Protein AF-A0A0L1J6M4-F1 (afdb_monomer)

InterPro domains:
  IPR004429 Isopropylmalate dehydrogenase [PTHR42979] (3-367)
  IPR004429 Isopropylmalate dehydrogenase [TIGR00169] (8-362)
  IPR019818 Isocitrate/isopropylmalate dehydrogenase, conserved site [PS00470] (250-269)
  IPR024084 Isopropylmalate dehydrogenase-like domain [PF00180] (8-362)
  IPR024084 Isopropylmalate dehydrogenase-like domain [SM01329] (8-362)

Secondary structure (DSSP, 8-state):
-PPPEEEEEEEEEESTTHHHHHHHHHHHHHTT--SSEEEEEEE---THHHHHHHSSSS-HHHHHHHHHSSEEEEEE---GGGGGG-SGGGSHHHHHHHHHHHTT--EEEEEEESSTTTHHHHHHH-SS-HHHHTT-EEEEEEE-SSGGGTS-EEE-SS-EEE-----HHHHHHHHHHHHHHHHTSSSPPPEEEEE-TTT-HHHHHHHHHHHHHHHHH-TTS-EEEEEHHHHHHHHHH-GGGG-EEEEE-HHHHHHHHHHHHHHHT-GGG-EEEEESS---SS-----EEEEESS---TTTTTSS-S--HHHHHHHHHHIIIII--HHHHHHHHHHHHHHHHTT---GGGT----HHHHHHHHHHHHTTPPPPPGGG-S-----------------S--STTSSTTGGGS-HHHHHHHHHHHHHHHHHHHHHHHHHHHTT---HHHHHHHHHHHHHHHHHHHHHHHHHHHHHHHHHHHHHHHHHHHHHHHHHHHHHHHHHHHHHHHHHHHHHHHHHHHHHHHHHHHHHHHHHHHHHHHHHHHHHTT------------

Sequence (557 aa):
MTKAKTYNILVLPGDGIGPEIMAEATKVLSAFNTSTVQFDTRSELIGGCSIDRHGKSITDEVKQAALASDAVLFAAVGGPKWDNMRRGLDGPEGGLLQLRKAMDIYANLRPCSADSPSRSVAREFSPFRQEIIEGVDFVVVRENCGGAYFGRKVEEDEYAMDEWAYSTSEIQRITRLSAELALRHDPPWPVISLDKANVLASSRLWRRVVEKTMAEEYPQVKLVHQLADSASLILATNPRVLNGVILADNTFGDMISDQAGSIVGTLGVLPSASLDGLPSETRRRTNGLYEPTHGSAPTIAGKNIANPVAMILCVALMFRYSLDMEREAQQIEEAVRTVLDSGIRTPDLGGKAGTTEVGDAIVAVLRGEKLWSIDNCLTLDGRASTMSATDPCLSPGSCAMRLQNLDSLSSASKSALLRSIADDISAVFICISKQLSCGTLSARHTRPIQDFITTIKNTERLEQQRLQQDLGRYRQRERRWRAERKWMHRKVEGLVKHSEEIHKQWKVRLERVKGNVNGATRELAAQKWTYELSRSQAEREKMLGRDLNATPAETHR

Solvent-accessible surface area (backbone atoms only — not comparable to full-atom values): 30042 Å² total; per-residue (Å²): 131,82,78,49,49,70,44,41,33,29,35,30,29,38,16,46,33,10,51,64,26,42,52,38,24,52,52,51,56,57,71,65,53,50,88,57,35,39,75,48,78,47,79,53,67,27,6,45,61,16,29,77,75,68,75,33,11,49,52,71,67,54,50,52,47,50,70,71,22,50,31,30,44,38,39,18,43,36,50,85,93,49,57,93,44,59,74,58,66,70,6,26,63,15,22,56,56,53,45,38,53,73,61,51,23,35,36,29,39,38,66,44,30,30,58,54,62,32,44,67,53,16,70,72,47,20,86,62,61,61,88,50,42,63,81,24,45,29,31,35,40,16,36,58,63,48,25,51,84,65,33,64,74,46,84,54,99,91,47,72,48,65,36,61,50,78,54,68,68,64,50,46,58,50,45,50,52,44,50,58,57,17,60,76,38,90,75,54,29,36,37,37,42,41,32,49,50,94,76,38,67,49,27,44,51,46,51,54,46,45,53,50,49,38,62,76,76,37,72,87,47,50,78,44,82,42,47,46,71,60,46,55,52,36,56,76,68,44,34,49,80,58,42,23,27,32,35,24,46,34,70,60,24,50,55,50,48,60,56,46,32,47,56,34,36,48,47,55,56,31,31,27,38,26,20,55,60,66,65,42,96,89,37,86,67,15,53,35,41,21,27,30,72,41,74,11,57,61,93,51,38,91,65,52,44,56,56,28,52,5,41,37,46,15,53,22,50,40,24,46,46,29,66,74,31,54,71,62,16,50,48,48,50,50,21,49,24,52,35,51,73,71,57,57,25,28,50,92,71,76,29,85,34,33,27,64,55,46,38,50,49,29,47,36,44,70,71,69,46,81,84,80,66,83,85,68,84,80,80,90,79,90,78,91,78,91,81,82,93,87,80,98,66,88,76,93,71,71,70,82,75,70,68,72,67,60,87,80,45,54,75,67,55,45,52,53,51,54,48,53,52,51,50,56,52,49,52,53,52,53,52,47,52,55,34,50,76,67,74,66,74,51,73,80,74,52,42,67,59,54,53,51,54,50,49,53,55,51,51,53,52,51,50,51,51,49,52,52,51,51,52,51,52,50,54,52,51,52,53,49,51,56,51,50,52,56,50,51,51,54,50,53,52,50,52,50,55,51,49,53,50,53,50,52,55,50,52,56,52,50,53,52,50,52,52,52,52,54,50,54,52,51,51,51,51,52,52,51,51,53,50,53,50,53,49,54,49,54,54,50,46,63,73,67,71,67,90,73,96,75,82,92,76,90,77,92,127

Structure (mmCIF, N/CA/C/O backbone):
data_AF-A0A0L1J6M4-F1
#
_entry.id   AF-A0A0L1J6M4-F1
#
loop_
_atom_site.group_PDB
_atom_site.id
_atom_site.type_symbol
_atom_site.label_atom_id
_atom_site.label_alt_id
_atom_site.label_comp_id
_atom_site.label_asym_id
_atom_site.label_entity_id
_atom_site.label_seq_id
_atom_site.pdbx_PDB_ins_code
_atom_site.Cartn_x
_atom_site.Cartn_y
_atom_site.Cartn_z
_atom_site.occupancy
_atom_site.B_iso_or_equiv
_atom_site.auth_seq_id
_atom_site.auth_comp_id
_atom_site.auth_asym_id
_atom_site.auth_atom_id
_atom_site.pdbx_PDB_model_num
ATOM 1 N N . MET A 1 1 ? -39.693 6.043 4.573 1.00 49.72 1 MET A N 1
ATOM 2 C CA . MET A 1 1 ? -38.450 5.421 5.074 1.00 49.72 1 MET A CA 1
ATOM 3 C C . MET A 1 1 ? -37.426 5.520 3.961 1.00 49.72 1 MET A C 1
ATOM 5 O O . MET A 1 1 ? -37.617 4.897 2.925 1.00 49.72 1 MET A O 1
ATOM 9 N N . THR A 1 2 ? -36.425 6.386 4.098 1.00 52.72 2 THR A N 1
ATOM 10 C CA . THR A 1 2 ? -35.294 6.439 3.163 1.00 52.72 2 THR A CA 1
ATOM 11 C C . THR A 1 2 ? -34.567 5.099 3.232 1.00 52.72 2 THR A C 1
ATOM 13 O O . THR A 1 2 ? -34.190 4.657 4.314 1.00 52.72 2 THR A O 1
ATOM 16 N N . LYS A 1 3 ? -34.453 4.408 2.094 1.00 71.31 3 LYS A N 1
ATOM 17 C CA . LYS A 1 3 ? -33.735 3.132 1.994 1.00 71.31 3 LYS A CA 1
ATOM 18 C C . LYS A 1 3 ? -32.276 3.373 2.402 1.00 71.31 3 LYS A C 1
ATOM 20 O O . LYS A 1 3 ? -31.671 4.317 1.896 1.00 71.31 3 LYS A O 1
ATOM 25 N N . ALA A 1 4 ? -31.747 2.565 3.323 1.00 80.44 4 ALA A N 1
ATOM 26 C CA . ALA A 1 4 ? -30.348 2.656 3.734 1.00 80.44 4 ALA A CA 1
ATOM 27 C C . ALA A 1 4 ? -29.430 2.516 2.508 1.00 80.44 4 ALA A C 1
ATOM 29 O O . ALA A 1 4 ? -29.703 1.706 1.617 1.00 80.44 4 ALA A O 1
ATOM 30 N N . LYS A 1 5 ? -28.365 3.320 2.446 1.00 90.12 5 LYS A N 1
ATOM 31 C CA . LYS A 1 5 ? -27.307 3.165 1.448 1.00 90.12 5 LYS A CA 1
ATOM 32 C C . LYS A 1 5 ? -26.515 1.914 1.821 1.00 90.12 5 LYS A C 1
ATOM 34 O O . LYS A 1 5 ? -25.912 1.868 2.890 1.00 90.12 5 LYS A O 1
ATOM 39 N N . THR A 1 6 ? -26.549 0.906 0.959 1.00 94.44 6 THR A N 1
ATOM 40 C CA . THR A 1 6 ? -25.810 -0.345 1.152 1.00 94.44 6 THR A CA 1
ATOM 41 C C . THR A 1 6 ? -24.590 -0.350 0.246 1.00 94.44 6 THR A C 1
ATOM 43 O O . THR A 1 6 ? -24.735 -0.117 -0.953 1.00 94.44 6 THR A O 1
ATOM 46 N N . TYR A 1 7 ? -23.419 -0.619 0.819 1.00 95.31 7 TYR A N 1
ATOM 47 C CA . TYR A 1 7 ? -22.183 -0.866 0.083 1.00 95.31 7 TYR A CA 1
ATOM 48 C C . TYR A 1 7 ? -21.872 -2.359 0.092 1.00 95.31 7 TYR A C 1
ATOM 50 O O . TYR A 1 7 ? -21.862 -2.978 1.156 1.00 95.31 7 TYR A O 1
ATOM 58 N N . ASN A 1 8 ? -21.605 -2.924 -1.079 1.00 97.00 8 ASN A N 1
ATOM 59 C CA . ASN A 1 8 ? -21.243 -4.327 -1.244 1.00 97.00 8 ASN A CA 1
ATOM 60 C C . ASN A 1 8 ? -19.723 -4.459 -1.207 1.00 97.00 8 ASN A C 1
ATOM 62 O O . ASN A 1 8 ? -19.033 -3.938 -2.082 1.00 97.00 8 ASN A O 1
ATOM 66 N N . ILE A 1 9 ? -19.195 -5.162 -0.214 1.00 98.06 9 ILE A N 1
ATOM 67 C CA . ILE A 1 9 ? -17.760 -5.324 0.003 1.00 98.06 9 ILE A CA 1
ATOM 68 C C . ILE A 1 9 ? -17.394 -6.788 -0.233 1.00 98.06 9 ILE A C 1
ATOM 70 O O . ILE A 1 9 ? -17.886 -7.684 0.455 1.00 98.06 9 ILE A O 1
ATOM 74 N N . LEU A 1 10 ? -16.516 -7.047 -1.204 1.00 98.56 10 LEU A N 1
ATOM 75 C CA . LEU A 1 10 ? -15.917 -8.373 -1.349 1.00 98.56 10 LEU A CA 1
ATOM 76 C C . LEU A 1 10 ? -14.779 -8.508 -0.338 1.00 98.56 10 LEU A C 1
ATOM 78 O O . LEU A 1 10 ? -13.895 -7.659 -0.275 1.00 98.56 10 LEU A O 1
ATOM 82 N N . VAL A 1 11 ? -14.787 -9.587 0.428 1.00 98.56 11 VAL A N 1
ATOM 83 C CA . VAL A 1 11 ? -13.780 -9.903 1.434 1.00 98.56 11 VAL A CA 1
ATOM 84 C C . VAL A 1 11 ? -13.004 -11.129 0.971 1.00 98.56 11 VAL A C 1
ATOM 86 O O . VAL A 1 11 ? -13.577 -12.191 0.738 1.00 98.56 11 VAL A O 1
ATOM 89 N N . LEU A 1 12 ? -11.691 -10.976 0.843 1.00 98.56 12 LEU A N 1
ATOM 90 C CA . LEU A 1 12 ? -10.756 -12.002 0.396 1.00 98.56 12 LEU A CA 1
ATOM 91 C C . LEU A 1 12 ? -9.689 -12.223 1.480 1.00 98.56 12 LEU A C 1
ATOM 93 O O . LEU A 1 12 ? -8.614 -11.617 1.426 1.00 98.56 12 LEU A O 1
ATOM 97 N N . PRO A 1 13 ? -9.966 -13.064 2.496 1.00 97.88 13 PRO A N 1
ATOM 98 C CA . PRO A 1 13 ? -9.036 -13.269 3.603 1.00 97.88 13 PRO A CA 1
ATOM 99 C C . PRO A 1 13 ? -7.747 -13.983 3.177 1.00 97.88 13 PRO A C 1
ATOM 101 O O . PRO A 1 13 ? -6.698 -13.733 3.753 1.00 97.88 13 PRO A O 1
ATOM 104 N N . GLY A 1 14 ? -7.815 -14.861 2.174 1.00 96.88 14 GLY A N 1
ATOM 105 C CA . GLY A 1 14 ? -6.659 -15.599 1.666 1.00 96.88 14 GLY A CA 1
ATOM 106 C C . GLY A 1 14 ? -6.015 -16.533 2.701 1.00 96.88 14 GLY A C 1
ATOM 107 O O . GLY A 1 14 ? -6.710 -17.289 3.380 1.00 96.88 14 GLY A O 1
ATOM 108 N N . ASP A 1 15 ? -4.685 -16.514 2.792 1.00 96.69 15 ASP A N 1
ATOM 109 C CA . ASP A 1 15 ? -3.870 -17.526 3.470 1.00 96.69 15 ASP A CA 1
ATOM 110 C C . ASP A 1 15 ? -3.160 -17.004 4.736 1.00 96.69 15 ASP A C 1
ATOM 112 O O . ASP A 1 15 ? -2.969 -15.803 4.944 1.00 96.69 15 ASP A O 1
ATOM 116 N N . GLY A 1 16 ? -2.683 -17.932 5.575 1.00 96.31 16 GLY A N 1
ATOM 117 C CA . GLY A 1 16 ? -1.844 -17.625 6.738 1.00 96.31 16 GLY A CA 1
ATOM 118 C C . GLY A 1 16 ? -2.570 -16.783 7.792 1.00 96.31 16 GLY A C 1
ATOM 119 O O . GLY A 1 16 ? -3.607 -17.205 8.295 1.00 96.31 16 GLY A O 1
ATOM 120 N N . ILE A 1 17 ? -2.026 -15.612 8.140 1.00 97.31 17 ILE A N 1
ATOM 121 C CA . ILE A 1 17 ? -2.657 -14.659 9.075 1.00 97.31 17 ILE A CA 1
ATOM 122 C C . ILE A 1 17 ? -3.847 -13.906 8.466 1.00 97.31 17 ILE A C 1
ATOM 124 O O . ILE A 1 17 ? -4.517 -13.143 9.158 1.00 97.31 17 ILE A O 1
ATOM 128 N N . GLY A 1 18 ? -4.106 -14.066 7.169 1.00 97.56 18 GLY A N 1
ATOM 129 C CA . GLY A 1 18 ? -5.129 -13.298 6.474 1.00 97.56 18 GLY A CA 1
ATOM 130 C C . GLY A 1 18 ? -6.528 -13.392 7.108 1.00 97.56 18 GLY A C 1
ATOM 131 O O . GLY A 1 18 ? -7.125 -12.350 7.386 1.00 97.56 18 GLY A O 1
ATOM 132 N N . PRO A 1 19 ? -7.032 -14.595 7.449 1.00 98.06 19 PRO A N 1
ATOM 133 C CA . PRO A 1 19 ? -8.297 -14.751 8.167 1.00 98.06 19 PRO A CA 1
ATOM 134 C C . PRO A 1 19 ? -8.367 -14.041 9.528 1.00 98.06 19 PRO A C 1
ATOM 136 O O . PRO A 1 19 ? -9.400 -13.449 9.833 1.00 98.06 19 PRO A O 1
ATOM 139 N N . GLU A 1 20 ? -7.297 -14.062 10.335 1.00 97.38 20 GLU A N 1
ATOM 140 C CA . GLU A 1 20 ? -7.314 -13.442 11.673 1.00 97.38 20 GLU A CA 1
ATOM 141 C C . GLU A 1 20 ? -7.340 -11.911 11.600 1.00 97.38 20 GLU A C 1
ATOM 143 O O . GLU A 1 20 ? -8.157 -11.284 12.268 1.00 97.38 20 GLU A O 1
ATOM 148 N N . ILE A 1 21 ? -6.530 -11.292 10.737 1.00 98.31 21 ILE A N 1
ATOM 149 C CA . ILE A 1 21 ? -6.524 -9.826 10.601 1.00 98.31 21 ILE A CA 1
ATOM 150 C C . ILE A 1 21 ? -7.772 -9.305 9.872 1.00 98.31 21 ILE A C 1
ATOM 152 O O . ILE A 1 21 ? -8.247 -8.206 10.163 1.00 98.31 21 ILE A O 1
ATOM 156 N N . MET A 1 22 ? -8.338 -10.095 8.950 1.00 98.56 22 MET A N 1
ATOM 157 C CA . MET A 1 22 ? -9.568 -9.740 8.238 1.00 98.56 22 MET A CA 1
ATOM 158 C C . MET A 1 22 ? -10.791 -9.758 9.163 1.00 98.56 22 MET A C 1
ATOM 160 O O . MET A 1 22 ? -11.687 -8.923 9.017 1.00 98.56 22 MET A O 1
ATOM 164 N N . ALA A 1 23 ? -10.831 -10.668 10.141 1.00 98.44 23 ALA A N 1
ATOM 165 C CA . ALA A 1 23 ? -11.881 -10.679 11.158 1.00 98.44 23 ALA A CA 1
ATOM 166 C C . ALA A 1 23 ? -11.911 -9.357 11.947 1.00 98.44 23 ALA A C 1
ATOM 168 O O . ALA A 1 23 ? -12.975 -8.775 12.149 1.00 98.44 23 ALA A O 1
ATOM 169 N N . GLU A 1 24 ? -10.745 -8.820 12.309 1.00 98.62 24 GLU A N 1
ATOM 170 C CA . GLU A 1 24 ? -10.650 -7.540 13.018 1.00 98.62 24 GLU A CA 1
ATOM 171 C C . GLU A 1 24 ? -11.017 -6.344 12.127 1.00 98.62 24 GLU A C 1
ATOM 173 O O . GLU A 1 24 ? -11.729 -5.436 12.558 1.00 98.62 24 GLU A O 1
ATOM 178 N N . ALA A 1 25 ? -10.623 -6.358 10.853 1.00 98.50 25 ALA A N 1
ATOM 179 C CA . ALA A 1 25 ? -11.013 -5.315 9.906 1.00 98.50 25 ALA A CA 1
ATOM 180 C C . ALA A 1 25 ? -12.524 -5.300 9.621 1.00 98.50 25 ALA A C 1
ATOM 182 O O . ALA A 1 25 ? -13.146 -4.238 9.613 1.00 98.50 25 ALA A O 1
ATOM 183 N N . THR A 1 26 ? -13.148 -6.468 9.451 1.00 98.12 26 THR A N 1
ATOM 184 C CA . THR A 1 26 ? -14.607 -6.580 9.262 1.00 98.12 26 THR A CA 1
ATOM 185 C C . THR A 1 26 ? -15.391 -6.244 10.535 1.00 98.12 26 THR A C 1
ATOM 187 O O . THR A 1 26 ? -16.492 -5.691 10.450 1.00 98.12 26 THR A O 1
ATOM 190 N N . LYS A 1 27 ? -14.810 -6.478 11.720 1.00 98.19 27 LYS A N 1
ATOM 191 C CA . LYS A 1 27 ? -15.336 -5.997 13.008 1.00 98.19 27 LYS A CA 1
ATOM 192 C C . LYS A 1 27 ? -15.353 -4.465 13.067 1.00 98.19 27 LYS A C 1
ATOM 194 O O . LYS A 1 27 ? -16.386 -3.890 13.411 1.00 98.19 27 LYS A O 1
ATOM 199 N N . VAL A 1 28 ? -14.258 -3.807 12.671 1.00 98.06 28 VAL A N 1
ATOM 200 C CA . VAL A 1 28 ? -14.187 -2.337 12.563 1.00 98.06 28 VAL A CA 1
ATOM 201 C C . VAL A 1 28 ? -15.184 -1.812 11.530 1.00 98.06 28 VAL A C 1
ATOM 203 O O . VAL A 1 28 ? -15.947 -0.905 11.845 1.00 98.06 28 VAL A O 1
ATOM 206 N N . LEU A 1 29 ? -15.255 -2.418 10.341 1.00 97.38 29 LEU A N 1
ATOM 207 C CA . LEU A 1 29 ? -16.231 -2.062 9.304 1.00 97.38 29 LEU A CA 1
ATOM 208 C C . LEU A 1 29 ? -17.673 -2.118 9.835 1.00 97.38 29 LEU A C 1
ATOM 210 O O . LEU A 1 29 ? -18.456 -1.190 9.641 1.00 97.38 29 LEU A O 1
ATOM 214 N N . SER A 1 30 ? -18.005 -3.177 10.576 1.00 96.31 30 SER A N 1
ATOM 215 C CA . SER A 1 30 ? -19.337 -3.374 11.156 1.00 96.31 30 SER A CA 1
ATOM 216 C C . SER A 1 30 ? -19.695 -2.335 12.222 1.00 96.31 30 SER A C 1
ATOM 218 O O . SER A 1 30 ? -20.880 -2.083 12.445 1.00 96.31 30 SER A O 1
ATOM 220 N N . ALA A 1 31 ? -18.708 -1.703 12.869 1.00 96.44 31 ALA A N 1
ATOM 221 C CA . ALA A 1 31 ? -18.945 -0.639 13.845 1.00 96.44 31 ALA A CA 1
ATOM 222 C C . ALA A 1 31 ? -19.542 0.633 13.213 1.00 96.44 31 ALA A C 1
ATOM 224 O O . ALA A 1 31 ? -20.144 1.434 13.925 1.00 96.44 31 ALA A O 1
ATOM 225 N N . PHE A 1 32 ? -19.432 0.790 11.889 1.00 96.12 32 PHE A N 1
ATOM 226 C CA . PHE A 1 32 ? -20.005 1.906 11.132 1.00 96.12 32 PHE A CA 1
ATOM 227 C C . PHE A 1 32 ? -21.389 1.602 10.531 1.00 96.12 32 PHE A C 1
ATOM 229 O O . PHE A 1 32 ? -21.952 2.448 9.834 1.00 96.12 32 PHE A O 1
ATOM 236 N N . ASN A 1 33 ? -21.976 0.428 10.800 1.00 94.62 33 ASN A N 1
ATOM 237 C CA . ASN A 1 33 ? -23.353 0.141 10.396 1.00 94.62 33 ASN A CA 1
ATOM 238 C C . ASN A 1 33 ? -24.341 1.029 11.173 1.00 94.62 33 ASN A C 1
ATOM 240 O O . ASN A 1 33 ? -24.371 1.043 12.403 1.00 94.62 33 ASN A O 1
ATOM 244 N N . THR A 1 34 ? -25.199 1.741 10.446 1.00 92.19 34 THR A N 1
ATOM 245 C CA . THR A 1 34 ? -26.224 2.649 10.986 1.00 92.19 34 THR A CA 1
ATOM 246 C C . THR A 1 34 ? -27.558 2.448 10.269 1.00 92.19 34 THR A C 1
ATOM 248 O O . THR A 1 34 ? -27.638 1.779 9.245 1.00 92.19 34 THR A O 1
ATOM 251 N N . SER A 1 35 ? -28.645 3.061 10.740 1.00 90.44 35 SER A N 1
ATOM 252 C CA . SER A 1 35 ? -29.943 2.969 10.048 1.00 90.44 35 SER A CA 1
ATOM 253 C C . SER A 1 35 ? -29.934 3.529 8.615 1.00 90.44 35 SER A C 1
ATOM 255 O O . SER A 1 35 ? -30.846 3.232 7.844 1.00 90.44 35 SER A O 1
ATOM 257 N N . THR A 1 36 ? -28.924 4.324 8.246 1.00 90.19 36 THR A N 1
ATOM 258 C CA . THR A 1 36 ? -28.796 4.970 6.933 1.00 90.19 36 THR A CA 1
ATOM 259 C C . THR A 1 36 ? -27.656 4.420 6.080 1.00 90.19 36 THR A C 1
ATOM 261 O O . THR A 1 36 ? -27.702 4.604 4.864 1.00 90.19 36 THR A O 1
ATOM 264 N N . VAL A 1 37 ? -26.673 3.736 6.672 1.00 93.81 37 VAL A N 1
ATOM 265 C CA . VAL A 1 37 ? -25.515 3.148 5.979 1.00 93.81 37 VAL A CA 1
ATOM 266 C C . VAL A 1 37 ? -25.315 1.708 6.436 1.00 93.81 37 VAL A C 1
ATOM 268 O O . VAL A 1 37 ? -25.267 1.440 7.633 1.00 93.81 37 VAL A O 1
ATOM 271 N N . GLN A 1 38 ? -25.193 0.788 5.486 1.00 95.88 38 GLN A N 1
ATOM 272 C CA . GLN A 1 38 ? -24.967 -0.635 5.737 1.00 95.88 38 GLN A CA 1
ATOM 273 C C . GLN A 1 38 ? -23.827 -1.156 4.858 1.00 95.88 38 GLN A C 1
ATOM 275 O O . GLN A 1 38 ? -23.724 -0.773 3.691 1.00 95.88 38 GLN A O 1
ATOM 280 N N . PHE A 1 39 ? -23.012 -2.058 5.396 1.00 96.50 39 PHE A N 1
ATOM 281 C CA . PHE A 1 39 ? -21.951 -2.751 4.666 1.00 96.50 39 PHE A CA 1
ATOM 282 C C . PHE A 1 39 ? -22.301 -4.234 4.547 1.00 96.50 39 PHE A C 1
ATOM 284 O O . PHE A 1 39 ? -22.280 -4.960 5.541 1.00 96.50 39 PHE A O 1
ATOM 291 N N . ASP A 1 40 ? -22.636 -4.674 3.336 1.00 96.50 40 ASP A N 1
ATOM 292 C CA . ASP A 1 40 ? -22.883 -6.083 3.037 1.00 96.50 40 ASP A CA 1
ATOM 293 C C . ASP A 1 40 ? -21.568 -6.737 2.616 1.00 96.50 40 ASP A C 1
ATOM 295 O O . ASP A 1 40 ? -20.921 -6.283 1.670 1.00 96.50 40 ASP A O 1
ATOM 299 N N . THR A 1 41 ? -21.135 -7.765 3.344 1.00 97.56 41 THR A N 1
ATOM 300 C CA . THR A 1 41 ? -19.848 -8.420 3.096 1.00 97.56 41 THR A CA 1
ATOM 301 C C . THR A 1 41 ? -20.055 -9.796 2.478 1.00 97.56 41 THR A C 1
ATOM 303 O O . THR A 1 41 ? -20.755 -10.651 3.019 1.00 97.56 41 THR A O 1
ATOM 306 N N . ARG A 1 42 ? -19.396 -10.037 1.343 1.00 97.56 42 ARG A N 1
ATOM 307 C CA . ARG A 1 42 ? -19.327 -11.352 0.699 1.00 97.56 42 ARG A CA 1
ATOM 308 C C . ARG A 1 42 ? -17.914 -11.892 0.844 1.00 97.56 42 ARG A C 1
ATOM 310 O O . ARG A 1 42 ? -16.987 -11.280 0.333 1.00 97.56 42 ARG A O 1
ATOM 317 N N . SER A 1 43 ? -17.748 -13.030 1.511 1.00 98.06 43 SER A N 1
ATOM 318 C CA . SER A 1 43 ? -16.439 -13.677 1.658 1.00 98.06 43 SER A CA 1
ATOM 319 C C . SER A 1 43 ? -16.210 -14.714 0.559 1.00 98.06 43 SER A C 1
ATOM 321 O O . SER A 1 43 ? -17.089 -15.537 0.307 1.00 98.06 43 SER A O 1
ATOM 323 N N . GLU A 1 44 ? -15.042 -14.682 -0.081 1.00 98.31 44 GLU A N 1
ATOM 324 C CA . GLU A 1 44 ? -14.635 -15.616 -1.138 1.00 98.31 44 GLU A CA 1
ATOM 325 C C . GLU A 1 44 ? -13.173 -16.062 -0.964 1.00 98.31 44 GLU A C 1
ATOM 327 O O . GLU A 1 44 ? -12.412 -15.495 -0.174 1.00 98.31 44 GLU A O 1
ATOM 332 N N . LEU A 1 45 ? -12.771 -17.106 -1.696 1.00 97.75 45 LEU A N 1
ATOM 333 C CA . LEU A 1 45 ? -11.421 -17.671 -1.621 1.00 97.75 45 LEU A CA 1
ATOM 334 C C . LEU A 1 45 ? -10.481 -17.088 -2.680 1.00 97.75 45 LEU A C 1
ATOM 336 O O . LEU A 1 45 ? -10.869 -16.843 -3.821 1.00 97.75 45 LEU A O 1
ATOM 340 N N . ILE A 1 46 ? -9.212 -16.941 -2.302 1.00 97.00 46 ILE A N 1
ATOM 341 C CA . ILE A 1 46 ? -8.112 -16.545 -3.185 1.00 97.00 46 ILE A CA 1
ATOM 342 C C . ILE A 1 46 ? -6.793 -17.129 -2.665 1.00 97.00 46 ILE A C 1
ATOM 344 O O . ILE A 1 46 ? -6.634 -17.347 -1.467 1.00 97.00 46 ILE A O 1
ATOM 348 N N . GLY A 1 47 ? -5.837 -17.375 -3.554 1.00 95.06 47 GLY A N 1
ATOM 349 C CA . GLY A 1 47 ? -4.514 -17.884 -3.209 1.00 95.06 47 GLY A CA 1
ATOM 350 C C . GLY A 1 47 ? -4.498 -19.389 -2.962 1.00 95.06 47 GLY A C 1
ATOM 351 O O . GLY A 1 47 ? -5.182 -20.157 -3.642 1.00 95.06 47 GLY A O 1
ATOM 352 N N . GLY A 1 48 ? -3.693 -19.816 -1.996 1.00 94.56 48 GLY A N 1
ATOM 353 C CA . GLY A 1 48 ? -3.464 -21.216 -1.663 1.00 94.56 48 GLY A CA 1
ATOM 354 C C . GLY A 1 48 ? -4.736 -21.949 -1.239 1.00 94.56 48 GLY A C 1
ATOM 355 O O . GLY A 1 48 ? -4.998 -23.054 -1.712 1.00 94.56 48 GLY A O 1
ATOM 356 N N . CYS A 1 49 ? -5.585 -21.315 -0.428 1.00 95.44 49 CYS A N 1
ATOM 357 C CA . CYS A 1 49 ? -6.877 -21.869 -0.025 1.00 95.44 49 CYS A CA 1
ATOM 358 C C . CYS A 1 49 ? -7.839 -22.073 -1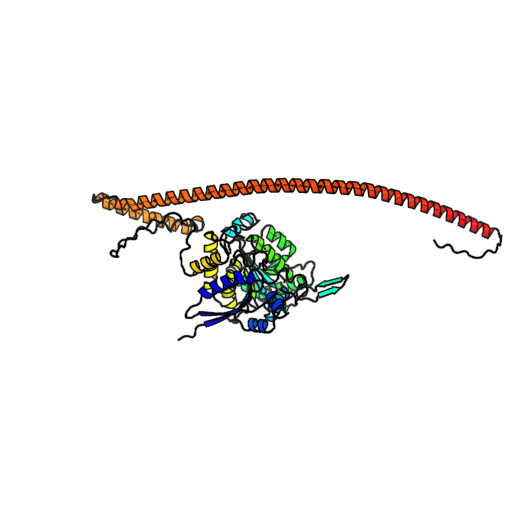.211 1.00 95.44 49 CYS A C 1
ATOM 360 O O . CYS A 1 49 ? -8.608 -23.037 -1.225 1.00 95.44 49 CYS A O 1
ATOM 362 N N . SER A 1 50 ? -7.766 -21.218 -2.237 1.00 96.38 50 SER A N 1
ATOM 363 C CA . SER A 1 50 ? -8.516 -21.406 -3.483 1.00 96.38 50 SER A CA 1
ATOM 364 C C . SER A 1 50 ? -7.929 -22.547 -4.314 1.00 96.38 50 SER A C 1
ATOM 366 O O . SER A 1 50 ? -8.686 -23.354 -4.848 1.00 96.38 50 SER A O 1
ATOM 368 N N . ILE A 1 51 ? -6.599 -22.679 -4.380 1.00 94.38 51 ILE A N 1
ATOM 369 C CA . ILE A 1 51 ? -5.939 -23.806 -5.062 1.00 94.38 51 ILE A CA 1
ATOM 370 C C . ILE A 1 51 ? -6.366 -25.128 -4.426 1.00 94.38 51 ILE A C 1
ATOM 372 O O . ILE A 1 51 ? -6.772 -26.045 -5.135 1.00 94.38 51 ILE A O 1
ATOM 376 N N . ASP A 1 52 ? -6.343 -25.209 -3.098 1.00 94.62 52 ASP A N 1
ATOM 377 C CA . ASP A 1 52 ? -6.729 -26.413 -2.364 1.00 94.62 52 ASP A CA 1
ATOM 378 C C . ASP A 1 52 ? -8.174 -26.846 -2.657 1.00 94.62 52 ASP A C 1
ATOM 380 O O . ASP A 1 52 ? -8.462 -28.042 -2.703 1.00 94.62 52 ASP A O 1
ATOM 384 N N . ARG A 1 53 ? -9.090 -25.888 -2.855 1.00 96.50 53 ARG A N 1
ATOM 385 C CA . ARG A 1 53 ? -10.519 -26.167 -3.061 1.00 96.50 53 ARG A CA 1
ATOM 386 C C . ARG A 1 53 ? -10.924 -26.304 -4.528 1.00 96.50 53 ARG A C 1
ATOM 388 O O . ARG A 1 53 ? -11.800 -27.104 -4.845 1.00 96.50 53 ARG A O 1
ATOM 395 N N . HIS A 1 54 ? -10.338 -25.499 -5.406 1.00 94.88 54 HIS A N 1
ATOM 396 C CA . HIS A 1 54 ? -10.785 -25.301 -6.788 1.00 94.88 54 HIS A CA 1
ATOM 397 C C . HIS A 1 54 ? -9.708 -25.617 -7.831 1.00 94.88 54 HIS A C 1
ATOM 399 O O . HIS A 1 54 ? -9.988 -25.557 -9.026 1.00 94.88 54 HIS A O 1
ATOM 405 N N . GLY A 1 55 ? -8.474 -25.916 -7.413 1.00 92.69 55 GLY A N 1
ATOM 406 C CA . GLY A 1 55 ? -7.340 -26.128 -8.316 1.00 92.69 55 GLY A CA 1
ATOM 407 C C . GLY A 1 55 ? -6.862 -24.861 -9.036 1.00 92.69 55 GLY A C 1
ATOM 408 O O . GLY A 1 55 ? -6.060 -24.959 -9.957 1.00 92.69 55 GLY A O 1
ATOM 409 N N . LYS A 1 56 ? -7.353 -23.677 -8.645 1.00 93.12 56 LYS A N 1
ATOM 410 C CA . LYS A 1 56 ? -6.993 -22.369 -9.215 1.00 93.12 56 LYS A CA 1
ATOM 411 C C . LYS A 1 56 ? -6.757 -21.355 -8.100 1.00 93.12 56 LYS A C 1
ATOM 413 O O . LYS A 1 56 ? -7.498 -21.350 -7.119 1.00 93.12 56 LYS A O 1
ATOM 418 N N . SER A 1 57 ? -5.789 -20.457 -8.275 1.00 93.75 57 SER A N 1
ATOM 419 C CA . SER A 1 57 ? -5.490 -19.374 -7.323 1.00 93.75 57 SER A CA 1
ATOM 420 C C . SER A 1 57 ? -6.605 -18.333 -7.206 1.00 93.75 57 SER A C 1
ATOM 422 O O . SER A 1 57 ? -6.743 -17.698 -6.165 1.00 93.75 57 SER A O 1
ATOM 424 N N . ILE A 1 58 ? -7.432 -18.182 -8.238 1.00 96.06 58 ILE A N 1
ATOM 425 C CA . ILE A 1 58 ? -8.660 -17.387 -8.217 1.00 96.06 58 ILE A CA 1
ATOM 426 C C . ILE A 1 58 ? -9.621 -17.911 -9.290 1.00 96.06 58 ILE A C 1
ATOM 428 O O . ILE A 1 58 ? -9.189 -18.278 -10.387 1.00 96.06 58 ILE A O 1
ATOM 432 N N . THR A 1 59 ? -10.920 -17.965 -8.993 1.00 96.56 59 THR A N 1
ATOM 433 C CA . THR A 1 59 ? -11.941 -18.383 -9.968 1.00 96.56 59 THR A CA 1
ATOM 434 C C . THR A 1 59 ? -12.521 -17.184 -10.720 1.00 96.56 59 THR A C 1
ATOM 436 O O . THR A 1 59 ? -12.404 -16.035 -10.284 1.00 96.56 59 THR A O 1
ATOM 439 N N . ASP A 1 60 ? -13.151 -17.428 -11.870 1.00 96.25 60 ASP A N 1
ATOM 440 C CA . ASP A 1 60 ? -13.757 -16.347 -12.651 1.00 96.25 60 ASP A CA 1
ATOM 441 C C . ASP A 1 60 ? -14.994 -15.772 -11.946 1.00 96.25 60 ASP A C 1
ATOM 443 O O . ASP A 1 60 ? -15.248 -14.573 -12.040 1.00 96.25 60 ASP A O 1
ATOM 447 N N . GLU A 1 61 ? -15.698 -16.572 -11.141 1.00 97.31 61 GLU A N 1
ATOM 448 C CA . GLU A 1 61 ? -16.802 -16.113 -10.292 1.00 97.31 61 GLU A CA 1
ATOM 449 C C . GLU A 1 61 ? -16.332 -15.082 -9.258 1.00 97.31 61 GLU A C 1
ATOM 451 O O . GLU A 1 61 ? -17.022 -14.087 -9.033 1.00 97.31 61 GLU A O 1
ATOM 456 N N . VAL A 1 62 ? -15.147 -15.276 -8.664 1.00 97.38 62 VAL A N 1
ATOM 457 C CA . VAL A 1 62 ? -14.559 -14.317 -7.714 1.00 97.38 62 VAL A CA 1
ATOM 458 C C . VAL A 1 62 ? -14.152 -13.026 -8.424 1.00 97.38 62 VAL A C 1
ATOM 460 O O . VAL A 1 62 ? -14.402 -11.939 -7.904 1.00 97.38 62 VAL A O 1
ATOM 463 N N . LYS A 1 63 ? -13.608 -13.109 -9.647 1.00 97.00 63 LYS A N 1
ATOM 464 C CA . LYS A 1 63 ? -13.311 -11.916 -10.464 1.00 97.00 63 LYS A CA 1
ATOM 465 C C . LYS A 1 63 ? -14.583 -11.127 -10.786 1.00 97.00 63 LYS A C 1
ATOM 467 O O . LYS A 1 63 ? -14.592 -9.907 -10.658 1.00 97.00 63 LYS A O 1
ATOM 472 N N . GLN A 1 64 ? -15.670 -11.807 -11.159 1.00 97.12 64 GLN A N 1
ATOM 473 C CA . GLN A 1 64 ? -16.960 -11.151 -11.405 1.00 97.12 64 GLN A CA 1
ATOM 474 C C . GLN A 1 64 ? -17.546 -10.538 -10.129 1.00 97.12 64 GLN A C 1
ATOM 476 O O . GLN A 1 64 ? -18.079 -9.431 -10.170 1.00 97.12 64 GLN A O 1
ATOM 481 N N . ALA A 1 65 ? -17.407 -11.212 -8.984 1.00 97.06 65 ALA A N 1
ATOM 482 C CA . ALA A 1 65 ? -17.806 -10.655 -7.695 1.00 97.06 65 ALA A CA 1
ATOM 483 C C . ALA A 1 65 ? -17.027 -9.371 -7.373 1.00 97.06 65 ALA A C 1
ATOM 485 O O . ALA A 1 65 ? -17.626 -8.389 -6.948 1.00 97.06 65 ALA A O 1
ATOM 486 N N . ALA A 1 66 ? -15.719 -9.350 -7.637 1.00 96.69 66 ALA A N 1
ATOM 487 C CA . ALA A 1 66 ? -14.874 -8.183 -7.402 1.00 96.69 66 ALA A CA 1
ATOM 488 C C . ALA A 1 66 ? -15.276 -6.981 -8.267 1.00 96.69 66 ALA A C 1
ATOM 490 O O . ALA A 1 66 ? -15.325 -5.862 -7.768 1.00 96.69 66 ALA A O 1
ATOM 491 N N . LEU A 1 67 ? -15.619 -7.216 -9.537 1.00 94.69 67 LEU A N 1
ATOM 492 C CA . LEU A 1 67 ? -16.124 -6.181 -10.446 1.00 94.69 67 LEU A CA 1
ATOM 493 C C . LEU A 1 67 ? -17.507 -5.650 -10.036 1.00 94.69 67 LEU A C 1
ATOM 495 O O . LEU A 1 67 ? -17.823 -4.487 -10.279 1.00 94.69 67 LEU A O 1
ATOM 499 N N . ALA A 1 68 ? -18.342 -6.494 -9.425 1.00 94.75 68 ALA A N 1
ATOM 500 C CA . ALA A 1 68 ? -19.669 -6.102 -8.960 1.00 94.75 68 ALA A CA 1
ATOM 501 C C . ALA A 1 68 ? -19.627 -5.311 -7.638 1.00 94.75 68 ALA A C 1
ATOM 503 O O . ALA A 1 68 ? -20.435 -4.397 -7.448 1.00 94.75 68 ALA A O 1
ATOM 504 N N . SER A 1 69 ? -18.677 -5.617 -6.750 1.00 95.75 69 SER A N 1
ATOM 505 C CA . SER A 1 69 ? -18.548 -5.019 -5.414 1.00 95.75 69 SER A CA 1
ATOM 506 C C . SER A 1 69 ? -18.029 -3.584 -5.423 1.00 95.75 69 SER A C 1
ATOM 508 O O . SER A 1 69 ? -17.139 -3.233 -6.193 1.00 95.75 69 SER A O 1
ATOM 510 N N . ASP A 1 70 ? -18.559 -2.749 -4.529 1.00 94.81 70 ASP A N 1
ATOM 511 C CA . ASP A 1 70 ? -18.167 -1.344 -4.368 1.00 94.81 70 ASP A CA 1
ATOM 512 C C . ASP A 1 70 ? -16.705 -1.188 -3.922 1.00 94.81 70 ASP A C 1
ATOM 514 O O . ASP A 1 70 ? -16.061 -0.202 -4.273 1.00 94.81 70 ASP A O 1
ATOM 518 N N . ALA A 1 71 ? -16.170 -2.180 -3.205 1.00 96.19 71 ALA A N 1
ATOM 519 C CA . ALA A 1 71 ? -14.750 -2.311 -2.902 1.00 96.19 71 ALA A CA 1
ATOM 520 C C . ALA A 1 71 ? -14.366 -3.769 -2.596 1.00 96.19 71 ALA A C 1
ATOM 522 O O . ALA A 1 71 ? -15.218 -4.605 -2.274 1.00 96.19 71 ALA A O 1
ATOM 523 N N . VAL A 1 72 ? -13.065 -4.058 -2.663 1.00 98.38 72 VAL A N 1
ATOM 524 C CA . VAL A 1 72 ? -12.476 -5.354 -2.315 1.00 98.38 72 VAL A CA 1
ATOM 525 C C . VAL A 1 72 ? -11.496 -5.175 -1.156 1.00 98.38 72 VAL A C 1
ATOM 527 O O . VAL A 1 72 ? -10.526 -4.430 -1.267 1.00 98.38 72 VAL A O 1
ATOM 530 N N . LEU A 1 73 ? -11.720 -5.879 -0.050 1.00 98.56 73 LEU A N 1
ATOM 531 C CA . LEU A 1 73 ? -10.748 -6.032 1.031 1.00 98.56 73 LEU A CA 1
ATOM 532 C C . LEU A 1 73 ? -9.986 -7.338 0.820 1.00 98.56 73 LEU A C 1
ATOM 534 O O . LEU A 1 73 ? -10.592 -8.407 0.764 1.00 98.56 73 LEU A O 1
ATOM 538 N N . PHE A 1 74 ? -8.664 -7.263 0.738 1.00 98.38 74 PHE A N 1
ATOM 539 C CA . PHE A 1 74 ? -7.785 -8.413 0.561 1.00 98.38 74 PHE A CA 1
ATOM 540 C C . PHE A 1 74 ? -6.727 -8.423 1.664 1.00 98.38 74 PHE A C 1
ATOM 542 O O . PHE A 1 74 ? -6.183 -7.375 1.988 1.00 98.38 74 PHE A O 1
ATOM 549 N N . ALA A 1 75 ? -6.439 -9.585 2.255 1.00 96.94 75 ALA A N 1
ATOM 550 C CA . ALA A 1 75 ? -5.435 -9.679 3.317 1.00 96.94 75 ALA A CA 1
ATOM 551 C C . ALA A 1 75 ? -4.077 -10.186 2.813 1.00 96.94 75 ALA A C 1
ATOM 553 O O . ALA A 1 75 ? -3.158 -9.393 2.650 1.00 96.94 75 ALA A O 1
ATOM 554 N N . ALA A 1 76 ? -3.909 -11.492 2.600 1.00 94.75 76 ALA A N 1
ATOM 555 C CA . ALA A 1 76 ? -2.627 -12.037 2.155 1.00 94.75 76 ALA A CA 1
ATOM 556 C C . ALA A 1 76 ? -2.794 -13.381 1.444 1.00 94.75 76 ALA A C 1
ATOM 558 O O . ALA A 1 76 ? -3.747 -14.106 1.701 1.00 94.75 76 ALA A O 1
ATOM 559 N N . VAL A 1 77 ? -1.837 -13.751 0.592 1.00 94.06 77 VAL A N 1
ATOM 560 C CA . VAL A 1 77 ? -1.789 -15.066 -0.071 1.00 94.06 77 VAL A CA 1
ATOM 561 C C . VAL A 1 77 ? -0.401 -15.686 0.025 1.00 94.06 77 VAL A C 1
ATOM 563 O O . VAL A 1 77 ? 0.598 -14.990 0.212 1.00 94.06 77 VAL A O 1
ATOM 566 N N . GLY A 1 78 ? -0.348 -17.006 -0.124 1.00 90.88 78 GLY A N 1
ATOM 567 C CA . GLY A 1 78 ? 0.880 -17.787 -0.190 1.00 90.88 78 GLY A CA 1
ATOM 568 C C . GLY A 1 78 ? 1.271 -18.447 1.131 1.00 90.88 78 GLY A C 1
ATOM 569 O O . GLY A 1 78 ? 0.757 -18.149 2.211 1.00 90.88 78 GLY A O 1
ATOM 570 N N . GLY A 1 79 ? 2.213 -19.381 1.041 1.00 90.06 79 GLY A N 1
ATOM 571 C CA . GLY A 1 79 ? 2.730 -20.139 2.176 1.00 90.06 79 GLY A CA 1
ATOM 572 C C . GLY A 1 79 ? 3.553 -21.354 1.729 1.00 90.06 79 GLY A C 1
ATOM 573 O O . GLY A 1 79 ? 3.447 -21.757 0.570 1.00 90.06 79 GLY A O 1
ATOM 574 N N . PRO A 1 80 ? 4.328 -21.982 2.639 1.00 89.44 80 PRO A N 1
ATOM 575 C CA . PRO A 1 80 ? 5.307 -23.016 2.291 1.00 89.44 80 PRO A CA 1
ATOM 576 C C . PRO A 1 80 ? 4.710 -24.227 1.571 1.00 89.44 80 PRO A C 1
ATOM 578 O O . PRO A 1 80 ? 5.375 -24.888 0.779 1.00 89.44 80 PRO A O 1
ATOM 581 N N . LYS A 1 81 ? 3.424 -24.509 1.818 1.00 90.56 81 LYS A N 1
ATOM 582 C CA . LYS A 1 81 ? 2.680 -25.599 1.177 1.00 90.56 81 LYS A CA 1
ATOM 583 C C . LYS A 1 81 ? 2.668 -25.492 -0.354 1.00 90.56 81 LYS A C 1
ATOM 585 O O . LYS A 1 81 ? 2.638 -26.521 -1.025 1.00 90.56 81 LYS A O 1
ATOM 590 N N . TRP A 1 82 ? 2.697 -24.277 -0.900 1.00 89.50 82 TRP A N 1
ATOM 591 C CA . TRP A 1 82 ? 2.545 -24.026 -2.335 1.00 89.50 82 TRP A CA 1
ATOM 592 C C . TRP A 1 82 ? 3.829 -23.504 -3.000 1.00 89.50 82 TRP A C 1
ATOM 594 O O . TRP A 1 82 ? 3.775 -23.067 -4.145 1.00 89.50 82 TRP A O 1
ATOM 604 N N . ASP A 1 83 ? 4.991 -23.580 -2.338 1.00 83.94 83 ASP A N 1
ATOM 605 C CA . ASP A 1 83 ? 6.256 -23.041 -2.871 1.00 83.94 83 ASP A CA 1
ATOM 606 C C . ASP A 1 83 ? 6.643 -23.646 -4.233 1.00 83.94 83 ASP A C 1
ATOM 608 O O . ASP A 1 83 ? 7.088 -22.933 -5.130 1.00 83.94 83 ASP A O 1
ATOM 612 N N . ASN A 1 84 ? 6.377 -24.940 -4.437 1.00 80.62 84 ASN A N 1
ATOM 613 C CA . ASN A 1 84 ? 6.636 -25.623 -5.712 1.00 80.62 84 ASN A CA 1
ATOM 614 C C . ASN A 1 84 ? 5.702 -25.170 -6.853 1.00 80.62 84 ASN A C 1
ATOM 616 O O . ASN A 1 84 ? 5.969 -25.474 -8.013 1.00 80.62 84 ASN A O 1
ATOM 620 N N . MET A 1 85 ? 4.618 -24.456 -6.533 1.00 72.69 85 MET A N 1
ATOM 621 C CA . MET A 1 85 ? 3.629 -23.933 -7.481 1.00 72.69 85 MET A CA 1
ATOM 622 C C . MET A 1 85 ? 3.818 -22.437 -7.780 1.00 72.69 85 MET A C 1
ATOM 624 O O . MET A 1 85 ? 3.044 -21.877 -8.546 1.00 72.69 85 MET A O 1
ATOM 628 N N . ARG A 1 86 ? 4.858 -21.774 -7.246 1.00 65.81 86 ARG A N 1
ATOM 629 C CA . ARG A 1 86 ? 5.130 -20.330 -7.451 1.00 65.81 86 ARG A CA 1
ATOM 630 C C . ARG A 1 86 ? 5.529 -19.930 -8.884 1.00 65.81 86 ARG A C 1
ATOM 632 O O . ARG A 1 86 ? 6.010 -18.822 -9.110 1.00 65.81 86 ARG A O 1
ATOM 639 N N . ARG A 1 87 ? 5.363 -20.807 -9.873 1.00 64.06 87 ARG A N 1
ATOM 640 C CA . ARG A 1 87 ? 5.766 -20.550 -11.260 1.00 64.06 87 ARG A CA 1
ATOM 641 C C . ARG A 1 87 ? 4.681 -19.753 -11.990 1.00 64.06 87 ARG A C 1
ATOM 643 O O . ARG A 1 87 ? 3.829 -20.318 -12.663 1.00 64.06 87 ARG A O 1
ATOM 650 N N . GLY A 1 88 ? 4.715 -18.430 -11.848 1.00 68.25 88 GLY A N 1
ATOM 651 C CA . GLY A 1 88 ? 3.891 -17.511 -12.640 1.00 68.25 88 GLY A CA 1
ATOM 652 C C . GLY A 1 88 ? 2.455 -17.321 -12.132 1.00 68.25 88 GLY A C 1
ATOM 653 O O . GLY A 1 88 ? 2.199 -17.321 -10.929 1.00 68.25 88 GLY A O 1
ATOM 654 N N . LEU A 1 89 ? 1.515 -17.096 -13.058 1.00 73.31 89 LEU A N 1
ATOM 655 C CA . LEU A 1 89 ? 0.130 -16.691 -12.757 1.00 73.31 89 LEU A CA 1
ATOM 656 C C . LEU A 1 89 ? -0.725 -17.783 -12.087 1.00 73.31 89 LEU A C 1
ATOM 658 O O . LEU A 1 89 ? -1.786 -17.465 -11.545 1.00 73.31 89 LEU A O 1
ATOM 662 N N . ASP A 1 90 ? -0.265 -19.032 -12.101 1.00 77.19 90 ASP A N 1
ATOM 663 C CA . ASP A 1 90 ? -0.996 -20.182 -11.556 1.00 77.19 90 ASP A CA 1
ATOM 664 C C . ASP A 1 90 ? -0.704 -20.434 -10.066 1.00 77.19 90 ASP A C 1
ATOM 666 O O . ASP A 1 90 ? -1.451 -21.149 -9.396 1.00 77.19 90 ASP A O 1
ATOM 670 N N . GLY A 1 91 ? 0.349 -19.814 -9.522 1.00 84.44 91 GLY A N 1
ATOM 671 C CA . GLY A 1 91 ? 0.672 -19.873 -8.096 1.00 84.44 91 GLY A CA 1
ATOM 672 C C . GLY A 1 91 ? -0.278 -19.040 -7.221 1.00 84.44 91 GLY A C 1
ATOM 673 O O . GLY A 1 91 ? -1.087 -18.263 -7.743 1.00 84.44 91 GLY A O 1
ATOM 674 N N . PRO A 1 92 ? -0.176 -19.149 -5.881 1.00 86.25 92 PRO A N 1
ATOM 675 C CA . PRO A 1 92 ? -1.007 -18.382 -4.947 1.00 86.25 92 PRO A CA 1
ATOM 676 C C . PRO A 1 92 ? -0.982 -16.870 -5.215 1.00 86.25 92 PRO A C 1
ATOM 678 O O . PRO A 1 92 ? -2.031 -16.235 -5.305 1.00 86.25 92 PRO A O 1
ATOM 681 N N . GLU A 1 93 ? 0.210 -16.306 -5.413 1.00 87.62 93 GLU A N 1
ATOM 682 C CA . GLU A 1 93 ? 0.434 -14.887 -5.703 1.00 87.62 93 GLU A CA 1
ATOM 683 C C . GLU A 1 93 ? -0.100 -14.483 -7.088 1.00 87.62 93 GLU A C 1
ATOM 685 O O . GLU A 1 93 ? -0.509 -13.340 -7.303 1.00 87.62 93 GLU A O 1
ATOM 690 N N . GLY A 1 94 ? -0.166 -15.436 -8.021 1.00 86.19 94 GLY A N 1
ATOM 691 C CA . GLY A 1 94 ? -0.714 -15.230 -9.357 1.00 86.19 94 GLY A CA 1
ATOM 692 C C . 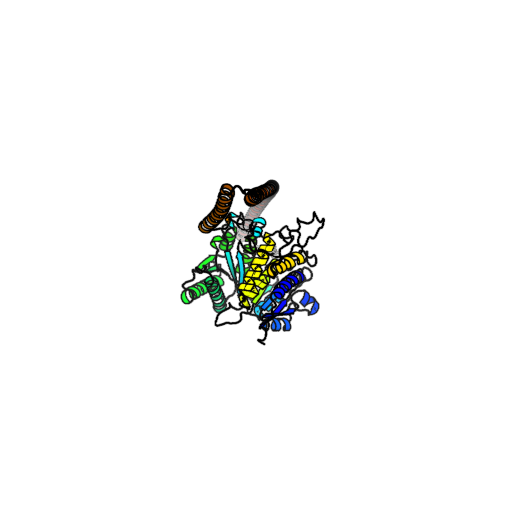GLY A 1 94 ? -2.199 -14.861 -9.351 1.00 86.19 94 GLY A C 1
ATOM 693 O O . GLY A 1 94 ? -2.636 -14.085 -10.202 1.00 86.19 94 GLY A O 1
ATOM 694 N N . GLY A 1 95 ? -2.963 -15.319 -8.350 1.00 90.94 95 GLY A N 1
ATOM 695 C CA . GLY A 1 95 ? -4.375 -14.958 -8.190 1.00 90.94 95 GLY A CA 1
ATOM 696 C C . GLY A 1 95 ? -4.585 -13.454 -7.980 1.00 90.94 95 GLY A C 1
ATOM 697 O O . GLY A 1 95 ? -5.483 -12.863 -8.583 1.00 90.94 95 GLY A O 1
ATOM 698 N N . LEU A 1 96 ? -3.706 -12.812 -7.204 1.00 91.81 96 LEU A N 1
ATOM 699 C CA . LEU A 1 96 ? -3.740 -11.366 -6.967 1.00 91.81 96 LEU A CA 1
ATOM 700 C C . LEU A 1 96 ? -3.389 -10.573 -8.235 1.00 91.81 96 LEU A C 1
ATOM 702 O O . LEU A 1 96 ? -4.060 -9.592 -8.551 1.00 91.81 96 LEU A O 1
ATOM 706 N N . LEU A 1 97 ? -2.386 -11.016 -9.003 1.00 88.94 97 LEU A N 1
ATOM 707 C CA . LEU A 1 97 ? -2.025 -10.386 -10.282 1.00 88.94 97 LEU A CA 1
ATOM 708 C C . LEU A 1 97 ? -3.164 -10.478 -11.305 1.00 88.94 97 LEU A C 1
ATOM 710 O O . LEU A 1 97 ? -3.475 -9.497 -11.984 1.00 88.94 97 LEU A O 1
ATOM 714 N N . GLN A 1 98 ? -3.818 -11.641 -11.391 1.00 91.25 98 GLN A N 1
ATOM 715 C CA . GLN A 1 98 ? -4.993 -11.831 -12.242 1.00 91.25 98 GLN A CA 1
ATOM 716 C C . GLN A 1 98 ? -6.149 -10.914 -11.829 1.00 91.25 98 GLN A C 1
ATOM 718 O O . GLN A 1 98 ? -6.800 -10.332 -12.696 1.00 91.25 98 GLN A O 1
ATOM 723 N N . LEU A 1 99 ? -6.393 -10.765 -10.523 1.00 94.06 99 LEU A N 1
ATOM 724 C CA . LEU A 1 99 ? -7.447 -9.900 -10.000 1.00 94.06 99 LEU A CA 1
ATOM 725 C C . LEU A 1 99 ? -7.174 -8.420 -10.294 1.00 94.06 99 LEU A C 1
ATOM 727 O O . LEU A 1 99 ? -8.058 -7.727 -10.795 1.00 94.06 99 LEU A O 1
ATOM 731 N N . ARG A 1 100 ? -5.935 -7.958 -10.067 1.00 93.19 100 ARG A N 1
ATOM 732 C CA . ARG A 1 100 ? -5.510 -6.583 -10.376 1.00 93.19 100 ARG A CA 1
ATOM 733 C C . ARG A 1 100 ? -5.749 -6.226 -11.837 1.00 93.19 100 ARG A C 1
ATOM 735 O O . ARG A 1 100 ? -6.334 -5.187 -12.131 1.00 93.19 100 ARG A O 1
ATOM 742 N N . LYS A 1 101 ? -5.373 -7.131 -12.742 1.00 89.62 101 LYS A N 1
ATOM 743 C CA . LYS A 1 101 ? -5.605 -6.959 -14.176 1.00 89.62 101 LYS A CA 1
ATOM 744 C C . LYS A 1 101 ? -7.091 -6.986 -14.537 1.00 89.62 101 LYS A C 1
ATOM 746 O O . LYS A 1 101 ? -7.522 -6.182 -15.354 1.00 89.62 101 LYS A O 1
ATOM 751 N N . ALA A 1 102 ? -7.873 -7.890 -13.942 1.00 92.38 102 ALA A N 1
ATOM 752 C CA . ALA A 1 102 ? -9.306 -8.000 -14.217 1.00 92.38 102 ALA A CA 1
ATOM 753 C C . ALA A 1 102 ? -10.080 -6.735 -13.816 1.00 92.38 102 ALA A C 1
ATOM 755 O O . ALA A 1 102 ? -11.011 -6.353 -14.518 1.00 92.38 102 ALA A O 1
ATOM 756 N N . MET A 1 103 ? -9.681 -6.085 -12.720 1.00 93.88 103 MET A N 1
ATOM 757 C CA . MET A 1 103 ? -10.301 -4.852 -12.226 1.00 93.88 103 MET A CA 1
ATOM 758 C C . MET A 1 103 ? -9.708 -3.565 -12.830 1.00 93.88 103 MET A C 1
ATOM 760 O O . MET A 1 103 ? -10.193 -2.486 -12.508 1.00 93.88 103 MET A O 1
ATOM 764 N N . ASP A 1 104 ? -8.659 -3.661 -13.659 1.00 92.62 104 ASP A N 1
ATOM 765 C CA . ASP A 1 104 ? -7.864 -2.525 -14.172 1.00 92.62 104 ASP A CA 1
ATOM 766 C C . ASP A 1 104 ? -7.440 -1.526 -13.072 1.00 92.62 104 ASP A C 1
ATOM 768 O O . ASP A 1 104 ? -7.415 -0.311 -13.264 1.00 92.62 104 ASP A O 1
ATOM 772 N N . ILE A 1 105 ? -7.089 -2.044 -11.889 1.00 94.75 105 ILE A N 1
ATOM 773 C CA . ILE A 1 105 ? -6.645 -1.249 -10.731 1.00 94.75 105 ILE A CA 1
ATOM 774 C C . ILE A 1 105 ? -5.156 -0.897 -10.849 1.00 94.75 105 ILE A C 1
ATOM 776 O O . ILE A 1 105 ? -4.289 -1.388 -10.116 1.00 94.75 105 ILE A O 1
ATOM 780 N N . TYR A 1 106 ? -4.866 -0.059 -11.842 1.00 95.12 106 TYR A N 1
ATOM 781 C CA . TYR A 1 106 ? -3.524 0.270 -12.316 1.00 95.12 106 TYR A CA 1
ATOM 782 C C . TYR A 1 106 ? -2.696 1.139 -11.362 1.00 95.12 106 TYR A C 1
ATOM 784 O O . TYR A 1 106 ? -1.486 1.232 -11.553 1.00 95.12 106 TYR A O 1
ATOM 792 N N . ALA A 1 107 ? -3.301 1.790 -10.367 1.00 96.75 107 ALA A N 1
ATOM 793 C CA . ALA A 1 107 ? -2.598 2.685 -9.451 1.00 96.75 107 ALA A CA 1
ATOM 794 C C . ALA A 1 107 ? -2.539 2.109 -8.038 1.00 96.75 107 ALA A C 1
ATOM 796 O O . ALA A 1 107 ? -3.551 2.084 -7.347 1.00 96.75 107 ALA A O 1
ATOM 797 N N . ASN A 1 108 ? -1.359 1.688 -7.584 1.00 97.25 108 ASN A N 1
ATOM 798 C CA . ASN A 1 108 ? -1.138 1.266 -6.203 1.00 97.25 108 ASN A CA 1
ATOM 799 C C . ASN A 1 108 ? -0.586 2.432 -5.368 1.00 97.25 108 ASN A C 1
ATOM 801 O O . ASN A 1 108 ? 0.485 2.961 -5.654 1.00 97.25 108 ASN A O 1
ATOM 805 N N . LEU A 1 109 ? -1.334 2.838 -4.348 1.00 97.25 109 LEU A N 1
ATOM 806 C CA . LEU A 1 109 ? -1.026 3.906 -3.409 1.00 97.25 109 LEU A CA 1
ATOM 807 C C . LEU A 1 109 ? -0.540 3.285 -2.101 1.00 97.25 109 LEU A C 1
ATOM 809 O O . LEU A 1 109 ? -1.261 2.518 -1.458 1.00 97.25 109 LEU A O 1
ATOM 813 N N . ARG A 1 110 ? 0.670 3.660 -1.688 1.00 96.06 110 ARG A N 1
ATOM 814 C CA . ARG A 1 110 ? 1.292 3.243 -0.427 1.00 96.06 110 ARG A CA 1
ATOM 815 C C . ARG A 1 110 ? 1.724 4.486 0.355 1.00 96.06 110 ARG A C 1
ATOM 817 O O . ARG A 1 110 ? 2.793 5.036 0.069 1.00 96.06 110 ARG A O 1
ATOM 824 N N . PRO A 1 111 ? 0.877 4.990 1.271 1.00 94.50 111 PRO A N 1
ATOM 825 C CA . PRO A 1 111 ? 1.223 6.135 2.102 1.00 94.50 111 PRO A CA 1
ATOM 826 C C . PRO A 1 111 ? 2.314 5.758 3.109 1.00 94.50 111 PRO A C 1
ATOM 828 O O . PRO A 1 111 ? 2.304 4.668 3.681 1.00 94.50 111 PRO A O 1
ATOM 831 N N . CYS A 1 112 ? 3.249 6.674 3.340 1.00 93.81 112 CYS A N 1
ATOM 832 C CA . CYS A 1 112 ? 4.318 6.527 4.312 1.00 93.81 112 CYS A CA 1
ATOM 833 C C . CYS A 1 112 ? 4.548 7.858 5.028 1.00 93.81 112 CYS A C 1
ATOM 835 O O . CYS A 1 112 ? 5.019 8.830 4.437 1.00 93.81 112 CYS A O 1
ATOM 837 N N . SER A 1 113 ? 4.269 7.874 6.328 1.00 93.06 113 SER A N 1
ATOM 838 C CA . SER A 1 113 ? 4.472 9.037 7.184 1.00 93.06 113 SER A CA 1
ATOM 839 C C . SER A 1 113 ? 5.129 8.609 8.486 1.00 93.06 113 SER A C 1
ATOM 841 O O . SER A 1 113 ? 4.789 7.572 9.049 1.00 93.06 113 SER A O 1
ATOM 843 N N . ALA A 1 114 ? 6.054 9.419 8.998 1.00 91.56 114 ALA A N 1
ATOM 844 C CA . ALA A 1 114 ? 6.641 9.183 10.316 1.00 91.56 114 ALA A CA 1
ATOM 845 C C . ALA A 1 114 ? 5.643 9.409 11.467 1.00 91.56 114 ALA A C 1
ATOM 847 O O . ALA A 1 114 ? 5.913 9.009 12.600 1.00 91.56 114 ALA A O 1
ATOM 848 N N . ASP A 1 115 ? 4.499 10.032 11.182 1.00 88.38 115 ASP A N 1
ATOM 849 C CA . ASP A 1 115 ? 3.451 10.311 12.161 1.00 88.38 115 ASP A CA 1
ATOM 850 C C . ASP A 1 115 ? 2.297 9.302 12.114 1.00 88.38 115 ASP A C 1
ATOM 852 O O . ASP A 1 115 ? 1.527 9.224 13.075 1.00 88.38 115 ASP A O 1
ATOM 856 N N . SER A 1 116 ? 2.200 8.500 11.047 1.00 87.06 116 SER A N 1
ATOM 857 C CA . SER A 1 116 ? 1.096 7.566 10.812 1.00 87.06 116 SER A CA 1
ATOM 858 C C . SER A 1 116 ? 1.560 6.100 10.789 1.00 87.06 116 SER A C 1
ATOM 860 O O . SER A 1 116 ? 2.581 5.789 10.177 1.00 87.06 116 SER A O 1
ATOM 862 N N . PRO A 1 117 ? 0.832 5.176 11.446 1.00 87.00 117 PRO A N 1
ATOM 863 C CA . PRO A 1 117 ? -0.369 5.436 12.251 1.00 87.00 117 PRO A CA 1
ATOM 864 C C . PRO A 1 117 ? -0.072 6.007 13.641 1.00 87.00 117 PRO A C 1
ATOM 866 O O . PRO A 1 117 ? -0.985 6.401 14.358 1.00 87.00 117 PRO A O 1
ATOM 869 N N . SER A 1 118 ? 1.195 6.022 14.056 1.00 90.44 118 SER A N 1
ATOM 870 C CA . SER A 1 118 ? 1.600 6.627 15.316 1.00 90.44 118 SER A CA 1
ATOM 871 C C . SER A 1 118 ? 3.068 7.040 15.280 1.00 90.44 118 SER A C 1
ATOM 873 O O . SER A 1 118 ? 3.969 6.229 15.040 1.00 90.44 118 SER A O 1
ATOM 875 N N . ARG A 1 119 ? 3.314 8.300 15.647 1.00 89.25 119 ARG A N 1
ATOM 876 C CA . ARG A 1 119 ? 4.659 8.832 15.884 1.00 89.25 119 ARG A CA 1
ATOM 877 C C . ARG A 1 119 ? 5.415 8.039 16.953 1.00 89.25 119 ARG A C 1
ATOM 879 O O . ARG A 1 119 ? 6.637 7.921 16.869 1.00 89.25 119 ARG A O 1
ATOM 886 N N . SER A 1 120 ? 4.729 7.511 17.973 1.00 88.62 120 SER A N 1
ATOM 887 C CA . SER A 1 120 ? 5.386 6.724 19.026 1.00 88.62 120 SER A CA 1
ATOM 888 C C . SER A 1 120 ? 5.910 5.394 18.481 1.00 88.62 120 SER A C 1
ATOM 890 O O . SER A 1 120 ? 7.040 5.017 18.790 1.00 88.62 120 SER A O 1
ATOM 892 N N . VAL A 1 121 ? 5.161 4.754 17.579 1.00 89.94 121 VAL A N 1
ATOM 893 C CA . VAL A 1 121 ? 5.604 3.546 16.870 1.00 89.94 121 VAL A CA 1
ATOM 894 C C . VAL A 1 121 ? 6.833 3.835 16.010 1.00 89.94 121 VAL A C 1
ATOM 896 O O . VAL A 1 121 ? 7.863 3.189 16.204 1.00 89.94 121 VAL A O 1
ATOM 899 N N . ALA A 1 122 ? 6.782 4.848 15.138 1.00 88.88 122 ALA A N 1
ATOM 900 C CA . ALA A 1 122 ? 7.927 5.195 14.294 1.00 88.88 122 ALA A CA 1
ATOM 901 C C . ALA A 1 122 ? 9.178 5.522 15.131 1.00 88.88 122 ALA A C 1
ATOM 903 O O . ALA A 1 122 ? 10.272 5.038 14.853 1.00 88.88 122 ALA A O 1
ATOM 904 N N . ARG A 1 123 ? 9.028 6.273 16.230 1.00 88.06 123 ARG A N 1
ATOM 905 C CA . ARG A 1 123 ? 10.139 6.610 17.138 1.00 88.06 123 ARG A CA 1
ATOM 906 C C . ARG A 1 123 ? 10.778 5.405 17.826 1.00 88.06 123 ARG A C 1
ATOM 908 O O . ARG A 1 123 ? 11.955 5.481 18.185 1.00 88.06 123 ARG A O 1
ATOM 915 N N . GLU A 1 124 ? 10.013 4.348 18.084 1.00 88.44 124 GLU A N 1
ATOM 916 C CA . GLU A 1 124 ? 10.481 3.169 18.812 1.00 88.44 124 GLU A CA 1
ATOM 917 C C . GLU A 1 124 ? 11.051 2.077 17.901 1.00 88.44 124 GLU A C 1
ATOM 919 O O . GLU A 1 124 ? 12.029 1.436 18.300 1.00 88.44 124 GLU A O 1
ATOM 924 N N . PHE A 1 125 ? 10.460 1.884 16.716 1.00 88.19 125 PHE A N 1
ATOM 925 C CA . PHE A 1 125 ? 10.738 0.753 15.822 1.00 88.19 125 PHE A CA 1
ATOM 926 C C . PHE A 1 125 ? 11.521 1.123 14.567 1.00 88.19 125 PHE A C 1
ATOM 928 O O . PHE A 1 125 ? 12.149 0.245 13.974 1.00 88.19 125 PHE A O 1
ATOM 935 N N . SER A 1 126 ? 11.534 2.397 14.167 1.00 90.81 126 SER A N 1
ATOM 936 C CA . SER A 1 126 ? 12.346 2.821 13.032 1.00 90.81 126 SER A CA 1
ATOM 937 C C . SER A 1 126 ? 13.835 2.545 13.297 1.00 90.81 126 SER A C 1
ATOM 939 O O . SER A 1 126 ? 14.344 2.874 14.374 1.00 90.81 126 SER A O 1
ATOM 941 N N . PRO A 1 127 ? 14.573 1.968 12.331 1.00 90.38 127 PRO A N 1
ATOM 942 C CA . PRO A 1 127 ? 16.018 1.797 12.428 1.00 90.38 127 PRO A CA 1
ATOM 943 C C . PRO A 1 127 ? 16.771 3.126 12.245 1.00 90.38 127 PRO A C 1
ATOM 945 O O . PRO A 1 127 ? 17.982 3.183 12.473 1.00 90.38 127 PRO A O 1
ATOM 948 N N . PHE A 1 128 ? 16.085 4.188 11.814 1.00 91.00 128 PHE A N 1
ATOM 949 C CA . PHE A 1 128 ? 16.677 5.497 11.580 1.00 91.00 128 PHE A CA 1
ATOM 950 C C . PHE A 1 128 ? 16.766 6.328 12.860 1.00 91.00 128 PHE A C 1
ATOM 952 O O . PHE A 1 128 ? 16.010 6.156 13.817 1.00 91.00 128 PHE A O 1
ATOM 959 N N . ARG A 1 129 ? 17.690 7.294 12.860 1.00 91.25 129 ARG A N 1
ATOM 960 C CA . ARG A 1 129 ? 17.700 8.334 13.894 1.00 91.25 129 ARG A CA 1
ATOM 961 C C . ARG A 1 129 ? 16.458 9.215 13.738 1.00 91.25 129 ARG A C 1
ATOM 963 O O . ARG A 1 129 ? 16.052 9.507 12.613 1.00 91.25 129 ARG A O 1
ATOM 970 N N . GLN A 1 130 ? 15.879 9.654 14.852 1.00 90.50 130 GLN A N 1
ATOM 971 C CA . GLN A 1 130 ? 14.600 10.373 14.849 1.00 90.50 130 GLN A CA 1
ATOM 972 C C . GLN A 1 130 ? 14.655 11.649 14.003 1.00 90.50 130 GLN A C 1
ATOM 974 O O . GLN A 1 130 ? 13.747 11.902 13.220 1.00 90.50 130 GLN A O 1
ATOM 979 N N . GLU A 1 131 ? 15.759 12.393 14.058 1.00 91.38 131 GLU A N 1
ATOM 980 C CA . GLU A 1 131 ? 15.945 13.627 13.294 1.00 91.38 131 GLU A CA 1
ATOM 981 C C . GLU A 1 131 ? 16.001 13.424 11.765 1.00 91.38 131 GLU A C 1
ATOM 983 O O . GLU A 1 131 ? 15.879 14.391 11.007 1.00 91.38 131 GLU A O 1
ATOM 988 N N . ILE A 1 132 ? 16.191 12.184 11.293 1.00 91.62 132 ILE A N 1
ATOM 989 C CA . ILE A 1 132 ? 16.160 11.830 9.865 1.00 91.62 132 ILE A CA 1
ATOM 990 C C . ILE A 1 132 ? 14.717 11.641 9.390 1.00 91.62 132 ILE A C 1
ATOM 992 O O . ILE A 1 132 ? 14.373 12.102 8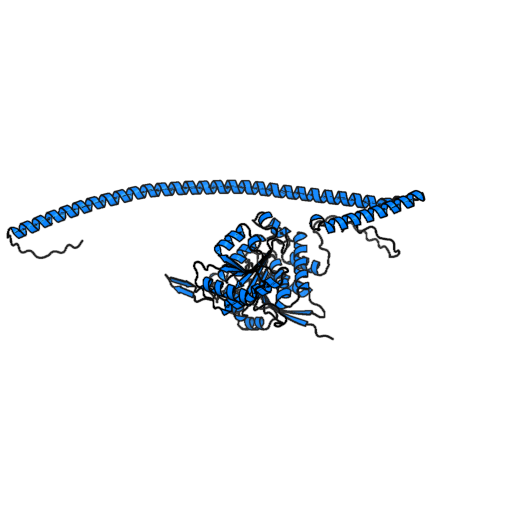.303 1.00 91.62 132 ILE A O 1
ATOM 996 N N . ILE A 1 133 ? 13.891 10.972 10.197 1.00 92.31 133 ILE A N 1
ATOM 997 C CA . ILE A 1 133 ? 12.527 10.574 9.818 1.00 92.31 133 ILE A CA 1
ATOM 998 C C . ILE A 1 133 ? 11.458 11.583 10.236 1.00 92.31 133 ILE A C 1
ATOM 1000 O O . ILE A 1 133 ? 10.372 11.581 9.673 1.00 92.31 133 ILE A O 1
ATOM 1004 N N . GLU A 1 134 ? 11.731 12.451 11.210 1.00 91.75 134 GLU A N 1
ATOM 1005 C CA . GLU A 1 134 ? 10.756 13.442 11.664 1.00 91.75 134 GLU A CA 1
ATOM 1006 C C . GLU A 1 134 ? 10.329 14.361 10.510 1.00 91.75 134 GLU A C 1
ATOM 1008 O O . GLU A 1 134 ? 11.174 14.958 9.837 1.00 91.75 134 GLU A O 1
ATOM 1013 N N . GLY A 1 135 ? 9.017 14.453 10.277 1.00 92.69 135 GLY A N 1
ATOM 1014 C CA . GLY A 1 135 ? 8.428 15.224 9.181 1.00 92.69 135 GLY A CA 1
ATOM 1015 C C . GLY A 1 135 ? 8.465 14.538 7.812 1.00 92.69 135 GLY A C 1
ATOM 1016 O O . GLY A 1 135 ? 8.193 15.200 6.814 1.00 92.69 135 GLY A O 1
ATOM 1017 N N . VAL A 1 136 ? 8.825 13.253 7.729 1.00 96.00 136 VAL A N 1
ATOM 1018 C CA . VAL A 1 136 ? 8.646 12.471 6.497 1.00 96.00 136 VAL A CA 1
ATOM 1019 C C . VAL A 1 136 ? 7.164 12.218 6.268 1.00 96.00 136 VAL A C 1
ATOM 1021 O O . VAL A 1 136 ? 6.494 11.683 7.151 1.00 96.00 136 VAL A O 1
ATOM 1024 N N . ASP A 1 137 ? 6.688 12.586 5.083 1.00 95.75 137 ASP A N 1
ATOM 1025 C CA . ASP A 1 137 ? 5.304 12.411 4.658 1.00 95.75 137 ASP A CA 1
ATOM 1026 C C . ASP A 1 137 ? 5.226 12.372 3.126 1.00 95.75 137 ASP A C 1
ATOM 1028 O O . ASP A 1 137 ? 5.456 13.375 2.441 1.00 95.75 137 ASP A O 1
ATOM 1032 N N . PHE A 1 138 ? 4.976 11.185 2.581 1.00 97.00 138 PHE A N 1
ATOM 1033 C CA . PHE A 1 138 ? 4.795 10.978 1.150 1.00 97.00 138 PHE A CA 1
ATOM 1034 C C . PHE A 1 138 ? 3.873 9.798 0.866 1.00 97.00 138 PHE A C 1
ATOM 1036 O O . PHE A 1 138 ? 3.608 8.942 1.710 1.00 97.00 138 PHE A O 1
ATOM 1043 N N . VAL A 1 139 ? 3.434 9.708 -0.382 1.00 97.31 139 VAL A N 1
ATOM 1044 C CA . VAL A 1 139 ? 2.713 8.553 -0.913 1.00 97.31 139 VAL A CA 1
ATOM 1045 C C . VAL A 1 139 ? 3.423 8.043 -2.154 1.00 97.31 139 VAL A C 1
ATOM 1047 O O . VAL A 1 139 ? 3.705 8.806 -3.078 1.00 97.31 139 VAL A O 1
ATOM 1050 N N . VAL A 1 140 ? 3.725 6.746 -2.181 1.00 98.00 140 VAL A N 1
ATOM 1051 C CA . VAL A 1 140 ? 4.204 6.094 -3.403 1.00 98.00 140 VAL A CA 1
ATOM 1052 C C . VAL A 1 140 ? 2.996 5.733 -4.250 1.00 98.00 140 VAL A C 1
ATOM 1054 O O . VAL A 1 140 ? 2.121 5.000 -3.796 1.00 98.00 140 VAL A O 1
ATOM 1057 N N . VAL A 1 141 ? 2.959 6.253 -5.473 1.00 98.31 141 VAL A N 1
ATOM 1058 C CA . VAL A 1 141 ? 2.006 5.905 -6.524 1.00 98.31 141 VAL A CA 1
ATOM 1059 C C . VAL A 1 141 ? 2.744 5.052 -7.549 1.00 98.31 141 VAL A C 1
ATOM 1061 O O . VAL A 1 141 ? 3.534 5.543 -8.356 1.00 98.31 141 VAL A O 1
ATOM 1064 N N . ARG A 1 142 ? 2.501 3.749 -7.470 1.00 97.50 142 ARG A N 1
ATOM 1065 C CA . ARG A 1 142 ? 3.109 2.703 -8.288 1.00 97.50 142 ARG A CA 1
ATOM 1066 C C . ARG A 1 142 ? 2.148 2.296 -9.403 1.00 97.50 142 ARG A C 1
ATOM 1068 O O . ARG A 1 142 ? 1.001 1.949 -9.127 1.00 97.50 142 ARG A O 1
ATOM 1075 N N . GLU A 1 143 ? 2.622 2.270 -10.646 1.00 96.75 143 GLU A N 1
ATOM 1076 C CA . GLU A 1 143 ? 1.909 1.579 -11.731 1.00 96.75 143 GLU A CA 1
ATOM 1077 C C . GLU A 1 143 ? 1.840 0.072 -11.417 1.00 96.75 143 GLU A C 1
ATOM 1079 O O . GLU A 1 143 ? 2.843 -0.526 -11.060 1.00 96.75 143 GLU A O 1
ATOM 1084 N N . ASN A 1 144 ? 0.663 -0.546 -11.471 1.00 94.19 144 ASN A N 1
ATOM 1085 C CA . ASN A 1 144 ? 0.422 -1.859 -10.863 1.00 94.19 144 ASN A CA 1
ATOM 1086 C C . ASN A 1 144 ? -0.007 -2.949 -11.862 1.00 94.19 144 ASN A C 1
ATOM 1088 O O . ASN A 1 144 ? -0.189 -4.097 -11.457 1.00 94.19 144 ASN A O 1
ATOM 1092 N N . CYS A 1 145 ? -0.202 -2.613 -13.142 1.00 91.81 145 CYS A N 1
ATOM 1093 C CA . CYS A 1 145 ? -0.772 -3.507 -14.159 1.00 91.81 145 CYS A CA 1
ATOM 1094 C C . CYS A 1 145 ? 0.088 -3.659 -15.433 1.00 91.81 145 CYS A C 1
ATOM 1096 O O . CYS A 1 145 ? -0.332 -4.356 -16.358 1.00 91.81 145 CYS A O 1
ATOM 1098 N N . GLY A 1 146 ? 1.281 -3.062 -15.484 1.00 91.06 146 GLY A N 1
ATOM 1099 C CA . GLY A 1 146 ? 2.208 -3.105 -16.616 1.00 91.06 146 GLY A CA 1
ATOM 1100 C C . GLY A 1 146 ? 3.665 -3.366 -16.212 1.00 91.06 146 GLY A C 1
ATOM 1101 O O . GLY A 1 146 ? 3.965 -3.872 -15.124 1.00 91.06 146 GLY A O 1
ATOM 1102 N N . GLY A 1 147 ? 4.596 -3.060 -17.119 1.00 93.44 147 GLY A N 1
ATOM 1103 C CA . GLY A 1 147 ? 6.033 -3.252 -16.909 1.00 93.44 147 GLY A CA 1
ATOM 1104 C C . GLY A 1 147 ? 6.484 -4.716 -16.908 1.00 93.44 147 GLY A C 1
ATOM 1105 O O . GLY A 1 147 ? 5.780 -5.613 -17.372 1.00 93.44 147 GLY A O 1
ATOM 1106 N N . ALA A 1 148 ? 7.678 -4.966 -16.359 1.00 92.38 148 ALA A N 1
ATOM 1107 C CA . ALA A 1 148 ? 8.343 -6.278 -16.384 1.00 92.38 148 ALA A CA 1
ATOM 1108 C C . ALA A 1 148 ? 7.539 -7.423 -15.732 1.00 92.38 148 ALA A C 1
ATOM 1110 O O . ALA A 1 148 ? 7.783 -8.605 -15.986 1.00 92.38 148 ALA A O 1
ATOM 1111 N N . TYR A 1 149 ? 6.562 -7.095 -14.884 1.00 87.56 149 TYR A N 1
ATOM 1112 C CA . TYR A 1 149 ? 5.764 -8.091 -14.168 1.00 87.56 149 TYR A CA 1
ATOM 1113 C C . TYR A 1 149 ? 4.719 -8.731 -15.089 1.00 87.56 149 TYR A C 1
ATOM 1115 O O . TYR A 1 149 ? 4.437 -9.921 -14.960 1.00 87.56 149 TYR A O 1
ATOM 1123 N N . PHE A 1 150 ? 4.204 -7.959 -16.051 1.00 88.50 150 PHE A N 1
ATOM 1124 C CA . PHE A 1 150 ? 3.165 -8.379 -16.996 1.00 88.50 150 PHE A CA 1
ATOM 1125 C C . PHE A 1 150 ? 3.671 -8.529 -18.436 1.00 88.50 150 PHE A C 1
ATOM 1127 O O . PHE A 1 150 ? 2.944 -9.060 -19.278 1.00 88.50 150 PHE A O 1
ATOM 1134 N N . GLY A 1 151 ? 4.888 -8.060 -18.723 1.00 89.50 151 GLY A N 1
ATOM 1135 C CA . GLY A 1 151 ? 5.533 -8.214 -20.020 1.00 89.50 151 GLY A CA 1
ATOM 1136 C C . GLY A 1 151 ? 5.812 -9.671 -20.383 1.00 89.50 151 GLY A C 1
ATOM 1137 O O . GLY A 1 151 ? 5.725 -10.579 -19.551 1.00 89.50 151 GLY A O 1
ATOM 1138 N N . ARG A 1 152 ? 6.149 -9.900 -21.655 1.00 91.19 152 ARG A N 1
ATOM 1139 C CA . ARG A 1 152 ? 6.483 -11.232 -22.160 1.00 91.19 152 ARG A CA 1
ATOM 1140 C C . ARG A 1 152 ? 7.649 -11.827 -21.366 1.00 91.19 152 ARG A C 1
ATOM 1142 O O . ARG A 1 152 ? 8.676 -11.173 -21.187 1.00 91.19 152 ARG A O 1
ATOM 1149 N N . LYS A 1 153 ? 7.481 -13.086 -20.958 1.00 90.12 153 LYS A N 1
ATOM 1150 C CA . LYS A 1 153 ? 8.487 -13.880 -20.245 1.00 90.12 153 LYS A CA 1
ATOM 1151 C C . LYS A 1 153 ? 8.998 -14.995 -21.148 1.00 90.12 153 LYS A C 1
ATOM 1153 O O . LYS A 1 153 ? 8.203 -15.656 -21.818 1.00 90.12 153 LYS A O 1
ATOM 1158 N N . VAL A 1 154 ? 10.312 -15.168 -21.186 1.00 92.62 154 VAL A N 1
ATOM 1159 C CA . VAL A 1 154 ? 10.997 -16.298 -21.823 1.00 92.62 154 VAL A CA 1
ATOM 1160 C C . VAL A 1 154 ? 11.876 -16.940 -20.760 1.00 92.62 154 VAL A C 1
ATOM 1162 O O . VAL A 1 154 ? 12.638 -16.234 -20.104 1.00 92.62 154 VAL A O 1
ATOM 1165 N N . GLU A 1 155 ? 11.746 -18.251 -20.586 1.00 91.75 155 GLU A N 1
ATOM 1166 C CA . GLU A 1 155 ? 12.515 -19.052 -19.633 1.00 91.75 155 GLU A CA 1
ATOM 1167 C C . GLU A 1 155 ? 12.936 -20.350 -20.338 1.00 91.75 155 GLU A C 1
ATOM 1169 O O . GLU A 1 155 ? 12.123 -21.244 -20.566 1.00 91.75 155 GLU A O 1
ATOM 1174 N N . GLU A 1 156 ? 14.198 -20.399 -20.753 1.00 94.38 156 GLU A N 1
ATOM 1175 C CA . GLU A 1 156 ? 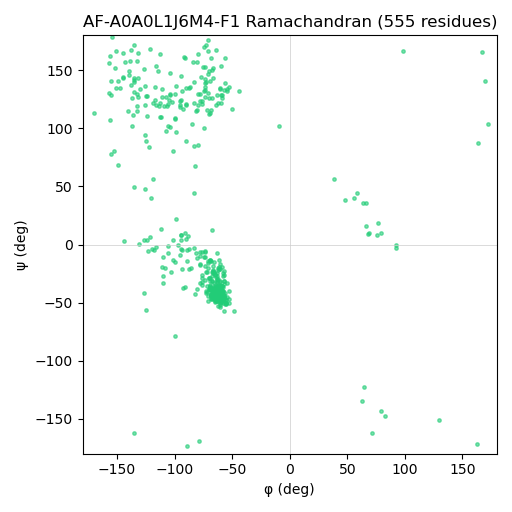14.877 -21.512 -21.424 1.00 94.38 156 GLU A CA 1
ATOM 1176 C C . GLU A 1 156 ? 16.094 -21.940 -20.580 1.00 94.38 156 GLU A C 1
ATOM 1178 O O . GLU A 1 156 ? 16.503 -21.226 -19.663 1.00 94.38 156 GLU A O 1
ATOM 1183 N N . ASP A 1 157 ? 16.711 -23.086 -20.889 1.00 94.94 157 ASP A N 1
ATOM 1184 C CA . ASP A 1 157 ? 17.769 -23.676 -20.045 1.00 94.94 157 ASP A CA 1
ATOM 1185 C C . ASP A 1 157 ? 18.996 -22.761 -19.841 1.00 94.94 157 ASP A C 1
ATOM 1187 O O . ASP A 1 157 ? 19.587 -22.740 -18.761 1.00 94.94 157 ASP A O 1
ATOM 1191 N N . GLU A 1 158 ? 19.377 -21.989 -20.864 1.00 96.38 158 GLU A N 1
ATOM 1192 C CA . GLU A 1 158 ? 20.549 -21.095 -20.843 1.00 96.38 158 GLU A CA 1
ATOM 1193 C C . GLU A 1 158 ? 20.187 -19.621 -21.103 1.00 96.38 158 GLU A C 1
ATOM 1195 O O . GLU A 1 158 ? 21.070 -18.768 -21.231 1.00 96.38 158 GLU A O 1
ATOM 1200 N N . TYR A 1 159 ? 18.892 -19.300 -21.187 1.00 95.94 159 TYR A N 1
ATOM 1201 C CA . TYR A 1 159 ? 18.419 -17.965 -21.539 1.00 95.94 159 TYR A CA 1
ATOM 1202 C C . TYR A 1 159 ? 17.106 -17.615 -20.840 1.00 95.94 159 TYR A C 1
ATOM 1204 O O . TYR A 1 159 ? 16.153 -18.386 -20.841 1.00 95.94 159 TYR A O 1
ATOM 1212 N N . ALA A 1 160 ? 17.032 -16.403 -20.294 1.00 95.19 160 ALA A N 1
ATOM 1213 C CA . ALA A 1 160 ? 15.797 -15.852 -19.760 1.00 95.19 160 ALA A CA 1
ATOM 1214 C C . ALA A 1 160 ? 15.658 -14.371 -20.120 1.00 95.19 160 ALA A C 1
ATOM 1216 O O . ALA A 1 160 ? 16.651 -13.649 -20.257 1.00 95.19 160 ALA A O 1
ATOM 1217 N N . MET A 1 161 ? 14.416 -13.914 -20.272 1.00 94.38 161 MET A N 1
ATOM 1218 C CA . MET A 1 161 ? 14.096 -12.528 -20.600 1.00 94.38 161 MET A CA 1
ATOM 1219 C C . MET A 1 161 ? 12.741 -12.125 -20.025 1.00 94.38 161 MET A C 1
ATOM 1221 O O . MET A 1 161 ? 11.741 -12.810 -20.238 1.00 94.38 161 MET A O 1
ATOM 1225 N N . ASP A 1 162 ? 12.707 -10.945 -19.410 1.00 93.62 162 ASP A N 1
ATOM 1226 C CA . ASP A 1 162 ? 11.490 -10.244 -19.011 1.00 93.62 162 ASP A CA 1
ATOM 1227 C C . ASP A 1 162 ? 11.375 -8.924 -19.781 1.00 93.62 162 ASP A C 1
ATOM 1229 O O . ASP A 1 162 ? 12.245 -8.052 -19.701 1.00 93.62 162 ASP A O 1
ATOM 1233 N N . GLU A 1 163 ? 10.296 -8.760 -20.544 1.00 94.81 163 GLU A N 1
ATOM 1234 C CA . GLU A 1 163 ? 10.053 -7.533 -21.300 1.00 94.81 163 GLU A CA 1
ATOM 1235 C C . GLU A 1 163 ? 9.574 -6.390 -20.391 1.00 94.81 163 GLU A C 1
ATOM 1237 O O . GLU A 1 163 ? 8.513 -6.460 -19.777 1.00 94.81 163 GLU A O 1
ATOM 1242 N N . TRP A 1 164 ? 10.320 -5.283 -20.356 1.00 95.31 164 TRP A N 1
ATOM 1243 C CA . TRP A 1 164 ? 9.969 -4.094 -19.573 1.00 95.31 164 TRP A CA 1
ATOM 1244 C C . TRP A 1 164 ? 9.360 -2.995 -20.456 1.00 95.31 164 TRP A C 1
ATOM 1246 O O . TRP A 1 164 ? 10.038 -2.038 -20.844 1.00 95.31 164 TRP A O 1
ATOM 1256 N N . ALA A 1 165 ? 8.069 -3.126 -20.768 1.00 95.44 165 ALA A N 1
ATOM 1257 C CA . ALA A 1 165 ? 7.354 -2.243 -21.693 1.00 95.44 165 ALA A CA 1
ATOM 1258 C C . ALA A 1 165 ? 6.244 -1.413 -21.021 1.00 95.44 165 ALA A C 1
ATOM 1260 O O . ALA A 1 165 ? 5.622 -1.853 -20.057 1.00 95.44 165 ALA A O 1
ATOM 1261 N N . TYR A 1 166 ? 6.003 -0.218 -21.574 1.00 97.44 166 TYR A N 1
ATOM 1262 C CA . TYR A 1 166 ? 4.876 0.664 -21.253 1.00 97.44 166 TYR A CA 1
ATOM 1263 C C . TYR A 1 166 ? 4.404 1.403 -22.505 1.00 97.44 166 TYR A C 1
ATOM 1265 O O . TYR A 1 166 ? 5.215 1.831 -23.331 1.00 97.44 166 TYR A O 1
ATOM 1273 N N . SER A 1 167 ? 3.097 1.613 -22.602 1.00 97.44 167 SER A N 1
ATOM 1274 C CA . SER A 1 167 ? 2.448 2.500 -23.565 1.00 97.44 167 SER A CA 1
ATOM 1275 C C . SER A 1 167 ? 2.270 3.915 -23.004 1.00 97.44 167 SER A C 1
ATOM 1277 O O . SER A 1 167 ? 2.258 4.146 -21.794 1.00 97.44 167 SER A O 1
ATOM 1279 N N . THR A 1 168 ? 2.075 4.893 -23.892 1.00 98.06 168 THR A N 1
ATOM 1280 C CA . THR A 1 168 ? 1.782 6.277 -23.490 1.00 98.06 168 THR A CA 1
ATOM 1281 C C . THR A 1 168 ? 0.518 6.377 -22.635 1.00 98.06 168 THR A C 1
ATOM 1283 O O . THR A 1 168 ? 0.527 7.095 -21.641 1.00 98.06 168 THR A O 1
ATOM 1286 N N . SER A 1 169 ? -0.542 5.636 -22.969 1.00 97.06 169 SER A N 1
ATOM 1287 C CA . SER A 1 169 ? -1.806 5.663 -22.224 1.00 97.06 169 SER A CA 1
ATOM 1288 C C . SER A 1 169 ? -1.658 5.166 -20.786 1.00 97.06 169 SER A C 1
ATOM 1290 O O . SER A 1 169 ? -2.255 5.751 -19.886 1.00 97.06 169 SER A O 1
ATOM 1292 N N . GLU A 1 170 ? -0.836 4.135 -20.555 1.00 96.88 170 GLU A N 1
ATOM 1293 C CA . GLU A 1 170 ? -0.563 3.619 -19.206 1.00 96.88 170 GLU A CA 1
ATOM 1294 C C . GLU A 1 170 ? 0.149 4.658 -18.337 1.00 96.88 170 GLU A C 1
ATOM 1296 O O . GLU A 1 170 ? -0.209 4.844 -17.177 1.00 96.88 170 GLU A O 1
ATOM 1301 N N . ILE A 1 171 ? 1.108 5.388 -18.913 1.00 98.50 171 ILE A N 1
ATOM 1302 C CA . ILE A 1 171 ? 1.861 6.424 -18.197 1.00 98.50 171 ILE A CA 1
ATOM 1303 C C . ILE A 1 171 ? 0.979 7.656 -17.933 1.00 98.50 171 ILE A C 1
ATOM 1305 O O . ILE A 1 171 ? 1.009 8.226 -16.841 1.00 98.50 171 ILE A O 1
ATOM 1309 N N . GLN A 1 172 ? 0.149 8.059 -18.901 1.00 98.06 172 GLN A N 1
ATOM 1310 C CA . GLN A 1 172 ? -0.758 9.205 -18.757 1.00 98.06 172 GLN A CA 1
ATOM 1311 C C . GLN A 1 172 ? -1.770 9.004 -17.627 1.00 98.06 172 GLN A C 1
ATOM 1313 O O . GLN A 1 172 ? -1.947 9.898 -16.800 1.00 98.06 172 GLN A O 1
ATOM 1318 N N . ARG A 1 173 ? -2.423 7.833 -17.558 1.00 96.06 173 ARG A N 1
ATOM 1319 C CA . ARG A 1 173 ? -3.459 7.570 -16.541 1.00 96.06 173 ARG A CA 1
ATOM 1320 C C . ARG A 1 173 ? -2.910 7.583 -15.113 1.00 96.06 173 ARG A C 1
ATOM 1322 O O . ARG A 1 173 ? -3.584 8.084 -14.215 1.00 96.06 173 ARG A O 1
ATOM 1329 N N . ILE A 1 174 ? -1.691 7.078 -14.903 1.00 97.81 174 ILE A N 1
ATOM 1330 C CA . ILE A 1 174 ? -1.049 7.094 -13.582 1.00 97.81 174 ILE A CA 1
ATOM 1331 C C . ILE A 1 174 ? -0.509 8.486 -13.238 1.00 97.81 174 ILE A C 1
ATOM 1333 O O . ILE A 1 174 ? -0.640 8.915 -12.098 1.00 97.81 174 ILE A O 1
ATOM 1337 N N . THR A 1 175 ? -0.019 9.243 -14.227 1.00 98.50 175 THR A N 1
ATOM 1338 C CA . THR A 1 175 ? 0.434 10.631 -14.027 1.00 98.50 175 THR A CA 1
ATOM 1339 C C . THR A 1 175 ? -0.715 11.543 -13.608 1.00 98.50 175 THR A C 1
ATOM 1341 O O . THR A 1 175 ? -0.579 12.275 -12.631 1.00 98.50 175 THR A O 1
ATOM 1344 N N . ARG A 1 176 ? -1.864 11.459 -14.295 1.00 97.31 176 ARG A N 1
ATOM 1345 C CA . ARG A 1 176 ? -3.088 12.184 -13.919 1.00 97.31 176 ARG A CA 1
ATOM 1346 C C . ARG A 1 176 ? -3.483 11.870 -12.484 1.00 97.31 176 ARG A C 1
ATOM 1348 O O . ARG A 1 176 ? -3.642 12.778 -11.683 1.00 97.31 176 ARG A O 1
ATOM 1355 N N . LEU A 1 177 ? -3.547 10.585 -12.132 1.00 96.12 177 LEU A N 1
ATOM 1356 C CA . LEU A 1 177 ? -3.881 10.172 -10.772 1.00 96.12 177 LEU A CA 1
ATOM 1357 C C . LEU A 1 177 ? -2.906 10.746 -9.731 1.00 96.12 177 LEU A C 1
ATOM 1359 O O . LEU A 1 177 ? -3.346 11.232 -8.692 1.00 96.12 177 LEU A O 1
ATOM 1363 N N . SER A 1 178 ? -1.598 10.728 -10.001 1.00 98.06 178 SER A N 1
ATOM 1364 C CA . SER A 1 178 ? -0.596 11.331 -9.114 1.00 98.06 178 SER A CA 1
ATOM 1365 C C . SER A 1 178 ? -0.772 12.840 -8.955 1.00 98.06 178 SER A C 1
ATOM 1367 O O . SER A 1 178 ? -0.618 13.349 -7.847 1.00 98.06 178 SER A O 1
ATOM 1369 N N . ALA A 1 179 ? -1.100 13.554 -10.033 1.00 97.69 179 ALA A N 1
ATOM 1370 C CA . ALA A 1 179 ? -1.334 14.993 -9.993 1.00 97.69 179 ALA A CA 1
ATOM 1371 C C . ALA A 1 179 ? -2.615 15.346 -9.223 1.00 97.69 179 ALA A C 1
ATOM 1373 O O . ALA A 1 179 ? -2.590 16.216 -8.357 1.00 97.69 179 ALA A O 1
ATOM 1374 N N . GLU A 1 180 ? -3.710 14.624 -9.464 1.00 95.19 180 GLU A N 1
ATOM 1375 C CA . GLU A 1 180 ? -4.962 14.769 -8.712 1.00 95.19 180 GLU A CA 1
ATOM 1376 C C . GLU A 1 180 ? -4.759 14.491 -7.217 1.00 95.19 180 GLU A C 1
ATOM 1378 O O . GLU A 1 180 ? -5.290 15.206 -6.370 1.00 95.19 180 GLU A O 1
ATOM 1383 N N . LEU A 1 181 ? -3.953 13.481 -6.868 1.00 95.12 181 LEU A N 1
ATOM 1384 C CA . LEU A 1 181 ? -3.603 13.202 -5.476 1.00 95.12 181 LEU A CA 1
ATOM 1385 C C . LEU A 1 181 ? -2.795 14.350 -4.864 1.00 95.12 181 LEU A C 1
ATOM 1387 O O . LEU A 1 181 ? -3.090 14.783 -3.754 1.00 95.12 181 LEU A O 1
ATOM 1391 N N . ALA A 1 182 ? -1.821 14.884 -5.601 1.00 97.31 182 ALA A N 1
ATOM 1392 C CA . ALA A 1 182 ? -1.018 16.018 -5.164 1.00 97.31 182 ALA A CA 1
ATOM 1393 C C . ALA A 1 182 ? -1.859 17.284 -4.909 1.00 97.31 182 ALA A C 1
ATOM 1395 O O . ALA A 1 182 ? -1.580 18.023 -3.964 1.00 97.31 182 ALA A O 1
ATOM 1396 N N . LEU A 1 183 ? -2.904 17.509 -5.711 1.00 95.81 183 LEU A N 1
ATOM 1397 C CA . LEU A 1 183 ? -3.833 18.639 -5.586 1.00 95.81 183 LEU A CA 1
ATOM 1398 C C . LEU A 1 183 ? -4.763 18.560 -4.369 1.00 95.81 183 LEU A C 1
ATOM 1400 O O . LEU A 1 183 ? -5.361 19.569 -4.006 1.00 95.81 183 LEU A O 1
ATOM 1404 N N . ARG A 1 184 ? -4.876 17.400 -3.711 1.00 91.56 184 ARG A N 1
ATOM 1405 C CA . ARG A 1 184 ? -5.648 17.264 -2.461 1.00 91.56 184 ARG A CA 1
ATOM 1406 C C . ARG A 1 184 ? -4.951 17.893 -1.251 1.00 91.56 184 ARG A C 1
ATOM 1408 O O . ARG A 1 184 ? -5.540 17.942 -0.174 1.00 91.56 184 ARG A O 1
ATOM 1415 N N . HIS A 1 185 ? -3.719 18.366 -1.421 1.00 93.31 185 HIS A N 1
ATOM 1416 C CA . HIS A 1 185 ? -2.946 19.055 -0.395 1.00 93.31 185 HIS A CA 1
ATOM 1417 C C . HIS A 1 185 ? -2.926 20.567 -0.652 1.00 93.31 185 HIS A C 1
ATOM 1419 O O . HIS A 1 185 ? -2.929 21.005 -1.801 1.00 93.31 185 HIS A O 1
ATOM 1425 N N . ASP A 1 186 ? -2.876 21.360 0.422 1.00 92.69 186 ASP A N 1
ATOM 1426 C CA . ASP A 1 186 ? -2.757 22.821 0.358 1.00 92.69 186 ASP A CA 1
ATOM 1427 C C . ASP A 1 186 ? -1.519 23.299 1.152 1.00 92.69 186 ASP A C 1
ATOM 1429 O O . ASP A 1 186 ? -1.502 23.176 2.382 1.00 92.69 186 ASP A O 1
ATOM 1433 N N . PRO A 1 187 ? -0.457 23.802 0.486 1.00 95.06 187 PRO A N 1
ATOM 1434 C CA . PRO A 1 187 ? -0.303 23.894 -0.970 1.00 95.06 187 PRO A CA 1
ATOM 1435 C C . PRO A 1 187 ? -0.165 22.507 -1.635 1.00 95.06 187 PRO A C 1
ATOM 1437 O O . PRO A 1 187 ? 0.230 21.551 -0.956 1.00 95.06 187 PRO A O 1
ATOM 1440 N N . PRO A 1 188 ? -0.414 22.392 -2.958 1.00 97.31 188 PRO A N 1
ATOM 1441 C CA . PRO A 1 188 ? -0.267 21.133 -3.678 1.00 97.31 188 PRO A CA 1
ATOM 1442 C C . PRO A 1 188 ? 1.105 20.504 -3.467 1.00 97.31 188 PRO A C 1
ATOM 1444 O O . PRO A 1 188 ? 2.143 21.172 -3.546 1.00 97.31 188 PRO A O 1
ATOM 1447 N N . TRP A 1 189 ? 1.112 19.199 -3.218 1.00 98.12 189 TRP A N 1
ATOM 1448 C CA . TRP A 1 189 ? 2.353 18.449 -3.084 1.00 98.12 189 TRP A CA 1
ATOM 1449 C C . TRP A 1 189 ? 3.123 18.395 -4.413 1.00 98.12 189 TRP A C 1
ATOM 1451 O O . TRP A 1 189 ? 2.527 18.458 -5.487 1.00 98.12 189 TRP A O 1
ATOM 1461 N N . PRO A 1 190 ? 4.462 18.275 -4.391 1.00 98.56 190 PRO A N 1
ATOM 1462 C CA . PRO A 1 190 ? 5.205 17.991 -5.609 1.00 98.56 190 PRO A CA 1
ATOM 1463 C C . PRO A 1 190 ? 4.957 16.546 -6.070 1.00 98.56 190 PRO A C 1
ATOM 1465 O O . PRO A 1 190 ? 4.833 15.634 -5.250 1.00 98.56 190 PRO A O 1
ATOM 1468 N N . VAL A 1 191 ? 4.960 16.328 -7.386 1.00 98.81 191 VAL A N 1
ATOM 1469 C CA . VAL A 1 191 ? 5.036 14.993 -7.993 1.00 98.81 191 VAL A CA 1
ATOM 1470 C C . VAL A 1 191 ? 6.496 14.696 -8.317 1.00 98.81 191 VAL A C 1
ATOM 1472 O O . VAL A 1 191 ? 7.140 15.415 -9.081 1.00 98.81 191 VAL A O 1
ATOM 1475 N N . ILE A 1 192 ? 7.022 13.627 -7.731 1.00 98.81 192 ILE A N 1
ATOM 1476 C CA . ILE A 1 192 ? 8.404 13.175 -7.867 1.00 98.81 192 ILE A CA 1
ATOM 1477 C C . ILE A 1 192 ? 8.396 11.922 -8.739 1.00 98.81 192 ILE A C 1
ATOM 1479 O O . ILE A 1 192 ? 8.127 10.822 -8.267 1.00 98.81 192 ILE A O 1
ATOM 1483 N N . SER A 1 193 ? 8.667 12.094 -10.031 1.00 98.75 193 SER A N 1
ATOM 1484 C CA . SER A 1 193 ? 8.683 11.010 -11.009 1.00 98.75 193 SER A CA 1
ATOM 1485 C C . SER A 1 193 ? 10.012 10.263 -10.966 1.00 98.75 193 SER A C 1
ATOM 1487 O O . SER A 1 193 ? 11.056 10.810 -11.340 1.00 98.75 193 SER A O 1
ATOM 1489 N N . LEU A 1 194 ? 9.956 8.991 -10.578 1.00 98.56 194 LEU A N 1
ATOM 1490 C CA . LEU A 1 194 ? 11.088 8.076 -10.573 1.00 98.56 194 LEU A CA 1
ATOM 1491 C C . LEU A 1 194 ? 11.248 7.385 -11.922 1.00 98.56 194 LEU A C 1
ATOM 1493 O O . LEU A 1 194 ? 10.283 6.883 -12.494 1.00 98.56 194 LEU A O 1
ATOM 1497 N N . ASP A 1 195 ? 12.479 7.325 -12.422 1.00 98.00 195 ASP A N 1
ATOM 1498 C CA . ASP A 1 195 ? 12.798 6.600 -13.650 1.00 98.00 195 ASP A CA 1
ATOM 1499 C C . ASP A 1 195 ? 14.270 6.148 -13.694 1.00 98.00 195 ASP A C 1
ATOM 1501 O O . ASP A 1 195 ? 15.063 6.424 -12.791 1.00 98.00 195 ASP A O 1
ATOM 1505 N N . LYS A 1 196 ? 14.662 5.453 -14.765 1.00 97.50 196 LYS A N 1
ATOM 1506 C CA . LYS A 1 196 ? 16.068 5.207 -15.108 1.00 97.50 196 LYS A CA 1
ATOM 1507 C C . LYS A 1 196 ? 16.375 5.663 -16.534 1.00 97.50 196 LYS A C 1
ATOM 1509 O O . LYS A 1 196 ? 16.957 4.928 -17.334 1.00 97.50 196 LYS A O 1
ATOM 1514 N N . ALA A 1 197 ? 15.952 6.881 -16.883 1.00 97.12 197 ALA A N 1
ATOM 1515 C CA . ALA A 1 197 ? 15.979 7.403 -18.255 1.00 97.12 197 ALA A CA 1
ATOM 1516 C C . ALA A 1 197 ? 17.393 7.501 -18.857 1.00 97.12 197 ALA A C 1
ATOM 1518 O O . ALA A 1 197 ? 17.550 7.478 -20.080 1.00 97.12 197 ALA A O 1
ATOM 1519 N N . ASN A 1 198 ? 18.429 7.544 -18.013 1.00 96.56 198 ASN A N 1
ATOM 1520 C CA . ASN A 1 198 ? 19.825 7.504 -18.444 1.00 96.56 198 ASN A CA 1
ATOM 1521 C C . ASN A 1 198 ? 20.255 6.145 -19.031 1.00 96.56 198 ASN A C 1
ATOM 1523 O O . ASN A 1 198 ? 21.297 6.078 -19.674 1.00 96.56 198 ASN A O 1
ATOM 1527 N N . VAL A 1 199 ? 19.463 5.082 -18.841 1.00 97.00 199 VAL A N 1
ATOM 1528 C CA . VAL A 1 199 ? 19.730 3.739 -19.379 1.00 97.00 199 VAL A CA 1
ATOM 1529 C C . VAL A 1 199 ? 18.539 3.236 -20.200 1.00 97.00 199 VAL A C 1
ATOM 1531 O O . VAL A 1 199 ? 18.675 2.949 -21.392 1.00 97.00 199 VAL A O 1
ATOM 1534 N N . LEU A 1 200 ? 17.343 3.187 -19.609 1.00 97.56 200 LEU A N 1
ATOM 1535 C CA . LEU A 1 200 ? 16.203 2.442 -20.152 1.00 97.56 200 LEU A CA 1
ATOM 1536 C C . LEU A 1 200 ? 15.377 3.249 -21.164 1.00 97.56 200 LEU A C 1
ATOM 1538 O O . LEU A 1 200 ? 15.030 4.410 -20.936 1.00 97.56 200 LEU A O 1
ATOM 1542 N N . ALA A 1 201 ? 15.006 2.611 -22.279 1.00 97.62 201 ALA A N 1
ATOM 1543 C CA . ALA A 1 201 ? 14.137 3.210 -23.295 1.00 97.62 201 ALA A CA 1
ATOM 1544 C C . ALA A 1 201 ? 12.714 3.461 -22.771 1.00 97.62 201 ALA A C 1
ATOM 1546 O O . ALA A 1 201 ? 12.171 4.545 -22.997 1.00 97.62 201 ALA A O 1
ATOM 1547 N N . SER A 1 202 ? 12.156 2.505 -22.019 1.00 97.31 202 SER A N 1
ATOM 1548 C CA . SER A 1 202 ? 10.867 2.636 -21.328 1.00 97.31 202 SER A CA 1
ATOM 1549 C C . SER A 1 202 ? 10.861 3.837 -20.380 1.00 97.31 202 SER A C 1
ATOM 1551 O O . SER A 1 202 ? 9.953 4.657 -20.439 1.00 97.31 202 SER A O 1
ATOM 1553 N N . SER A 1 203 ? 11.929 4.041 -19.602 1.00 98.00 203 SER A N 1
ATOM 1554 C CA . SER A 1 203 ? 12.081 5.222 -18.741 1.00 98.00 203 SER A CA 1
ATOM 1555 C C . SER A 1 203 ? 12.224 6.544 -19.504 1.00 98.00 203 SER A C 1
ATOM 1557 O O . SER A 1 203 ? 11.752 7.576 -19.034 1.00 98.00 203 SER A O 1
ATOM 1559 N N . ARG A 1 204 ? 12.843 6.555 -20.694 1.00 98.44 204 ARG A N 1
ATOM 1560 C CA . ARG A 1 204 ? 12.856 7.763 -21.542 1.00 98.44 204 ARG A CA 1
ATOM 1561 C C . ARG A 1 204 ? 11.462 8.099 -22.070 1.00 98.44 204 ARG A C 1
ATOM 1563 O O . ARG A 1 204 ? 11.139 9.277 -22.185 1.00 98.44 204 ARG A O 1
ATOM 1570 N N . LEU A 1 205 ? 10.656 7.091 -22.416 1.00 98.62 205 LEU A N 1
ATOM 1571 C CA . LEU A 1 205 ? 9.249 7.298 -22.765 1.00 98.62 205 LEU A CA 1
ATOM 1572 C C . LEU A 1 205 ? 8.459 7.807 -21.555 1.00 98.62 205 LEU A C 1
ATOM 1574 O O . LEU A 1 205 ? 7.771 8.813 -21.691 1.00 98.62 205 LEU A O 1
ATOM 1578 N N . TRP A 1 206 ? 8.624 7.166 -20.394 1.00 98.69 206 TRP A N 1
ATOM 1579 C CA . TRP A 1 206 ? 8.022 7.568 -19.121 1.00 98.69 206 TRP A CA 1
ATOM 1580 C C . TRP A 1 206 ? 8.225 9.055 -18.854 1.00 98.69 206 TRP A C 1
ATOM 1582 O O . TRP A 1 206 ? 7.254 9.801 -18.787 1.00 98.69 206 TRP A O 1
ATOM 1592 N N . ARG A 1 207 ? 9.486 9.505 -18.827 1.00 98.62 207 ARG A N 1
ATOM 1593 C CA . ARG A 1 207 ? 9.830 10.906 -18.577 1.00 98.62 207 ARG A CA 1
ATOM 1594 C C . ARG A 1 207 ? 9.134 11.863 -19.545 1.00 98.62 207 ARG A C 1
ATOM 1596 O O . ARG A 1 207 ? 8.452 12.770 -19.091 1.00 98.62 207 ARG A O 1
ATOM 1603 N N . ARG A 1 208 ? 9.224 11.618 -20.860 1.00 98.69 208 ARG A N 1
ATOM 1604 C CA . ARG A 1 208 ? 8.582 12.483 -21.869 1.00 98.69 208 ARG A CA 1
ATOM 1605 C C . ARG A 1 208 ? 7.067 12.573 -21.691 1.00 98.69 208 ARG A C 1
ATOM 1607 O O . ARG A 1 208 ? 6.492 13.638 -21.888 1.00 98.69 208 ARG A O 1
ATOM 1614 N N . VAL A 1 209 ? 6.412 11.454 -21.382 1.00 98.81 209 VAL A N 1
ATOM 1615 C CA . VAL A 1 209 ? 4.953 11.417 -21.222 1.00 98.81 209 VAL A CA 1
ATOM 1616 C C . VAL A 1 209 ? 4.529 12.106 -19.927 1.00 98.81 209 VAL A C 1
ATOM 1618 O O . VAL A 1 209 ? 3.573 12.878 -19.960 1.00 98.81 209 VAL A O 1
ATOM 1621 N N . VAL A 1 210 ? 5.247 11.883 -18.822 1.00 98.81 210 VAL A N 1
ATOM 1622 C CA . VAL A 1 210 ? 5.007 12.575 -17.547 1.00 98.81 210 VAL A CA 1
ATOM 1623 C C . VAL A 1 210 ? 5.182 14.084 -17.721 1.00 98.81 210 VAL A C 1
ATOM 1625 O O . VAL A 1 210 ? 4.266 14.831 -17.398 1.00 98.81 210 VAL A O 1
ATOM 1628 N N . GLU A 1 211 ? 6.308 14.532 -18.288 1.00 98.75 211 GLU A N 1
ATOM 1629 C CA . GLU A 1 211 ? 6.589 15.954 -18.540 1.00 98.75 211 GLU A CA 1
ATOM 1630 C C . GLU A 1 211 ? 5.478 16.602 -19.366 1.00 98.75 211 GLU A C 1
ATOM 1632 O O . GLU A 1 211 ? 4.935 17.632 -18.970 1.00 98.75 211 GLU A O 1
ATOM 1637 N N . LYS A 1 212 ? 5.102 15.968 -20.484 1.00 98.69 212 LYS A N 1
ATOM 1638 C CA . LYS A 1 212 ? 4.045 16.467 -21.363 1.00 98.69 212 LYS A CA 1
ATOM 1639 C C . LYS A 1 212 ? 2.703 16.569 -20.634 1.00 98.69 212 LYS A C 1
ATOM 1641 O O . LYS A 1 212 ? 2.074 17.618 -20.672 1.00 98.69 212 LYS A O 1
ATOM 1646 N N . THR A 1 213 ? 2.289 15.502 -19.951 1.00 98.69 213 THR A N 1
ATOM 1647 C CA . THR A 1 213 ? 0.991 15.443 -19.256 1.00 98.69 213 THR A CA 1
ATOM 1648 C C . THR A 1 213 ? 0.921 16.478 -18.133 1.00 98.69 213 THR A C 1
ATOM 1650 O O . THR A 1 213 ? -0.058 17.205 -18.029 1.00 98.69 213 THR A O 1
ATOM 1653 N N . MET A 1 214 ? 1.977 16.600 -17.324 1.00 98.56 214 MET A N 1
ATOM 1654 C CA . MET A 1 214 ? 2.037 17.582 -16.238 1.00 98.56 214 MET A CA 1
ATOM 1655 C C . MET A 1 214 ? 2.036 19.020 -16.765 1.00 98.56 214 MET A C 1
ATOM 1657 O O . MET A 1 214 ? 1.340 19.864 -16.214 1.00 98.56 214 MET A O 1
ATOM 1661 N N . ALA A 1 215 ? 2.779 19.308 -17.837 1.00 98.31 215 ALA A N 1
ATOM 1662 C CA . ALA A 1 215 ? 2.841 20.652 -18.409 1.00 98.31 215 ALA A CA 1
ATOM 1663 C C . ALA A 1 215 ? 1.525 21.083 -19.077 1.00 98.31 215 ALA A C 1
ATOM 1665 O O . ALA A 1 215 ? 1.148 22.249 -18.978 1.00 98.31 215 ALA A O 1
ATOM 1666 N N . GLU A 1 216 ? 0.844 20.162 -19.766 1.00 98.25 216 GLU A N 1
ATOM 1667 C CA . GLU A 1 216 ? -0.398 20.448 -20.494 1.00 98.25 216 GLU A CA 1
ATOM 1668 C C . GLU A 1 216 ? -1.629 20.477 -19.575 1.00 98.25 216 GLU A C 1
ATOM 1670 O O . GLU A 1 216 ? -2.510 21.311 -19.773 1.00 98.25 216 GLU A O 1
ATOM 1675 N N . GLU A 1 217 ? -1.697 19.591 -18.576 1.00 97.94 217 GLU A N 1
ATOM 1676 C CA . GLU A 1 217 ? -2.913 19.372 -17.776 1.00 97.94 217 GLU A CA 1
ATOM 1677 C C . GLU A 1 217 ? -2.793 19.871 -16.325 1.00 97.94 217 GLU A C 1
ATOM 1679 O O . GLU A 1 217 ? -3.800 20.244 -15.725 1.00 97.94 217 GLU A O 1
ATOM 1684 N N . TYR A 1 218 ? -1.579 19.925 -15.758 1.00 97.75 218 TYR A N 1
ATOM 1685 C CA . TYR A 1 218 ? -1.348 20.227 -14.336 1.00 97.75 218 TYR A CA 1
ATOM 1686 C C . TYR A 1 218 ? -0.201 21.228 -14.084 1.00 97.75 218 TYR A C 1
ATOM 1688 O O . TYR A 1 218 ? 0.659 20.969 -13.233 1.00 97.75 218 TYR A O 1
ATOM 1696 N N . PRO A 1 219 ? -0.160 22.392 -14.766 1.00 97.19 219 PRO A N 1
ATOM 1697 C CA . PRO A 1 219 ? 0.948 23.348 -14.652 1.00 97.19 219 PRO A CA 1
ATOM 1698 C C . PRO A 1 219 ? 1.143 23.918 -13.235 1.00 97.19 219 PRO A C 1
ATOM 1700 O O . PRO A 1 219 ? 2.211 24.438 -12.915 1.00 97.19 219 PRO A O 1
ATOM 1703 N N . GLN A 1 220 ? 0.123 23.827 -12.379 1.00 96.31 220 GLN A N 1
ATOM 1704 C CA . GLN A 1 220 ? 0.159 24.245 -10.979 1.00 96.31 220 GLN A CA 1
ATOM 1705 C C . GLN A 1 220 ? 0.876 23.251 -10.049 1.00 96.31 220 GLN A C 1
ATOM 1707 O O . GLN A 1 220 ? 1.234 23.621 -8.931 1.00 96.31 220 GLN A O 1
ATOM 1712 N N . VAL A 1 221 ? 1.086 21.999 -10.472 1.00 98.25 221 VAL A N 1
ATOM 1713 C CA . VAL A 1 221 ? 1.734 20.962 -9.657 1.00 98.25 221 VAL A CA 1
ATOM 1714 C C . VAL A 1 221 ? 3.223 20.912 -9.982 1.00 98.25 221 VAL A C 1
ATOM 1716 O O . VAL A 1 221 ? 3.630 20.720 -11.127 1.00 98.25 221 VAL A O 1
ATOM 1719 N N . LYS A 1 222 ? 4.072 21.051 -8.960 1.00 98.50 222 LYS A N 1
ATOM 1720 C CA . LYS A 1 222 ? 5.526 20.994 -9.141 1.00 98.50 222 LYS A CA 1
ATOM 1721 C C . LYS A 1 222 ? 5.964 19.577 -9.526 1.00 98.50 222 LYS A C 1
ATOM 1723 O O . LYS A 1 222 ? 5.883 18.669 -8.703 1.00 98.50 222 LYS A O 1
ATOM 1728 N N . LEU A 1 223 ? 6.508 19.411 -10.730 1.00 98.75 223 LEU A N 1
ATOM 1729 C CA . LEU A 1 223 ? 7.138 18.168 -11.181 1.00 98.75 223 LEU A CA 1
ATOM 1730 C C . LEU A 1 223 ? 8.640 18.153 -10.854 1.00 98.75 223 LEU A C 1
ATOM 1732 O O . LEU A 1 223 ? 9.358 19.122 -11.104 1.00 98.75 223 LEU A O 1
ATOM 1736 N N . VAL A 1 224 ? 9.124 17.030 -10.325 1.00 98.44 224 VAL A N 1
ATOM 1737 C CA . VAL A 1 224 ? 10.544 16.746 -10.087 1.00 98.44 224 VAL A CA 1
ATOM 1738 C C . VAL A 1 224 ? 10.876 15.374 -10.669 1.00 98.44 224 VAL A C 1
ATOM 1740 O O . VAL A 1 224 ? 10.156 14.413 -10.425 1.00 98.44 224 VAL A O 1
ATOM 1743 N N . HIS A 1 225 ? 11.982 15.257 -11.405 1.00 98.56 225 HIS A N 1
ATOM 1744 C CA . HIS A 1 225 ? 12.503 13.959 -11.843 1.00 98.56 225 HIS A CA 1
ATOM 1745 C C . HIS A 1 225 ? 13.631 13.490 -10.934 1.00 98.56 225 HIS A C 1
ATOM 1747 O O . HIS A 1 225 ? 14.539 14.258 -10.617 1.00 98.56 225 HIS A O 1
ATOM 1753 N N . GLN A 1 226 ? 13.609 12.209 -10.577 1.00 98.44 226 GLN A N 1
ATOM 1754 C CA . GLN A 1 226 ? 14.635 11.577 -9.755 1.00 98.44 226 GLN A CA 1
ATOM 1755 C C . GLN A 1 226 ? 14.974 10.194 -10.324 1.00 98.44 226 GLN A C 1
ATOM 1757 O O . GLN A 1 226 ? 14.088 9.439 -10.712 1.00 98.44 226 GLN A O 1
ATOM 1762 N N . LEU A 1 227 ? 16.260 9.828 -10.383 1.00 98.38 227 LEU A N 1
ATOM 1763 C CA . LEU A 1 227 ? 16.626 8.469 -10.800 1.00 98.38 227 LEU A CA 1
ATOM 1764 C C . LEU A 1 227 ? 16.298 7.467 -9.682 1.00 98.38 227 LEU A C 1
ATOM 1766 O O . LEU A 1 227 ? 16.626 7.727 -8.525 1.00 98.38 227 LEU A O 1
ATOM 1770 N N . ALA A 1 228 ? 15.705 6.320 -10.010 1.00 96.69 228 ALA A N 1
ATOM 1771 C CA . ALA A 1 228 ? 15.203 5.355 -9.025 1.00 96.69 228 ALA A CA 1
ATOM 1772 C C . ALA A 1 228 ? 16.282 4.840 -8.047 1.00 96.69 228 ALA A C 1
ATOM 1774 O O . ALA A 1 228 ? 16.047 4.748 -6.844 1.00 96.69 228 ALA A O 1
ATOM 1775 N N . ASP A 1 229 ? 17.501 4.584 -8.528 1.00 95.62 229 ASP A N 1
ATOM 1776 C CA . ASP A 1 229 ? 18.638 4.179 -7.688 1.00 95.62 229 ASP A CA 1
ATOM 1777 C C . ASP A 1 229 ? 19.063 5.283 -6.712 1.00 95.62 229 ASP A C 1
ATOM 1779 O O . ASP A 1 229 ? 19.272 5.040 -5.524 1.00 95.62 229 ASP A O 1
ATOM 1783 N N . SER A 1 230 ? 19.138 6.525 -7.189 1.00 96.62 230 SER A N 1
ATOM 1784 C CA . SER A 1 230 ? 19.433 7.669 -6.323 1.00 96.62 230 SER A CA 1
ATOM 1785 C C . SER A 1 230 ? 18.291 7.982 -5.349 1.00 96.62 230 SER A C 1
ATOM 1787 O O . SER A 1 230 ? 18.564 8.392 -4.226 1.00 96.62 230 SER A O 1
ATOM 1789 N N . ALA A 1 231 ? 17.031 7.732 -5.726 1.00 97.25 231 ALA A N 1
ATOM 1790 C CA . ALA A 1 231 ? 15.885 7.846 -4.827 1.00 97.25 231 ALA A CA 1
ATOM 1791 C C . ALA A 1 231 ? 15.989 6.846 -3.669 1.00 97.25 231 ALA A C 1
ATOM 1793 O O . ALA A 1 231 ? 15.759 7.226 -2.525 1.00 97.25 231 ALA A O 1
ATOM 1794 N N . SER A 1 232 ? 16.429 5.611 -3.939 1.00 95.62 232 SER A N 1
ATOM 1795 C CA . SER A 1 232 ? 16.693 4.614 -2.893 1.00 95.62 232 SER A CA 1
ATOM 1796 C C . SER A 1 232 ? 17.751 5.097 -1.891 1.00 95.62 232 SER A C 1
ATOM 1798 O O . SER A 1 232 ? 17.570 4.963 -0.677 1.00 95.62 232 SER A O 1
ATOM 1800 N N . LEU A 1 233 ? 18.827 5.739 -2.369 1.00 94.62 233 LEU A N 1
ATOM 1801 C CA . LEU A 1 233 ? 19.837 6.340 -1.491 1.00 94.62 233 LEU A CA 1
ATOM 1802 C C . LEU A 1 233 ? 19.278 7.523 -0.684 1.00 94.62 233 LEU A C 1
ATOM 1804 O O . LEU A 1 233 ? 19.554 7.634 0.512 1.00 94.62 233 LEU A O 1
ATOM 1808 N N . ILE A 1 234 ? 18.493 8.403 -1.315 1.00 96.12 234 ILE A N 1
ATOM 1809 C CA . ILE A 1 234 ? 17.851 9.544 -0.645 1.00 96.12 234 ILE A CA 1
ATOM 1810 C C . ILE A 1 234 ? 16.916 9.047 0.456 1.00 96.12 234 ILE A C 1
ATOM 1812 O O . ILE A 1 234 ? 16.990 9.536 1.579 1.00 96.12 234 ILE A O 1
ATOM 1816 N N . LEU A 1 235 ? 16.100 8.032 0.178 1.00 94.81 235 LEU A N 1
ATOM 1817 C CA . LEU A 1 235 ? 15.176 7.448 1.145 1.00 94.81 235 LEU A CA 1
ATOM 1818 C C . LEU A 1 235 ? 15.906 6.910 2.388 1.00 94.81 235 LEU A C 1
ATOM 1820 O O . LEU A 1 235 ? 15.419 7.052 3.504 1.00 94.81 235 LEU A O 1
ATOM 1824 N N . ALA A 1 236 ? 17.112 6.363 2.210 1.00 91.94 236 ALA A N 1
ATOM 1825 C CA . ALA A 1 236 ? 17.945 5.861 3.303 1.00 91.94 236 ALA A CA 1
ATOM 1826 C C . ALA A 1 236 ? 18.730 6.946 4.071 1.00 91.94 236 ALA A C 1
ATOM 1828 O O . ALA A 1 236 ? 19.330 6.645 5.103 1.00 91.94 236 ALA A O 1
ATOM 1829 N N . THR A 1 237 ? 18.795 8.185 3.578 1.00 92.75 237 THR A N 1
ATOM 1830 C CA . THR A 1 237 ? 19.703 9.213 4.127 1.00 92.75 237 THR A CA 1
ATOM 1831 C C . THR A 1 237 ? 19.005 10.516 4.500 1.00 92.75 237 THR A C 1
ATOM 1833 O O . THR A 1 237 ? 19.297 11.082 5.552 1.00 92.75 237 THR A O 1
ATOM 1836 N N . ASN A 1 238 ? 18.083 10.993 3.667 1.00 94.75 238 ASN A N 1
ATOM 1837 C CA . ASN A 1 238 ? 17.280 12.190 3.885 1.00 94.75 238 ASN A CA 1
ATOM 1838 C C . ASN A 1 238 ? 15.893 12.048 3.216 1.00 94.75 238 ASN A C 1
ATOM 1840 O O . ASN A 1 238 ? 15.603 12.747 2.238 1.00 94.75 238 ASN A O 1
ATOM 1844 N N . PRO A 1 239 ? 15.032 11.150 3.729 1.00 95.31 239 PRO A N 1
ATOM 1845 C CA . PRO A 1 239 ? 13.743 10.810 3.121 1.00 95.31 239 PRO A CA 1
ATOM 1846 C C . PRO A 1 239 ? 12.804 12.008 2.922 1.00 95.31 239 PRO A C 1
ATOM 1848 O O . PRO A 1 239 ? 12.020 11.998 1.981 1.00 95.31 239 PRO A O 1
ATOM 1851 N N . ARG A 1 240 ? 12.928 13.080 3.721 1.00 96.12 240 ARG A N 1
ATOM 1852 C CA . ARG A 1 240 ? 12.124 14.313 3.581 1.00 96.12 240 ARG A CA 1
ATOM 1853 C C . ARG A 1 240 ? 12.233 14.990 2.215 1.00 96.12 240 ARG A C 1
ATOM 1855 O O . ARG A 1 240 ? 11.337 15.730 1.825 1.00 96.12 240 ARG A O 1
ATOM 1862 N N . VAL A 1 241 ? 13.328 14.766 1.486 1.00 96.38 241 VAL A N 1
ATOM 1863 C CA . VAL A 1 241 ? 13.488 15.276 0.111 1.00 96.38 241 VAL A CA 1
ATOM 1864 C C . VAL A 1 241 ? 12.438 14.678 -0.827 1.00 96.38 241 VAL A C 1
ATOM 1866 O O . VAL A 1 241 ? 12.099 15.295 -1.832 1.00 96.38 241 VAL A O 1
ATOM 1869 N N . LEU A 1 242 ? 11.915 13.498 -0.486 1.00 97.25 242 LEU A N 1
ATOM 1870 C CA . LEU A 1 242 ? 10.898 12.786 -1.246 1.00 97.25 242 LEU A CA 1
ATOM 1871 C C . LEU A 1 242 ? 9.467 13.065 -0.759 1.00 97.25 242 LEU A C 1
ATOM 1873 O O . LEU A 1 242 ? 8.545 12.406 -1.230 1.00 97.25 242 LEU A O 1
ATOM 1877 N N . ASN A 1 243 ? 9.268 14.025 0.156 1.00 97.69 243 ASN A N 1
ATOM 1878 C CA . ASN A 1 243 ? 7.930 14.409 0.604 1.00 97.69 243 ASN A CA 1
ATOM 1879 C C . ASN A 1 243 ? 7.071 14.879 -0.578 1.00 97.69 243 ASN A C 1
ATOM 1881 O O . ASN A 1 243 ? 7.485 15.754 -1.343 1.00 97.69 243 ASN A O 1
ATOM 1885 N N . GLY A 1 244 ? 5.872 14.309 -0.698 1.00 97.88 244 GLY A N 1
ATOM 1886 C CA . GLY A 1 244 ? 4.964 14.525 -1.821 1.00 97.88 244 GLY A CA 1
ATOM 1887 C C . GLY A 1 244 ? 4.444 13.224 -2.433 1.00 97.88 244 GLY A C 1
ATOM 1888 O O . GLY A 1 244 ? 4.304 12.203 -1.759 1.00 97.88 244 GLY A O 1
ATOM 1889 N N . VAL A 1 245 ? 4.144 13.259 -3.730 1.00 98.62 245 VAL A N 1
ATOM 1890 C CA . VAL A 1 245 ? 3.673 12.090 -4.483 1.00 98.62 245 VAL A CA 1
ATOM 1891 C C . VAL A 1 245 ? 4.836 11.492 -5.264 1.00 98.62 245 VAL A C 1
ATOM 1893 O O . VAL A 1 245 ? 5.281 12.064 -6.256 1.00 98.62 245 VAL A O 1
ATOM 1896 N N . ILE A 1 246 ? 5.328 10.330 -4.844 1.00 98.75 246 ILE A N 1
ATOM 1897 C CA . ILE A 1 246 ? 6.379 9.600 -5.559 1.00 98.75 246 ILE A CA 1
ATOM 1898 C C . ILE A 1 246 ? 5.717 8.758 -6.650 1.00 98.75 246 ILE A C 1
ATOM 1900 O O . ILE A 1 246 ? 5.126 7.723 -6.361 1.00 98.75 246 ILE A O 1
ATOM 1904 N N . LEU A 1 247 ? 5.816 9.195 -7.902 1.00 98.75 247 LEU A N 1
ATOM 1905 C CA . LEU A 1 247 ? 5.287 8.485 -9.064 1.00 98.75 247 LEU A CA 1
ATOM 1906 C C . LEU A 1 247 ? 6.355 7.540 -9.618 1.00 98.75 247 LEU A C 1
ATOM 1908 O O . LEU A 1 247 ? 7.417 7.990 -10.044 1.00 98.75 247 LEU A O 1
ATOM 1912 N N . ALA A 1 248 ? 6.072 6.243 -9.654 1.00 98.31 248 ALA A N 1
ATOM 1913 C CA . ALA A 1 248 ? 7.002 5.241 -10.152 1.00 98.31 248 ALA A CA 1
ATOM 1914 C C . ALA A 1 248 ? 6.299 4.180 -11.001 1.00 98.31 248 ALA A C 1
ATOM 1916 O O . ALA A 1 248 ? 5.096 3.936 -10.889 1.00 98.31 248 ALA A O 1
ATOM 1917 N N . ASP A 1 249 ? 7.087 3.524 -11.844 1.00 97.12 249 ASP A N 1
ATOM 1918 C CA . ASP A 1 249 ? 6.641 2.342 -12.561 1.00 97.12 249 ASP A CA 1
ATOM 1919 C C . ASP A 1 249 ? 6.479 1.138 -11.610 1.00 97.12 249 ASP A C 1
ATOM 1921 O O . ASP A 1 249 ? 6.778 1.226 -10.417 1.00 97.12 249 ASP A O 1
ATOM 1925 N N . ASN A 1 250 ? 6.002 0.010 -12.131 1.00 95.62 250 ASN A N 1
ATOM 1926 C CA . ASN A 1 250 ? 5.716 -1.171 -11.324 1.00 95.62 250 ASN A CA 1
ATOM 1927 C C . ASN A 1 250 ? 6.912 -1.674 -10.512 1.00 95.62 250 ASN A C 1
ATOM 1929 O O . ASN A 1 250 ? 6.803 -1.818 -9.296 1.00 95.62 250 ASN A O 1
ATOM 1933 N N . THR A 1 251 ? 8.064 -1.872 -11.150 1.00 94.88 251 THR A N 1
ATOM 1934 C CA . THR A 1 251 ? 9.253 -2.430 -10.496 1.00 94.88 251 THR A CA 1
ATOM 1935 C C . THR A 1 251 ? 9.878 -1.444 -9.506 1.00 94.88 251 THR A C 1
ATOM 1937 O O . THR A 1 251 ? 10.166 -1.808 -8.367 1.00 94.88 251 THR A O 1
ATOM 1940 N N . PHE A 1 252 ? 10.088 -0.183 -9.903 1.00 96.75 252 PHE A N 1
ATOM 1941 C CA . PHE A 1 252 ? 10.695 0.814 -9.017 1.00 96.75 252 PHE A CA 1
ATOM 1942 C C . PHE A 1 252 ? 9.759 1.199 -7.872 1.00 96.75 252 PHE A C 1
ATOM 1944 O O . PHE A 1 252 ? 10.220 1.384 -6.747 1.00 96.75 252 PHE A O 1
ATOM 1951 N N . GLY A 1 253 ? 8.454 1.285 -8.137 1.00 95.75 253 GLY A N 1
ATOM 1952 C CA . GLY A 1 253 ? 7.443 1.544 -7.119 1.00 95.75 253 GLY A CA 1
ATOM 1953 C C . GLY A 1 253 ? 7.377 0.434 -6.074 1.00 95.75 253 GLY A C 1
ATOM 1954 O O . GLY A 1 253 ? 7.292 0.738 -4.886 1.00 95.75 253 GLY A O 1
ATOM 1955 N N . ASP A 1 254 ? 7.487 -0.833 -6.486 1.00 92.50 254 ASP A N 1
ATOM 1956 C CA . ASP A 1 254 ? 7.566 -1.980 -5.569 1.00 92.50 254 ASP A CA 1
ATOM 1957 C C . ASP A 1 254 ? 8.739 -1.819 -4.596 1.00 92.50 254 ASP A C 1
ATOM 1959 O O . ASP A 1 254 ? 8.550 -1.703 -3.387 1.00 92.50 254 ASP A O 1
ATOM 1963 N N . MET A 1 255 ? 9.947 -1.662 -5.144 1.00 93.69 255 MET A N 1
ATOM 1964 C CA . MET A 1 255 ? 11.176 -1.550 -4.359 1.00 93.69 255 MET A CA 1
ATOM 1965 C C . MET A 1 255 ? 11.163 -0.350 -3.403 1.00 93.69 255 MET A C 1
ATOM 1967 O O . MET A 1 255 ? 11.522 -0.479 -2.233 1.00 93.69 255 MET A O 1
ATOM 1971 N N . ILE A 1 256 ? 10.768 0.828 -3.895 1.00 94.44 256 ILE A N 1
ATOM 1972 C CA . ILE A 1 256 ? 10.782 2.066 -3.105 1.00 94.44 256 ILE A CA 1
ATOM 1973 C C . ILE A 1 256 ? 9.712 2.039 -2.020 1.00 94.44 256 ILE A C 1
ATOM 1975 O O . ILE A 1 256 ? 9.966 2.506 -0.911 1.00 94.44 256 ILE A O 1
ATOM 1979 N N . SER A 1 257 ? 8.534 1.487 -2.303 1.00 91.75 257 SER A N 1
ATOM 1980 C CA . SER A 1 257 ? 7.466 1.414 -1.308 1.00 91.75 257 SER A CA 1
ATOM 1981 C C . SER A 1 257 ? 7.746 0.391 -0.203 1.00 91.75 257 SER A C 1
ATOM 1983 O O . SER A 1 257 ? 7.475 0.678 0.962 1.00 91.75 257 SER A O 1
ATOM 1985 N N . ASP A 1 258 ? 8.380 -0.740 -0.518 1.00 88.81 258 ASP A N 1
ATOM 1986 C CA . ASP A 1 258 ? 8.853 -1.682 0.502 1.00 88.81 258 ASP A CA 1
ATOM 1987 C C . ASP A 1 258 ? 9.970 -1.057 1.353 1.00 88.81 258 ASP A C 1
ATOM 1989 O O . ASP A 1 258 ? 9.964 -1.158 2.584 1.00 88.81 258 ASP A O 1
ATOM 1993 N N . GLN A 1 259 ? 10.900 -0.332 0.718 1.00 91.38 259 GLN A N 1
ATOM 1994 C CA . GLN A 1 259 ? 11.934 0.415 1.433 1.00 91.38 259 GLN A CA 1
ATOM 1995 C C . GLN A 1 259 ? 11.320 1.514 2.316 1.00 91.38 259 GLN A C 1
ATOM 1997 O O . GLN A 1 259 ? 11.806 1.738 3.426 1.00 91.38 259 GLN A O 1
ATOM 2002 N N . ALA A 1 260 ? 10.240 2.169 1.883 1.00 90.44 260 ALA A N 1
ATOM 2003 C CA . ALA A 1 260 ? 9.551 3.196 2.661 1.00 90.44 260 ALA A CA 1
ATOM 2004 C C . ALA A 1 260 ? 9.012 2.650 3.988 1.00 90.44 260 ALA A C 1
ATOM 2006 O O . ALA A 1 260 ? 9.065 3.345 5.000 1.00 90.44 260 ALA A O 1
ATOM 2007 N N . GLY A 1 261 ? 8.617 1.374 4.041 1.00 86.88 261 GLY A N 1
ATOM 2008 C CA . GLY A 1 261 ? 8.179 0.753 5.288 1.00 86.88 261 GLY A CA 1
ATOM 2009 C C . GLY A 1 261 ? 9.237 0.719 6.394 1.00 86.88 261 GLY A C 1
ATOM 2010 O O . GLY A 1 261 ? 8.900 0.688 7.581 1.00 86.88 261 GLY A O 1
ATOM 2011 N N . SER A 1 262 ? 10.521 0.830 6.039 1.00 87.75 262 SER A N 1
ATOM 2012 C CA . SER A 1 262 ? 11.592 0.988 7.027 1.00 87.75 262 SER A CA 1
ATOM 2013 C C . SER A 1 262 ? 11.524 2.319 7.784 1.00 87.75 262 SER A C 1
ATOM 2015 O O . SER A 1 262 ? 12.030 2.385 8.897 1.00 87.75 262 SER A O 1
ATOM 2017 N N . ILE A 1 263 ? 10.867 3.360 7.255 1.00 89.44 263 ILE A N 1
ATOM 2018 C CA . ILE A 1 263 ? 10.706 4.651 7.945 1.00 89.44 263 ILE A CA 1
ATOM 2019 C C . ILE A 1 263 ? 9.864 4.485 9.208 1.00 89.44 263 ILE A C 1
ATOM 2021 O O . ILE A 1 263 ? 10.268 4.963 10.268 1.00 89.44 263 ILE A O 1
ATOM 2025 N N . VAL A 1 264 ? 8.743 3.764 9.113 1.00 85.62 264 VAL A N 1
ATOM 2026 C CA . VAL A 1 264 ? 7.886 3.434 10.266 1.00 85.62 264 VAL A CA 1
ATOM 2027 C C . VAL A 1 264 ? 8.514 2.319 11.115 1.00 85.62 264 VAL A C 1
ATOM 2029 O O . VAL A 1 264 ? 8.304 2.255 12.323 1.00 85.62 264 VAL A O 1
ATOM 2032 N N . GLY A 1 265 ? 9.343 1.469 10.500 1.00 82.69 265 GLY A N 1
ATOM 2033 C CA . GLY A 1 265 ? 10.103 0.408 11.169 1.00 82.69 265 GLY A CA 1
ATOM 2034 C C . GLY A 1 265 ? 9.396 -0.946 11.214 1.00 82.69 265 GLY A C 1
ATOM 2035 O O . GLY A 1 265 ? 9.979 -1.928 11.666 1.00 82.69 265 GLY A O 1
ATOM 2036 N N . THR A 1 266 ? 8.161 -1.026 10.717 1.00 82.75 266 THR A N 1
ATOM 2037 C CA . THR A 1 266 ? 7.403 -2.274 10.600 1.00 82.75 266 THR A CA 1
ATOM 2038 C C . THR A 1 266 ? 6.450 -2.223 9.407 1.00 82.75 266 THR A C 1
ATOM 2040 O O . THR A 1 266 ? 5.813 -1.206 9.146 1.00 82.75 266 THR A O 1
ATOM 2043 N N . LEU A 1 267 ? 6.323 -3.348 8.698 1.00 82.75 267 LEU A N 1
ATOM 2044 C CA . LEU A 1 267 ? 5.312 -3.523 7.650 1.00 82.75 267 LEU A CA 1
ATOM 2045 C C . LEU A 1 267 ? 3.916 -3.810 8.229 1.00 82.75 267 LEU A C 1
ATOM 2047 O O . LEU A 1 267 ? 2.924 -3.636 7.529 1.00 82.75 267 LEU A O 1
ATOM 2051 N N . GLY A 1 268 ? 3.827 -4.219 9.503 1.00 86.00 268 GLY A N 1
ATOM 2052 C CA . GLY A 1 268 ? 2.585 -4.634 10.176 1.00 86.00 268 GLY A CA 1
ATOM 2053 C C . GLY A 1 268 ? 1.524 -3.536 10.313 1.00 86.00 268 GLY A C 1
ATOM 2054 O O . GLY A 1 268 ? 0.397 -3.808 10.717 1.00 86.00 268 GL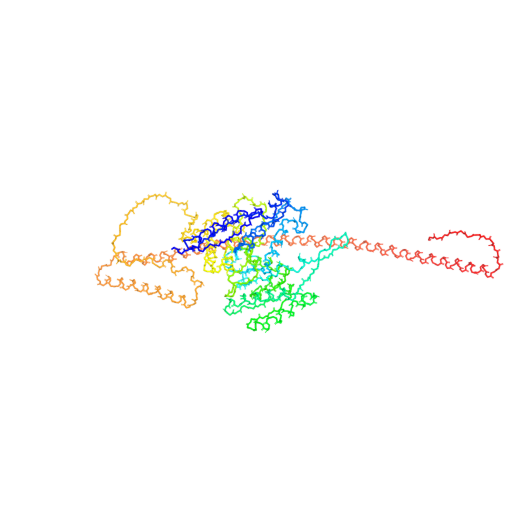Y A O 1
ATOM 2055 N N . VAL A 1 269 ? 1.874 -2.297 9.963 1.00 90.25 269 VAL A N 1
ATOM 2056 C CA . VAL A 1 269 ? 1.020 -1.113 10.102 1.00 90.25 269 VAL A CA 1
ATOM 2057 C C . VAL A 1 269 ? 0.797 -0.351 8.794 1.00 90.25 269 VAL A C 1
ATOM 2059 O O . VAL A 1 269 ? 0.185 0.710 8.814 1.00 90.25 269 VAL A O 1
ATOM 2062 N N . LEU A 1 270 ? 1.302 -0.856 7.665 1.00 92.38 270 LEU A N 1
ATOM 2063 C CA . LEU A 1 270 ? 1.261 -0.143 6.388 1.00 92.38 270 LEU A CA 1
ATOM 2064 C C . LEU A 1 270 ? 0.116 -0.661 5.509 1.00 92.38 270 LEU A C 1
ATOM 2066 O O . LEU A 1 270 ? 0.215 -1.783 4.997 1.00 92.38 270 LEU A O 1
ATOM 2070 N N . PRO A 1 271 ? -0.952 0.130 5.309 1.00 95.88 271 PRO A N 1
ATOM 2071 C CA . PRO A 1 271 ? -2.004 -0.200 4.360 1.00 95.88 271 PRO A CA 1
ATOM 2072 C C . PRO A 1 271 ? -1.580 0.149 2.927 1.00 95.88 271 PRO A C 1
ATOM 2074 O O . PRO A 1 271 ? -0.677 0.959 2.702 1.00 95.88 271 PRO A O 1
ATOM 2077 N N . SER A 1 272 ? -2.287 -0.399 1.946 1.00 96.25 272 SER A N 1
ATOM 2078 C CA . SER A 1 272 ? -2.180 0.019 0.550 1.00 96.25 272 SER A CA 1
ATOM 2079 C C . SER A 1 272 ? -3.535 -0.016 -0.155 1.00 96.25 272 SER A C 1
ATOM 2081 O O . SER A 1 272 ? -4.460 -0.711 0.271 1.00 96.25 272 SER A O 1
ATOM 2083 N N . ALA A 1 273 ? -3.660 0.764 -1.227 1.00 97.25 273 ALA A N 1
ATOM 2084 C CA . ALA A 1 273 ? -4.858 0.831 -2.056 1.00 97.25 273 ALA A CA 1
ATOM 2085 C C . ALA A 1 273 ? -4.483 0.707 -3.530 1.00 97.25 273 ALA A C 1
ATOM 2087 O O . ALA A 1 273 ? -3.665 1.471 -4.021 1.00 97.25 273 ALA A O 1
ATOM 2088 N N . SER A 1 274 ? -5.097 -0.220 -4.250 1.00 97.06 274 SER A N 1
ATOM 2089 C CA . SER A 1 274 ? -4.975 -0.363 -5.698 1.00 97.06 274 SER A CA 1
ATOM 2090 C C . SER A 1 274 ? -6.264 0.118 -6.357 1.00 97.06 274 SER A C 1
ATOM 2092 O O . SER A 1 274 ? -7.322 -0.438 -6.074 1.00 97.06 274 SER A O 1
ATOM 2094 N N . LEU A 1 275 ? -6.189 1.140 -7.209 1.00 95.69 275 LEU A N 1
ATOM 2095 C CA . LEU A 1 275 ? -7.341 1.888 -7.718 1.00 95.69 275 LEU A CA 1
ATOM 2096 C C . LEU A 1 275 ? -7.364 1.960 -9.252 1.00 95.69 275 LEU A C 1
ATOM 2098 O O . LEU A 1 275 ? -6.313 1.987 -9.897 1.00 95.69 275 LEU A O 1
ATOM 2102 N N . ASP A 1 276 ? -8.569 2.055 -9.821 1.00 92.19 276 ASP A N 1
ATOM 2103 C CA . ASP A 1 276 ? -8.839 2.279 -11.256 1.00 92.19 276 ASP A CA 1
ATOM 2104 C C . ASP A 1 276 ? -9.060 3.772 -11.614 1.00 92.19 276 ASP A C 1
ATOM 2106 O O . ASP A 1 276 ? -9.484 4.129 -12.723 1.00 92.19 276 ASP A O 1
ATOM 2110 N N . GLY A 1 277 ? -8.809 4.654 -10.644 1.00 87.94 277 GLY A N 1
ATOM 2111 C CA . GLY A 1 277 ? -9.036 6.094 -10.698 1.00 87.94 277 GLY A CA 1
ATOM 2112 C C . GLY A 1 277 ? -9.039 6.716 -9.298 1.00 87.94 277 GLY A C 1
ATOM 2113 O O . GLY A 1 277 ? -8.721 6.058 -8.313 1.00 87.94 277 GLY A O 1
ATOM 2114 N N . LEU A 1 278 ? -9.409 7.992 -9.197 1.00 82.00 278 LEU A N 1
ATOM 2115 C CA . LEU A 1 278 ? -9.736 8.642 -7.925 1.00 82.00 278 LEU A CA 1
ATOM 2116 C C . LEU A 1 278 ? -11.208 9.068 -7.933 1.00 82.00 278 LEU A C 1
ATOM 2118 O O . LEU A 1 278 ? -11.737 9.354 -9.012 1.00 82.00 278 LEU A O 1
ATOM 2122 N N . PRO A 1 279 ? -11.856 9.173 -6.755 1.00 71.88 279 PRO A N 1
ATOM 2123 C CA . PRO A 1 279 ? -13.163 9.809 -6.654 1.00 71.88 279 PRO A CA 1
ATOM 2124 C C . PRO A 1 279 ? -13.126 11.217 -7.239 1.00 71.88 279 PRO A C 1
ATOM 2126 O O . PRO A 1 279 ? -12.225 11.996 -6.911 1.00 71.88 279 PRO A O 1
ATOM 2129 N N . SER A 1 280 ? -14.107 11.539 -8.077 1.00 69.69 280 SER A N 1
ATOM 2130 C CA . SER A 1 280 ? -14.315 12.879 -8.624 1.00 69.69 280 SER A CA 1
ATOM 2131 C C . SER A 1 280 ? -15.809 13.166 -8.774 1.00 69.69 280 SER A C 1
ATOM 2133 O O . SER A 1 280 ? -16.635 12.251 -8.776 1.00 69.69 280 SER A O 1
ATOM 2135 N N . GLU A 1 281 ? -16.176 14.436 -8.965 1.00 60.47 281 GLU A N 1
ATOM 2136 C CA . GLU A 1 281 ? -17.572 14.824 -9.229 1.00 60.47 281 GLU A CA 1
ATOM 2137 C C . GLU A 1 281 ? -18.158 14.110 -10.461 1.00 60.47 281 GLU A C 1
ATOM 2139 O O . GLU A 1 281 ? -19.350 13.800 -10.508 1.00 60.47 281 GLU A O 1
ATOM 2144 N N . THR A 1 282 ? -17.308 13.807 -11.447 1.00 59.69 282 THR A N 1
ATOM 2145 C CA . THR A 1 282 ? -17.675 13.135 -12.701 1.00 59.69 282 THR A CA 1
ATOM 2146 C C . THR A 1 282 ? -17.636 11.610 -12.602 1.00 59.69 282 THR A C 1
ATOM 2148 O O . THR A 1 282 ? -18.303 10.931 -13.385 1.00 59.69 282 THR A O 1
ATOM 2151 N N . ARG A 1 283 ? -16.905 11.053 -11.630 1.00 66.75 283 ARG A N 1
ATOM 2152 C CA . ARG A 1 283 ? -16.771 9.613 -11.391 1.00 66.75 283 ARG A CA 1
ATOM 2153 C C . ARG A 1 283 ? -17.149 9.286 -9.950 1.00 66.75 283 ARG A C 1
ATOM 2155 O O . ARG A 1 283 ? -16.310 9.212 -9.059 1.00 66.75 283 ARG A O 1
ATOM 2162 N N . ARG A 1 284 ? -18.443 9.013 -9.751 1.00 59.09 284 ARG A N 1
ATOM 2163 C CA . ARG A 1 284 ? -19.025 8.688 -8.436 1.00 59.09 284 ARG A CA 1
ATOM 2164 C C . ARG A 1 284 ? -18.477 7.421 -7.769 1.00 59.09 284 ARG A C 1
ATOM 2166 O O . ARG A 1 284 ? -18.691 7.269 -6.572 1.00 59.09 284 ARG A O 1
ATOM 2173 N N . ARG A 1 285 ? -17.857 6.495 -8.511 1.00 72.38 285 ARG A N 1
ATOM 2174 C CA . ARG A 1 285 ? -17.350 5.221 -7.976 1.00 72.38 285 ARG A CA 1
ATOM 2175 C C . ARG A 1 285 ? -15.968 4.902 -8.538 1.00 72.38 285 ARG A C 1
ATOM 2177 O O . ARG A 1 285 ? -15.786 4.841 -9.756 1.00 72.38 285 ARG A O 1
ATOM 2184 N N . THR A 1 286 ? -15.037 4.668 -7.624 1.00 84.69 286 THR A N 1
ATOM 2185 C CA . THR A 1 286 ? -13.698 4.135 -7.884 1.00 84.69 286 THR A CA 1
ATOM 2186 C C . THR A 1 286 ? -13.699 2.686 -7.442 1.00 84.69 286 THR A C 1
ATOM 2188 O O . THR A 1 286 ? -14.031 2.406 -6.287 1.00 84.69 286 THR A O 1
ATOM 2191 N N . ASN A 1 287 ? -13.341 1.766 -8.332 1.00 85.56 287 ASN A N 1
ATOM 2192 C CA . ASN A 1 287 ? -13.119 0.394 -7.907 1.00 85.56 287 ASN A CA 1
ATOM 2193 C C . ASN A 1 287 ? -11.749 0.323 -7.240 1.00 85.56 287 ASN A C 1
ATOM 2195 O O . ASN A 1 287 ? -10.748 0.801 -7.779 1.00 85.56 287 ASN A O 1
ATOM 2199 N N . GLY A 1 288 ? -11.724 -0.260 -6.047 1.00 95.38 288 GLY A N 1
ATOM 2200 C CA . GLY A 1 288 ? -10.529 -0.340 -5.226 1.00 95.38 288 GLY A CA 1
ATOM 2201 C C . GLY A 1 288 ? -10.346 -1.729 -4.638 1.00 95.38 288 GLY A C 1
ATOM 2202 O O . GLY A 1 288 ? -11.310 -2.359 -4.198 1.00 95.38 288 GLY A O 1
ATOM 2203 N N . LEU A 1 289 ? -9.096 -2.182 -4.615 1.00 97.81 289 LEU A N 1
ATOM 2204 C CA . LEU A 1 289 ? -8.641 -3.299 -3.797 1.00 97.81 289 LEU A CA 1
ATOM 2205 C C . LEU A 1 289 ? -7.719 -2.757 -2.709 1.00 97.81 289 LEU A C 1
ATOM 2207 O O . LEU A 1 289 ? -6.753 -2.058 -3.010 1.00 97.81 289 LEU A O 1
ATOM 2211 N N . TYR A 1 290 ? -8.008 -3.087 -1.458 1.00 98.25 290 TYR A N 1
ATOM 2212 C CA . TYR A 1 290 ? -7.283 -2.584 -0.296 1.00 98.25 290 TYR A CA 1
ATOM 2213 C C . TYR A 1 290 ? -6.619 -3.736 0.434 1.00 98.25 290 TYR A C 1
ATOM 2215 O O . TYR A 1 290 ? -7.294 -4.695 0.813 1.00 98.25 290 TYR A O 1
ATOM 2223 N N . GLU A 1 291 ? -5.305 -3.631 0.606 1.00 96.25 291 GLU A N 1
ATOM 2224 C CA . GLU A 1 291 ? -4.479 -4.715 1.126 1.00 96.25 291 GLU A CA 1
ATOM 2225 C C . GLU A 1 291 ? -3.327 -4.220 1.999 1.00 96.25 291 GLU A C 1
ATOM 2227 O O . GLU A 1 291 ? -2.735 -3.174 1.702 1.00 96.25 291 GLU A O 1
ATOM 2232 N N . PRO A 1 292 ? -2.974 -4.953 3.067 1.00 94.31 292 PRO A N 1
ATOM 2233 C CA . PRO A 1 292 ? -1.776 -4.660 3.829 1.00 94.31 292 PRO A CA 1
ATOM 2234 C C . PRO A 1 292 ? -0.529 -4.938 2.981 1.00 94.31 292 PRO A C 1
ATOM 2236 O O . PRO A 1 292 ? -0.506 -5.832 2.140 1.00 94.31 292 PRO A O 1
ATOM 2239 N N . THR A 1 293 ? 0.550 -4.198 3.232 1.00 88.00 293 THR A N 1
ATOM 2240 C CA . THR A 1 293 ? 1.815 -4.388 2.498 1.00 88.00 293 THR A CA 1
ATOM 2241 C C . THR A 1 293 ? 2.563 -5.667 2.918 1.00 88.00 293 THR A C 1
ATOM 2243 O O . THR A 1 293 ? 3.440 -6.143 2.200 1.00 88.00 293 THR A O 1
ATOM 2246 N N . HIS A 1 294 ? 2.253 -6.245 4.084 1.00 88.25 294 HIS A N 1
ATOM 2247 C CA . HIS A 1 294 ? 2.921 -7.450 4.583 1.00 88.25 294 HIS A CA 1
ATOM 2248 C C . HIS A 1 294 ? 2.372 -8.748 3.953 1.00 88.25 294 HIS A C 1
ATOM 2250 O O . HIS A 1 294 ? 1.226 -8.823 3.527 1.00 88.25 294 HIS A O 1
ATOM 2256 N N . GLY A 1 295 ? 3.175 -9.818 3.963 1.00 89.75 295 GLY A N 1
ATOM 2257 C CA . GLY A 1 295 ? 2.759 -11.145 3.483 1.00 89.75 295 GLY A CA 1
ATOM 2258 C C . GLY A 1 295 ? 1.901 -11.949 4.476 1.00 89.75 295 GLY A C 1
ATOM 2259 O O . GLY A 1 295 ? 1.481 -11.448 5.518 1.00 89.75 295 GLY A O 1
ATOM 2260 N N . SER A 1 296 ? 1.696 -13.238 4.179 1.00 91.31 296 SER A N 1
ATOM 2261 C CA . SER A 1 296 ? 0.793 -14.143 4.919 1.00 91.31 296 SER A CA 1
ATOM 2262 C C . SER A 1 296 ? 1.316 -14.664 6.265 1.00 91.31 296 SER A C 1
ATOM 2264 O O . SER A 1 296 ? 0.580 -15.338 6.980 1.00 91.31 296 SER A O 1
ATOM 2266 N N . ALA A 1 297 ? 2.572 -14.379 6.625 1.00 92.88 297 ALA A N 1
ATOM 2267 C CA . ALA A 1 297 ? 3.196 -14.729 7.910 1.00 92.88 297 ALA A CA 1
ATOM 2268 C C . ALA A 1 297 ? 2.810 -16.132 8.469 1.00 92.88 297 ALA A C 1
ATOM 2270 O O . ALA A 1 297 ? 2.347 -16.264 9.605 1.00 92.88 297 ALA A O 1
ATOM 2271 N N . PRO A 1 298 ? 3.030 -17.219 7.702 1.00 91.31 298 PRO A N 1
ATOM 2272 C CA . PRO A 1 298 ? 2.508 -18.559 8.002 1.00 91.31 298 PRO A CA 1
ATOM 2273 C C . PRO A 1 298 ? 3.026 -19.147 9.325 1.00 91.31 298 PRO A C 1
ATOM 2275 O O . PRO A 1 298 ? 2.397 -20.023 9.909 1.00 91.31 298 PRO A O 1
ATOM 2278 N N . THR A 1 299 ? 4.164 -18.665 9.828 1.00 93.62 299 THR A N 1
ATOM 2279 C CA . THR A 1 299 ? 4.770 -19.118 11.088 1.00 93.62 299 THR A CA 1
ATOM 2280 C C . THR A 1 299 ? 4.003 -18.670 12.333 1.00 93.62 299 THR A C 1
ATOM 2282 O O . THR A 1 299 ? 4.188 -19.265 13.402 1.00 93.62 299 THR A O 1
ATOM 2285 N N . ILE A 1 300 ? 3.162 -17.638 12.224 1.00 94.75 300 ILE A N 1
ATOM 2286 C CA . ILE A 1 300 ? 2.373 -17.083 13.334 1.00 94.75 300 ILE A CA 1
ATOM 2287 C C . ILE A 1 300 ? 0.857 -17.216 13.138 1.00 94.75 300 ILE A C 1
ATOM 2289 O O . ILE A 1 300 ? 0.111 -16.875 14.051 1.00 94.75 300 ILE A O 1
ATOM 2293 N N . ALA A 1 301 ? 0.416 -17.755 12.001 1.00 95.44 301 ALA A N 1
ATOM 2294 C CA . ALA A 1 301 ? -0.994 -17.981 11.701 1.00 95.44 301 ALA A CA 1
ATOM 2295 C C . ALA A 1 301 ? -1.698 -18.805 12.793 1.00 95.44 301 ALA A C 1
ATOM 2297 O O . ALA A 1 301 ? -1.176 -19.824 13.256 1.00 95.44 301 ALA A O 1
ATOM 2298 N N . GLY A 1 302 ? -2.884 -18.354 13.206 1.00 94.75 302 GLY A N 1
ATOM 2299 C CA . GLY A 1 302 ? -3.727 -19.019 14.199 1.00 94.75 302 GLY A CA 1
ATOM 2300 C C . GLY A 1 302 ? -3.249 -18.863 15.643 1.00 94.75 302 GLY A C 1
ATOM 2301 O O . GLY A 1 302 ? -3.793 -19.513 16.534 1.00 94.75 302 GLY A O 1
ATOM 2302 N N . LYS A 1 303 ? -2.235 -18.027 15.902 1.00 97.06 303 LYS A N 1
ATOM 2303 C CA . LYS A 1 303 ? -1.690 -17.809 17.253 1.00 97.06 303 LYS A CA 1
ATOM 2304 C C . LYS A 1 303 ? -2.251 -16.567 17.945 1.00 97.06 303 LYS A C 1
ATOM 2306 O O . LYS A 1 303 ? -1.868 -16.320 19.084 1.00 97.06 303 LYS A O 1
ATOM 2311 N N . ASN A 1 304 ? -3.138 -15.809 17.287 1.00 97.38 304 ASN A N 1
ATOM 2312 C CA . ASN A 1 304 ? -3.709 -14.556 17.801 1.00 97.38 304 ASN A CA 1
ATOM 2313 C C . ASN A 1 304 ? -2.618 -13.535 18.181 1.00 97.38 304 ASN A C 1
ATOM 2315 O O . ASN A 1 304 ? -2.707 -12.872 19.212 1.00 97.38 304 ASN A O 1
ATOM 2319 N N . ILE A 1 305 ? -1.560 -13.445 17.370 1.00 97.06 305 ILE A N 1
ATOM 2320 C CA . ILE A 1 305 ? -0.446 -12.503 17.573 1.00 97.06 305 ILE A CA 1
ATOM 2321 C C . ILE A 1 305 ? -0.091 -11.701 16.316 1.00 97.06 305 ILE A C 1
ATOM 2323 O O . ILE A 1 305 ? 0.850 -10.909 16.376 1.00 97.06 305 ILE A O 1
ATOM 2327 N N . ALA A 1 306 ? -0.779 -11.889 15.181 1.00 97.19 306 ALA A N 1
ATOM 2328 C CA . ALA A 1 306 ? -0.572 -11.004 14.042 1.00 97.19 306 ALA A CA 1
ATOM 2329 C C . ALA A 1 306 ? -1.129 -9.611 14.330 1.00 97.19 306 ALA A C 1
ATOM 2331 O O . ALA A 1 306 ? -2.115 -9.447 15.048 1.00 97.19 306 ALA A O 1
ATOM 2332 N N . ASN A 1 307 ? -0.497 -8.604 13.743 1.00 96.94 307 ASN A N 1
ATOM 2333 C CA . ASN A 1 307 ? -0.912 -7.219 13.873 1.00 96.94 307 ASN A CA 1
ATOM 2334 C C . ASN A 1 307 ? -2.087 -6.920 12.922 1.00 96.94 307 ASN A C 1
ATOM 2336 O O . ASN A 1 307 ? -1.889 -6.979 11.708 1.00 96.94 307 ASN A O 1
ATOM 2340 N N . PRO A 1 308 ? -3.296 -6.587 13.417 1.00 97.88 308 PRO A N 1
ATOM 2341 C CA . PRO A 1 308 ? -4.432 -6.295 12.546 1.00 97.88 308 PRO A CA 1
ATOM 2342 C C . PRO A 1 308 ? -4.413 -4.863 11.988 1.00 97.88 308 PRO A C 1
ATOM 2344 O O . PRO A 1 308 ? -5.244 -4.527 11.146 1.00 97.88 308 PRO A O 1
ATOM 2347 N N . VAL A 1 309 ? -3.497 -3.999 12.447 1.00 97.62 309 VAL A N 1
ATOM 2348 C CA . VAL A 1 309 ? -3.529 -2.553 12.176 1.00 97.62 309 VAL A CA 1
ATOM 2349 C C . VAL A 1 309 ? -3.470 -2.236 10.686 1.00 97.62 309 VAL A C 1
ATOM 2351 O O . VAL A 1 309 ? -4.287 -1.445 10.222 1.00 97.62 309 VAL A O 1
ATOM 2354 N N . ALA A 1 310 ? -2.566 -2.852 9.916 1.00 96.75 310 ALA A N 1
ATOM 2355 C CA . ALA A 1 310 ? -2.491 -2.596 8.476 1.00 96.75 310 ALA A CA 1
ATOM 2356 C C . ALA A 1 310 ? -3.815 -2.922 7.761 1.00 96.75 310 ALA A C 1
ATOM 2358 O O . ALA A 1 310 ? -4.286 -2.128 6.948 1.00 96.75 310 ALA A O 1
ATOM 2359 N N . MET A 1 311 ? -4.454 -4.046 8.106 1.00 98.25 311 MET A N 1
ATOM 2360 C CA . MET A 1 311 ? -5.739 -4.447 7.522 1.00 98.25 311 MET A CA 1
ATOM 2361 C C . MET A 1 311 ? -6.887 -3.525 7.965 1.00 98.25 311 MET A C 1
ATOM 2363 O O . MET A 1 311 ? -7.754 -3.186 7.165 1.00 98.25 311 MET A O 1
ATOM 2367 N N . ILE A 1 312 ? -6.883 -3.054 9.214 1.00 98.62 312 ILE A N 1
ATOM 2368 C CA . ILE A 1 312 ? -7.857 -2.066 9.702 1.00 98.62 312 ILE A CA 1
ATOM 2369 C C . ILE A 1 312 ? -7.686 -0.725 8.975 1.00 98.62 312 ILE A C 1
ATOM 2371 O O . ILE A 1 312 ? -8.666 -0.126 8.541 1.00 98.62 312 ILE A O 1
ATOM 2375 N N . LEU A 1 313 ? -6.452 -0.265 8.767 1.00 98.19 313 LEU A N 1
ATOM 2376 C CA . LEU A 1 313 ? -6.185 0.962 8.013 1.00 98.19 313 LEU A CA 1
ATOM 2377 C C . LEU A 1 313 ? -6.544 0.823 6.524 1.00 98.19 313 LEU A C 1
ATOM 2379 O O . LEU A 1 313 ? -6.877 1.817 5.883 1.00 98.19 313 LEU A O 1
ATOM 2383 N N . CYS A 1 314 ? -6.574 -0.393 5.971 1.00 98.44 314 CYS A N 1
ATOM 2384 C CA . CYS A 1 314 ? -7.138 -0.635 4.640 1.00 98.44 314 CYS A CA 1
ATOM 2385 C C . CYS A 1 314 ? -8.641 -0.310 4.577 1.00 98.44 314 CYS A C 1
ATOM 2387 O O . CYS A 1 314 ? -9.106 0.180 3.551 1.00 98.44 314 CYS A O 1
ATOM 2389 N N . VAL A 1 315 ? -9.390 -0.484 5.675 1.00 98.44 315 VAL A N 1
ATOM 2390 C CA . VAL A 1 315 ? -10.792 -0.031 5.770 1.00 98.44 315 VAL A CA 1
ATOM 2391 C C . VAL A 1 315 ? -10.872 1.497 5.710 1.00 98.44 315 VAL A C 1
ATOM 2393 O O . VAL A 1 315 ? -11.732 2.034 5.015 1.00 98.44 315 VAL A O 1
ATOM 2396 N N . ALA A 1 316 ? -9.943 2.210 6.357 1.00 98.06 316 ALA A N 1
ATOM 2397 C CA . ALA A 1 316 ? -9.864 3.669 6.254 1.00 98.06 316 ALA A CA 1
ATOM 2398 C C . ALA A 1 316 ? -9.569 4.123 4.812 1.00 98.06 316 ALA A C 1
ATOM 2400 O O . ALA A 1 316 ? -10.252 5.002 4.285 1.00 98.06 316 ALA A O 1
ATOM 2401 N N . LEU A 1 317 ? -8.615 3.477 4.128 1.00 97.06 317 LEU A N 1
ATOM 2402 C CA . LEU A 1 317 ? -8.339 3.766 2.716 1.00 97.06 317 LEU A CA 1
ATOM 2403 C C . LEU A 1 317 ? -9.545 3.460 1.813 1.00 97.06 317 LEU A C 1
ATOM 2405 O O . LEU A 1 317 ? -9.808 4.215 0.877 1.00 97.06 317 LEU A O 1
ATOM 2409 N N . MET A 1 318 ? -10.298 2.396 2.103 1.00 97.31 318 MET A N 1
ATOM 2410 C CA . MET A 1 318 ? -11.534 2.052 1.397 1.00 97.31 318 MET A CA 1
ATOM 2411 C C . MET A 1 318 ? -12.597 3.134 1.532 1.00 97.31 318 MET A C 1
ATOM 2413 O O . MET A 1 318 ? -13.176 3.572 0.534 1.00 97.31 318 MET A O 1
ATOM 2417 N N . PHE A 1 319 ? -12.818 3.603 2.757 1.00 95.69 319 PHE A N 1
ATOM 2418 C CA . PHE A 1 319 ? -13.744 4.692 3.039 1.00 95.69 319 PHE A CA 1
ATOM 2419 C C . PHE A 1 319 ? -13.350 5.957 2.275 1.00 95.69 319 PHE A C 1
ATOM 2421 O O . PHE A 1 319 ? -14.184 6.537 1.583 1.00 95.69 319 PHE A O 1
ATOM 2428 N N . ARG A 1 320 ? -12.065 6.319 2.307 1.00 93.81 320 ARG A N 1
ATOM 2429 C CA . ARG A 1 320 ? -11.518 7.493 1.618 1.00 93.81 320 ARG A CA 1
ATOM 2430 C C . ARG A 1 320 ? -11.623 7.419 0.093 1.00 93.81 320 ARG A C 1
ATOM 2432 O O . ARG A 1 320 ? -12.005 8.399 -0.542 1.00 93.81 320 ARG A O 1
ATOM 2439 N N . TYR A 1 321 ? -11.245 6.293 -0.512 1.00 93.62 321 TYR A N 1
ATOM 2440 C CA . TYR A 1 321 ? -11.019 6.230 -1.961 1.00 93.62 321 TYR A CA 1
ATOM 2441 C C . TYR A 1 321 ? -12.128 5.560 -2.772 1.00 93.62 321 TYR A C 1
ATOM 2443 O O . TYR A 1 321 ? -12.223 5.860 -3.957 1.00 93.62 321 TYR A O 1
ATOM 2451 N N . SER A 1 322 ? -12.957 4.689 -2.193 1.00 93.25 322 SER A N 1
ATOM 2452 C CA . SER A 1 322 ? -14.063 4.045 -2.925 1.00 93.25 322 SER A CA 1
ATOM 2453 C C . SER A 1 322 ? -15.434 4.529 -2.472 1.00 93.25 322 SER A C 1
ATOM 2455 O O . SER A 1 322 ? -16.347 4.591 -3.294 1.00 93.25 322 SER A O 1
ATOM 2457 N N . LEU A 1 323 ? -15.597 4.868 -1.187 1.00 91.75 323 LEU A N 1
ATOM 2458 C CA . LEU A 1 323 ? -16.923 5.123 -0.606 1.00 91.75 323 LEU A CA 1
ATOM 2459 C C . LEU A 1 323 ? -17.231 6.603 -0.341 1.00 91.75 323 LEU A C 1
ATOM 2461 O O . LEU A 1 323 ? -18.376 6.915 -0.013 1.00 91.75 323 LEU A O 1
ATOM 2465 N N . ASP A 1 324 ? -16.246 7.492 -0.516 1.00 89.94 324 ASP A N 1
ATOM 2466 C CA . ASP A 1 324 ? -16.353 8.937 -0.258 1.00 89.94 324 ASP A CA 1
ATOM 2467 C C . ASP A 1 324 ? -16.747 9.254 1.203 1.00 89.94 324 ASP A C 1
ATOM 2469 O O . ASP A 1 324 ? -17.629 10.058 1.497 1.00 89.94 324 ASP A O 1
ATOM 2473 N N . MET A 1 325 ? -16.108 8.547 2.140 1.00 92.38 325 MET A N 1
ATOM 2474 C CA . MET A 1 325 ? -16.355 8.585 3.587 1.00 92.38 325 MET A CA 1
ATOM 2475 C C . MET A 1 325 ? -15.097 9.045 4.347 1.00 92.38 325 MET A C 1
ATOM 2477 O O . MET A 1 325 ? -14.570 8.346 5.211 1.00 92.38 325 MET A O 1
ATOM 2481 N N . GLU A 1 326 ? -14.569 10.224 3.994 1.00 92.50 326 GLU A N 1
ATOM 2482 C CA . GLU A 1 326 ? -13.316 10.758 4.565 1.00 92.50 326 GLU A CA 1
ATOM 2483 C C . GLU A 1 326 ? -13.387 10.943 6.086 1.00 92.50 326 GLU A C 1
ATOM 2485 O O . GLU A 1 326 ? -12.425 10.666 6.801 1.00 92.50 326 GLU A O 1
ATOM 2490 N N . ARG A 1 327 ? -14.538 11.379 6.607 1.00 95.44 327 ARG A N 1
ATOM 2491 C CA . ARG A 1 327 ? -14.714 11.590 8.047 1.00 95.44 327 ARG A CA 1
ATOM 2492 C C . ARG A 1 327 ? -14.569 10.279 8.818 1.00 95.44 327 ARG A C 1
ATOM 2494 O O . ARG A 1 327 ? -13.901 10.240 9.847 1.00 95.44 327 ARG A O 1
ATOM 2501 N N . GLU A 1 328 ? -15.200 9.217 8.338 1.00 96.44 328 GLU A N 1
ATOM 2502 C CA . GLU A 1 328 ? -15.150 7.894 8.950 1.00 96.44 328 GLU A CA 1
ATOM 2503 C C . GLU A 1 328 ? -13.756 7.268 8.802 1.00 96.44 328 GLU A C 1
ATOM 2505 O O . GLU A 1 328 ? -13.270 6.630 9.736 1.00 96.44 328 GLU A O 1
ATOM 2510 N N . ALA A 1 329 ? -13.067 7.512 7.680 1.00 96.81 329 ALA A N 1
ATOM 2511 C CA . ALA A 1 329 ? -11.668 7.118 7.507 1.00 96.81 329 ALA A CA 1
ATOM 2512 C C . ALA A 1 329 ? -10.767 7.740 8.591 1.00 96.81 329 ALA A C 1
ATOM 2514 O O . ALA A 1 329 ? -10.021 7.021 9.258 1.00 96.81 329 ALA A O 1
ATOM 2515 N N . GLN A 1 330 ? -10.905 9.047 8.841 1.00 96.69 330 GLN A N 1
ATOM 2516 C CA . GLN A 1 330 ? -10.159 9.751 9.892 1.00 96.69 330 GLN A CA 1
ATOM 2517 C C . GLN A 1 330 ? -10.481 9.225 11.296 1.00 96.69 330 GLN A C 1
ATOM 2519 O O . GLN A 1 330 ? -9.595 9.149 12.144 1.00 96.69 330 GLN A O 1
ATOM 2524 N N . GLN A 1 331 ? -11.730 8.825 11.556 1.00 97.69 331 GLN A N 1
ATOM 2525 C CA . GLN A 1 331 ? -12.104 8.213 12.836 1.00 97.69 331 GLN A CA 1
ATOM 2526 C C . GLN A 1 331 ? -11.377 6.883 13.072 1.00 97.69 331 GLN A C 1
ATOM 2528 O O . GLN A 1 331 ? -10.930 6.634 14.191 1.00 97.69 331 GLN A O 1
ATOM 2533 N N . ILE A 1 332 ? -11.226 6.048 12.038 1.00 98.38 332 ILE A N 1
ATOM 2534 C CA . ILE A 1 332 ? -10.456 4.797 12.124 1.00 98.38 332 ILE A CA 1
ATOM 2535 C C . ILE A 1 332 ? -8.978 5.097 12.391 1.00 98.38 332 ILE A C 1
ATOM 2537 O O . ILE A 1 332 ? -8.396 4.519 13.309 1.00 98.38 332 ILE A O 1
ATOM 2541 N N . GLU A 1 333 ? -8.378 6.010 11.624 1.00 97.69 333 GLU A N 1
ATOM 2542 C CA . GLU A 1 333 ? -6.969 6.404 11.776 1.00 97.69 333 GLU A CA 1
ATOM 2543 C C . GLU A 1 333 ? -6.684 6.938 13.189 1.00 97.69 333 GLU A C 1
ATOM 2545 O O . GLU A 1 333 ? -5.716 6.533 13.836 1.00 97.69 333 GLU A O 1
ATOM 2550 N N . GLU A 1 334 ? -7.576 7.779 13.711 1.00 96.75 334 GLU A N 1
ATOM 2551 C CA . GLU A 1 334 ? -7.482 8.335 15.058 1.00 96.75 334 GLU A CA 1
ATOM 2552 C C . GLU A 1 334 ? -7.653 7.274 16.153 1.00 96.75 334 GLU A C 1
ATOM 2554 O O . GLU A 1 334 ? -6.934 7.291 17.159 1.00 96.75 334 GLU A O 1
ATOM 2559 N N . ALA A 1 335 ? -8.578 6.330 15.968 1.00 97.69 335 ALA A N 1
ATOM 2560 C CA . ALA A 1 335 ? -8.783 5.236 16.909 1.00 97.69 335 ALA A CA 1
ATOM 2561 C C . ALA A 1 335 ? -7.556 4.320 16.976 1.00 97.69 335 ALA A C 1
ATOM 2563 O O . ALA A 1 335 ? -7.084 4.001 18.069 1.00 97.69 335 ALA A O 1
ATOM 2564 N N . VAL A 1 336 ? -6.985 3.964 15.820 1.00 97.81 336 VAL A N 1
ATOM 2565 C CA . VAL A 1 336 ? -5.726 3.209 15.735 1.00 97.81 336 VAL A CA 1
ATOM 2566 C C . VAL A 1 336 ? -4.608 3.958 16.457 1.00 97.81 336 VAL A C 1
ATOM 2568 O O . VAL A 1 336 ? -3.936 3.377 17.312 1.00 97.81 336 VAL A O 1
ATOM 2571 N N . ARG A 1 337 ? -4.431 5.253 16.166 1.00 96.25 337 ARG A N 1
ATOM 2572 C CA . ARG A 1 337 ? -3.413 6.091 16.812 1.00 96.25 337 ARG A CA 1
ATOM 2573 C C . ARG A 1 337 ? -3.565 6.092 18.331 1.00 96.25 337 ARG A C 1
ATOM 2575 O O . ARG A 1 337 ? -2.597 5.841 19.044 1.00 96.25 337 ARG A O 1
ATOM 2582 N N . THR A 1 338 ? -4.786 6.301 18.819 1.00 95.62 338 THR A N 1
ATOM 2583 C CA . THR A 1 338 ? -5.115 6.322 20.251 1.00 95.62 338 THR A CA 1
ATOM 2584 C C . THR A 1 338 ? -4.766 5.001 20.938 1.00 95.62 338 THR A C 1
ATOM 2586 O O . THR A 1 338 ? -4.131 5.002 21.994 1.00 95.62 338 THR A O 1
ATOM 2589 N N . VAL A 1 339 ? -5.135 3.865 20.338 1.00 96.31 339 VAL A N 1
ATOM 2590 C CA . VAL A 1 339 ? -4.840 2.531 20.884 1.00 96.31 339 VAL A CA 1
ATOM 2591 C C . VAL A 1 339 ? -3.332 2.285 20.942 1.00 96.31 339 VAL A C 1
ATOM 2593 O O . VAL A 1 339 ? -2.813 1.919 21.999 1.00 96.31 339 VAL A O 1
ATOM 2596 N N . LEU A 1 340 ? -2.604 2.570 19.860 1.00 95.19 340 LEU A N 1
ATOM 2597 C CA . LEU A 1 340 ? -1.154 2.371 19.808 1.00 95.19 340 LEU A CA 1
ATOM 2598 C C . LEU A 1 340 ? -0.394 3.286 20.781 1.00 95.19 340 LEU A C 1
ATOM 2600 O O . LEU A 1 340 ? 0.559 2.833 21.424 1.00 95.19 340 LEU A O 1
ATOM 2604 N N . ASP A 1 341 ? -0.820 4.544 20.921 1.00 93.56 341 ASP A N 1
ATOM 2605 C CA . ASP A 1 341 ? -0.228 5.517 21.847 1.00 93.56 341 ASP A CA 1
ATOM 2606 C C . ASP A 1 341 ? -0.569 5.217 23.316 1.00 93.56 341 ASP A C 1
ATOM 2608 O O . ASP A 1 341 ? 0.203 5.572 24.208 1.00 93.56 341 ASP A O 1
ATOM 2612 N N . SER A 1 342 ? -1.669 4.501 23.582 1.00 92.44 342 SER A N 1
ATOM 2613 C CA . SER A 1 342 ? -2.005 3.992 24.922 1.00 92.44 342 SER A CA 1
ATOM 2614 C C . SER A 1 342 ? -1.145 2.796 25.363 1.00 92.44 342 SER A C 1
ATOM 2616 O O . SER A 1 342 ? -1.174 2.410 26.530 1.00 92.44 342 SER A O 1
ATOM 2618 N N . GLY A 1 343 ? -0.362 2.213 24.446 1.00 92.00 343 GLY A N 1
ATOM 2619 C CA . GLY A 1 343 ? 0.506 1.061 24.704 1.00 92.00 343 GLY A CA 1
ATOM 2620 C C . GLY A 1 343 ? -0.132 -0.303 24.424 1.00 92.00 343 GLY A C 1
ATOM 2621 O O . GLY A 1 343 ? 0.551 -1.321 24.558 1.00 92.00 343 GLY A O 1
ATOM 2622 N N . ILE A 1 344 ? -1.396 -0.349 23.987 1.00 95.19 344 ILE A N 1
ATOM 2623 C CA . ILE A 1 344 ? -2.046 -1.579 23.512 1.00 95.19 344 ILE A CA 1
ATOM 2624 C C . ILE A 1 344 ? -1.484 -1.902 22.125 1.00 95.19 344 ILE A C 1
ATOM 2626 O O . ILE A 1 344 ? -1.836 -1.289 21.120 1.00 95.19 344 ILE A O 1
ATOM 2630 N N . ARG A 1 345 ? -0.534 -2.837 22.091 1.00 94.81 345 ARG A N 1
ATOM 2631 C CA . ARG A 1 345 ? 0.264 -3.171 20.908 1.00 94.81 345 ARG A CA 1
ATOM 2632 C C . ARG A 1 345 ? 0.450 -4.682 20.797 1.00 94.81 345 ARG A C 1
ATOM 2634 O O . ARG A 1 345 ? 0.597 -5.366 21.815 1.00 94.81 345 ARG A O 1
ATOM 2641 N N . THR A 1 346 ? 0.492 -5.181 19.568 1.00 96.00 346 THR A N 1
ATOM 2642 C CA . THR A 1 346 ? 0.839 -6.572 19.252 1.00 96.00 346 THR A CA 1
ATOM 2643 C C . THR A 1 346 ? 2.332 -6.864 19.472 1.00 96.00 346 THR A C 1
ATOM 2645 O O . THR A 1 346 ? 3.128 -5.930 19.645 1.00 96.00 346 THR A O 1
ATOM 2648 N N . PRO A 1 347 ? 2.757 -8.145 19.495 1.00 94.31 347 PRO A N 1
ATOM 2649 C CA . PRO A 1 347 ? 4.143 -8.513 19.800 1.00 94.31 347 PRO A CA 1
ATOM 2650 C C . PRO A 1 347 ? 5.195 -7.986 18.815 1.00 94.31 347 PRO A C 1
ATOM 2652 O O . PRO A 1 347 ? 6.322 -7.712 19.229 1.00 94.31 347 PRO A O 1
ATOM 2655 N N . ASP A 1 348 ? 4.854 -7.799 17.536 1.00 92.19 348 ASP A N 1
ATOM 2656 C CA . ASP A 1 348 ? 5.734 -7.166 16.537 1.00 92.19 348 ASP A CA 1
ATOM 2657 C C . ASP A 1 348 ? 6.053 -5.701 16.881 1.00 92.19 348 ASP A C 1
ATOM 2659 O O . ASP A 1 348 ? 7.129 -5.206 16.558 1.00 92.19 348 ASP A O 1
ATOM 2663 N N . LEU A 1 349 ? 5.151 -5.046 17.615 1.00 91.94 349 LEU A N 1
ATOM 2664 C CA . LEU A 1 349 ? 5.292 -3.700 18.165 1.00 91.94 349 LEU A CA 1
ATOM 2665 C C . LEU A 1 349 ? 5.707 -3.710 19.648 1.00 91.94 349 LEU A C 1
ATOM 2667 O O . LEU A 1 349 ? 5.481 -2.741 20.379 1.00 91.94 349 LEU A O 1
ATOM 2671 N N . GLY A 1 350 ? 6.316 -4.807 20.115 1.00 90.00 350 GLY A N 1
ATOM 2672 C CA . GLY A 1 350 ? 6.868 -4.940 21.466 1.00 90.00 350 GLY A CA 1
ATOM 2673 C C . GLY A 1 350 ? 5.830 -4.963 22.593 1.00 90.00 350 GLY A C 1
ATOM 2674 O O . GLY A 1 350 ? 6.210 -4.896 23.764 1.00 90.00 350 GLY A O 1
ATOM 2675 N N . GLY A 1 351 ? 4.541 -5.044 22.260 1.00 91.88 351 GLY A N 1
ATOM 2676 C CA . GLY A 1 351 ? 3.467 -5.183 23.232 1.00 91.88 351 GLY A CA 1
ATOM 2677 C C . GLY A 1 351 ? 3.157 -6.641 23.566 1.00 91.88 351 GLY A C 1
ATOM 2678 O O . GLY A 1 351 ? 3.873 -7.568 23.183 1.00 91.88 351 GLY A O 1
ATOM 2679 N N . LYS A 1 352 ? 2.089 -6.838 24.339 1.00 94.81 352 LYS A N 1
ATOM 2680 C CA . LYS A 1 352 ? 1.617 -8.162 24.777 1.00 94.81 352 LYS A CA 1
ATOM 2681 C C . LYS A 1 352 ? 0.217 -8.491 24.270 1.00 94.81 352 LYS A C 1
ATOM 2683 O O . LYS A 1 352 ? -0.248 -9.593 24.537 1.00 94.81 352 LYS A O 1
ATOM 2688 N N . ALA A 1 353 ? -0.436 -7.541 23.602 1.00 96.94 353 ALA A N 1
ATOM 2689 C CA . ALA A 1 353 ? -1.816 -7.702 23.196 1.00 96.94 353 ALA A CA 1
ATOM 2690 C C . ALA A 1 353 ? -1.916 -8.692 22.031 1.00 96.94 353 ALA A C 1
ATOM 2692 O O . ALA A 1 353 ? -1.076 -8.681 21.128 1.00 96.94 353 ALA A O 1
ATOM 2693 N N . GLY A 1 354 ? -2.934 -9.541 22.046 1.00 97.75 354 GLY A N 1
ATOM 2694 C CA . GLY A 1 354 ? -3.260 -10.396 20.910 1.00 97.75 354 GLY A CA 1
ATOM 2695 C C . GLY A 1 354 ? -3.923 -9.627 19.764 1.00 97.75 354 GLY A C 1
ATOM 2696 O O . GLY A 1 354 ? -4.355 -8.485 19.927 1.00 97.75 354 GLY A O 1
ATOM 2697 N N . THR A 1 355 ? -4.061 -10.276 18.607 1.00 98.06 355 THR A N 1
ATOM 2698 C CA . THR A 1 355 ? -4.748 -9.728 17.419 1.00 98.06 355 THR A CA 1
ATOM 2699 C C . THR A 1 355 ? -6.153 -9.233 17.764 1.00 98.06 355 THR A C 1
ATOM 2701 O O . THR A 1 355 ? -6.494 -8.082 17.499 1.00 98.06 355 THR A O 1
ATOM 2704 N N . THR A 1 356 ? -6.930 -10.084 18.438 1.00 98.06 356 THR A N 1
ATOM 2705 C CA . THR A 1 356 ? -8.311 -9.786 18.848 1.00 98.06 356 THR A CA 1
ATOM 2706 C C . THR A 1 356 ? -8.373 -8.618 19.836 1.00 98.06 356 THR A C 1
ATOM 2708 O O . THR A 1 356 ? -9.221 -7.743 19.707 1.00 98.06 356 THR A O 1
ATOM 2711 N N . GLU A 1 357 ? -7.446 -8.565 20.798 1.00 98.06 357 GLU A N 1
ATOM 2712 C CA . GLU A 1 357 ? -7.428 -7.527 21.839 1.00 98.06 357 GLU A CA 1
ATOM 2713 C C . GLU A 1 357 ? -7.157 -6.137 21.252 1.00 98.06 357 GLU A C 1
ATOM 2715 O O . GLU A 1 357 ? -7.767 -5.156 21.675 1.00 98.06 357 GLU A O 1
ATOM 2720 N N . VAL A 1 358 ? -6.272 -6.046 20.252 1.00 98.25 358 VAL A N 1
ATOM 2721 C CA . VAL A 1 358 ? -6.018 -4.786 19.540 1.00 98.25 358 VAL A CA 1
ATOM 2722 C C . VAL A 1 358 ? -7.252 -4.343 18.752 1.00 98.25 358 VAL A C 1
ATOM 2724 O O . VAL A 1 358 ? -7.626 -3.173 18.828 1.00 98.25 358 VAL A O 1
ATOM 2727 N N . GLY A 1 359 ? -7.911 -5.248 18.023 1.00 98.12 359 GLY A N 1
ATOM 2728 C CA . GLY A 1 359 ? -9.117 -4.893 17.271 1.00 98.12 359 GLY A CA 1
ATOM 2729 C C . GLY A 1 359 ? -10.302 -4.518 18.169 1.00 98.12 359 GLY A C 1
ATOM 2730 O O . GLY A 1 359 ? -10.986 -3.531 17.892 1.00 98.12 359 GLY A O 1
ATOM 2731 N N . ASP A 1 360 ? -10.492 -5.210 19.295 1.00 98.19 360 ASP A N 1
ATOM 2732 C CA . ASP A 1 360 ? -11.496 -4.853 20.307 1.00 98.19 360 ASP A CA 1
ATOM 2733 C C . ASP A 1 360 ? -11.228 -3.467 20.906 1.00 98.19 360 ASP A C 1
ATOM 2735 O O . ASP A 1 360 ? -12.149 -2.656 21.028 1.00 98.19 360 ASP A O 1
ATOM 2739 N N . ALA A 1 361 ? -9.966 -3.154 21.223 1.00 98.12 361 ALA A N 1
ATOM 2740 C CA . ALA A 1 361 ? -9.581 -1.840 21.732 1.00 98.12 361 ALA A CA 1
ATOM 2741 C C . ALA A 1 361 ? -9.879 -0.719 20.722 1.00 98.12 361 ALA A C 1
ATOM 2743 O O . ALA A 1 361 ? -10.370 0.343 21.109 1.00 98.12 361 ALA A O 1
ATOM 2744 N N . ILE A 1 362 ? -9.635 -0.951 19.429 1.00 98.19 362 ILE A N 1
ATOM 2745 C CA . ILE A 1 362 ? -9.937 0.025 18.370 1.00 98.19 362 ILE A CA 1
ATOM 2746 C C . ILE A 1 362 ? -11.448 0.258 18.271 1.00 98.19 362 ILE A C 1
ATOM 2748 O O . ILE A 1 362 ? -11.894 1.405 18.232 1.00 98.19 362 ILE A O 1
ATOM 2752 N N . VAL A 1 363 ? -12.253 -0.807 18.288 1.00 97.75 363 VAL A N 1
ATOM 2753 C CA . VAL A 1 363 ? -13.721 -0.697 18.255 1.00 97.75 363 VAL A CA 1
ATOM 2754 C C . VAL A 1 363 ? -14.264 0.017 19.495 1.00 97.75 363 VAL A C 1
ATOM 2756 O O . VAL A 1 363 ? -15.179 0.832 19.370 1.00 97.75 363 VAL A O 1
ATOM 2759 N N . ALA A 1 364 ? -13.692 -0.232 20.675 1.00 96.62 364 ALA A N 1
ATOM 2760 C CA . ALA A 1 364 ? -14.060 0.466 21.904 1.00 96.62 364 ALA A CA 1
ATOM 2761 C C . ALA A 1 364 ? -13.827 1.984 21.780 1.00 96.62 364 ALA A C 1
ATOM 2763 O O . ALA A 1 364 ? -14.725 2.774 22.079 1.00 96.62 364 ALA A O 1
ATOM 2764 N N . VAL A 1 365 ? -12.669 2.402 21.248 1.00 96.38 365 VAL A N 1
ATOM 2765 C CA . VAL A 1 365 ? -12.380 3.826 20.995 1.00 96.38 365 VAL A CA 1
ATOM 2766 C C . VAL A 1 365 ? -13.370 4.428 19.997 1.00 96.38 365 VAL A C 1
ATOM 2768 O O . VAL A 1 365 ? -13.897 5.512 20.248 1.00 96.38 365 VAL A O 1
ATOM 2771 N N . LEU A 1 366 ? -13.693 3.718 18.910 1.00 94.38 366 LEU A N 1
ATOM 2772 C CA . LEU A 1 366 ? -14.682 4.173 17.922 1.00 94.38 366 LEU A CA 1
ATOM 2773 C C . LEU A 1 366 ? -16.083 4.377 18.524 1.00 94.38 366 LEU A C 1
ATOM 2775 O O . LEU A 1 366 ? -16.816 5.266 18.093 1.00 94.38 366 LEU A O 1
ATOM 2779 N N . ARG A 1 367 ? -16.451 3.594 19.544 1.00 92.25 367 ARG A N 1
ATOM 2780 C CA . ARG A 1 367 ? -17.726 3.714 20.276 1.00 92.25 367 ARG A CA 1
ATOM 2781 C C . ARG A 1 367 ? -17.713 4.778 21.377 1.00 92.25 367 ARG A C 1
ATOM 2783 O O . ARG A 1 367 ? -18.743 5.008 22.008 1.00 92.25 367 ARG A O 1
ATOM 2790 N N . GLY A 1 368 ? -16.578 5.440 21.608 1.00 86.94 368 GLY A N 1
ATOM 2791 C CA . GLY A 1 368 ? -16.410 6.420 22.683 1.00 86.94 368 GLY A CA 1
ATOM 2792 C C . GLY A 1 368 ? -16.247 5.795 24.073 1.00 86.94 368 GLY A C 1
ATOM 2793 O O . GLY A 1 368 ? -16.444 6.474 25.083 1.00 86.94 368 GLY A O 1
ATOM 2794 N N . GLU A 1 369 ? -15.901 4.510 24.147 1.00 81.50 369 GLU A N 1
ATOM 2795 C CA . GLU A 1 369 ? -15.615 3.823 25.403 1.00 81.50 369 GLU A CA 1
ATOM 2796 C C . GLU A 1 369 ? -14.209 4.205 25.907 1.00 81.50 369 GLU A C 1
ATOM 2798 O O . GLU A 1 369 ? -13.272 4.403 25.130 1.00 81.50 369 GLU A O 1
ATOM 2803 N N . LYS A 1 370 ? -14.034 4.331 27.231 1.00 66.50 370 LYS A N 1
ATOM 2804 C CA . LYS A 1 370 ? -12.705 4.581 27.812 1.00 66.50 370 LYS A CA 1
ATOM 2805 C C . LYS A 1 370 ? -11.869 3.303 27.746 1.00 66.50 370 LYS A C 1
ATOM 2807 O O . LYS A 1 370 ? -12.282 2.281 28.288 1.00 66.50 370 LYS A O 1
ATOM 2812 N N . LEU A 1 371 ? -10.664 3.394 27.180 1.00 60.66 371 LEU A N 1
ATOM 2813 C CA . LEU A 1 371 ? -9.667 2.325 27.261 1.00 60.66 371 LEU A CA 1
ATOM 2814 C C . LEU A 1 371 ? -9.325 2.056 28.734 1.00 60.66 371 LEU A C 1
ATOM 2816 O O . LEU A 1 371 ? -8.898 2.953 29.465 1.00 60.66 371 LEU A O 1
ATOM 2820 N N . TRP A 1 372 ? -9.536 0.823 29.183 1.00 43.75 372 TRP A N 1
ATOM 2821 C CA . TRP A 1 372 ? -9.142 0.382 30.514 1.00 43.75 372 TRP A CA 1
ATOM 2822 C C . TRP A 1 372 ? -7.637 0.075 30.495 1.00 43.75 372 TRP A C 1
ATOM 2824 O O . TRP A 1 372 ? -7.168 -0.755 29.723 1.00 43.75 372 TRP A O 1
ATOM 2834 N N . SER A 1 373 ? -6.852 0.776 31.317 1.00 39.31 373 SER A N 1
ATOM 2835 C CA . SER A 1 373 ? -5.436 0.440 31.498 1.00 39.31 373 SER A CA 1
ATOM 2836 C C . SER A 1 373 ? -5.310 -0.831 32.342 1.00 39.31 373 SER A C 1
ATOM 2838 O O . SER A 1 373 ? -5.929 -0.940 33.405 1.00 39.31 373 SER A O 1
ATOM 2840 N N . ILE A 1 374 ? -4.473 -1.767 31.886 1.00 37.66 374 ILE A N 1
ATOM 2841 C CA . ILE A 1 374 ? -4.146 -3.034 32.563 1.00 37.66 374 ILE A CA 1
ATOM 2842 C C . ILE A 1 374 ? -3.470 -2.805 33.938 1.00 37.66 374 ILE A C 1
ATOM 2844 O O . ILE A 1 374 ? -3.449 -3.710 34.771 1.00 37.66 374 ILE A O 1
ATOM 2848 N N . ASP A 1 375 ? -3.008 -1.590 34.251 1.00 35.12 375 ASP A N 1
ATOM 2849 C CA . ASP A 1 375 ? -2.315 -1.297 35.516 1.00 35.12 375 ASP A CA 1
ATOM 2850 C C . ASP A 1 375 ? -3.236 -1.139 36.746 1.00 35.12 375 ASP A C 1
ATOM 2852 O O . ASP A 1 375 ? -2.745 -1.066 37.872 1.00 35.12 375 ASP A O 1
ATOM 2856 N N . ASN A 1 376 ? -4.566 -1.143 36.585 1.00 30.50 376 ASN A N 1
ATOM 2857 C CA . ASN A 1 376 ? -5.506 -0.980 37.708 1.00 30.50 376 ASN A CA 1
ATOM 2858 C C . ASN A 1 376 ? -5.968 -2.291 38.371 1.00 30.50 376 ASN A C 1
ATOM 2860 O O . ASN A 1 376 ? -6.852 -2.273 39.229 1.00 30.50 376 ASN A O 1
ATOM 2864 N N . CYS A 1 377 ? -5.369 -3.436 38.041 1.00 26.86 377 CYS A N 1
ATOM 2865 C CA . CYS A 1 377 ? -5.761 -4.722 38.620 1.00 26.86 377 CYS A CA 1
ATOM 2866 C C . CYS A 1 377 ? -5.122 -5.006 39.997 1.00 26.86 377 CYS A C 1
ATOM 2868 O O . CYS A 1 377 ? -4.664 -6.114 40.241 1.00 26.86 377 CYS A O 1
ATOM 2870 N N . LEU A 1 378 ? -5.089 -4.029 40.910 1.00 29.33 378 LEU A N 1
ATOM 2871 C CA . LEU A 1 378 ? -4.796 -4.236 42.337 1.00 29.33 378 LEU A CA 1
ATOM 2872 C C . LEU A 1 378 ? -5.478 -3.141 43.170 1.00 29.33 378 LEU A C 1
ATOM 2874 O O . LEU A 1 378 ? -4.847 -2.151 43.519 1.00 29.33 378 LEU A O 1
ATOM 2878 N N . THR A 1 379 ? -6.777 -3.297 43.445 1.00 27.95 379 THR A N 1
ATOM 2879 C CA . THR A 1 379 ? -7.484 -2.934 44.702 1.00 27.95 379 THR A CA 1
ATOM 2880 C C . THR A 1 379 ? -8.992 -2.897 44.434 1.00 27.95 379 THR A C 1
ATOM 2882 O O . THR A 1 379 ? -9.568 -1.867 44.100 1.00 27.95 379 THR A O 1
ATOM 2885 N N . LEU A 1 380 ? -9.652 -4.048 44.571 1.00 27.02 380 LEU A N 1
ATOM 2886 C CA . LEU A 1 380 ? -11.101 -4.112 44.747 1.00 27.02 380 LEU A CA 1
ATOM 2887 C C . LEU A 1 380 ? -11.365 -4.408 46.220 1.00 27.02 380 LEU A C 1
ATOM 2889 O O . LEU A 1 380 ? -11.264 -5.554 46.637 1.00 27.02 380 LEU A O 1
ATOM 2893 N N . ASP A 1 381 ? -11.717 -3.375 46.979 1.00 26.23 381 ASP A N 1
ATOM 2894 C CA . ASP A 1 381 ? -12.594 -3.529 48.133 1.00 26.23 381 ASP A CA 1
ATOM 2895 C C . ASP A 1 381 ? -13.752 -2.551 47.958 1.00 26.23 381 ASP A C 1
ATOM 2897 O O . ASP A 1 381 ? -13.579 -1.345 47.769 1.00 26.23 381 ASP A O 1
ATOM 2901 N N . GLY A 1 382 ? -14.948 -3.128 47.903 1.00 28.16 382 GLY A N 1
ATOM 2902 C CA . GLY A 1 382 ? -16.166 -2.444 47.524 1.00 28.16 382 GLY A CA 1
ATOM 2903 C C . GLY A 1 382 ? -16.690 -1.495 48.593 1.00 28.16 382 GLY A C 1
ATOM 2904 O O . GLY A 1 382 ? -16.538 -1.717 49.791 1.00 28.16 382 GLY A O 1
ATOM 2905 N N . ARG A 1 383 ? -17.412 -0.476 48.123 1.00 25.80 383 ARG A N 1
ATOM 2906 C CA . ARG A 1 383 ? -18.671 0.008 48.708 1.00 25.80 383 ARG A CA 1
ATOM 2907 C C . ARG A 1 383 ? -19.299 1.014 47.753 1.00 25.80 383 ARG A C 1
ATOM 2909 O O . ARG A 1 383 ? -18.765 2.092 47.520 1.00 25.80 383 ARG A O 1
ATOM 2916 N N . ALA A 1 384 ? -20.444 0.626 47.205 1.00 26.86 384 ALA A N 1
ATOM 2917 C CA . ALA A 1 384 ? -21.357 1.528 46.534 1.00 26.86 384 ALA A CA 1
ATOM 2918 C C . ALA A 1 384 ? -22.023 2.433 47.579 1.00 26.86 384 ALA A C 1
ATOM 2920 O O . ALA A 1 384 ? -22.566 1.944 48.571 1.00 26.86 384 ALA A O 1
ATOM 2921 N N . SER A 1 385 ? -22.019 3.740 47.336 1.00 24.42 385 SER A N 1
ATOM 2922 C CA . SER A 1 385 ? -22.944 4.671 47.971 1.00 24.42 385 SER A CA 1
ATOM 2923 C C . SER A 1 385 ? -23.542 5.592 46.912 1.00 24.42 385 SER A C 1
ATOM 2925 O O . SER A 1 385 ? -22.862 6.316 46.190 1.00 24.42 385 SER A O 1
ATOM 2927 N N . THR A 1 386 ? -24.860 5.498 46.812 1.00 30.36 386 THR A N 1
ATOM 2928 C CA . THR A 1 386 ? -25.771 6.353 46.056 1.00 30.36 386 THR A CA 1
ATOM 2929 C C . THR A 1 386 ? -25.706 7.801 46.546 1.00 30.36 386 THR A C 1
ATOM 2931 O O . THR A 1 386 ? -25.818 8.027 47.751 1.00 30.36 386 THR A O 1
ATOM 2934 N N . MET A 1 387 ? -25.634 8.782 45.640 1.00 25.97 387 MET A N 1
ATOM 2935 C CA . MET A 1 387 ? -25.996 10.172 45.945 1.00 25.97 387 MET A CA 1
ATOM 2936 C C . MET A 1 387 ? -26.851 10.784 44.834 1.00 25.97 387 MET A C 1
ATOM 2938 O O . MET A 1 387 ? -26.555 10.662 43.647 1.00 25.97 387 MET A O 1
ATOM 2942 N N . SER A 1 388 ? -27.941 11.405 45.281 1.00 24.61 388 SER A N 1
ATOM 2943 C CA . SER A 1 388 ? -28.998 12.065 44.525 1.00 24.61 388 SER A CA 1
ATOM 2944 C C . SER A 1 388 ? -28.572 13.421 43.961 1.00 24.61 388 SER A C 1
ATOM 2946 O O . SER A 1 388 ? -27.754 14.129 44.545 1.00 24.61 388 SER A O 1
ATOM 2948 N N . ALA A 1 389 ? -29.207 13.800 42.855 1.00 33.66 389 ALA A N 1
ATOM 2949 C CA . ALA A 1 389 ? -29.122 15.112 42.232 1.00 33.66 389 ALA A CA 1
ATOM 2950 C C . ALA A 1 389 ? -29.908 16.175 43.018 1.00 33.66 389 ALA A C 1
ATOM 2952 O O . ALA A 1 389 ? -31.068 15.922 43.322 1.00 33.66 389 ALA A O 1
ATOM 2953 N N . THR A 1 390 ? -29.281 17.335 43.276 1.00 30.55 390 THR A N 1
ATOM 2954 C CA . THR A 1 390 ? -29.853 18.709 43.268 1.00 30.55 390 THR A CA 1
ATOM 2955 C C . THR A 1 390 ? -28.823 19.719 43.810 1.00 30.55 390 THR A C 1
ATOM 2957 O O . THR A 1 390 ? -28.596 19.735 45.015 1.00 30.55 390 THR A O 1
ATOM 2960 N N . ASP A 1 391 ? -28.177 20.510 42.937 1.00 25.75 391 ASP A N 1
ATOM 2961 C CA . ASP A 1 391 ? -27.995 21.983 43.035 1.00 25.75 391 ASP A CA 1
ATOM 2962 C C . ASP A 1 391 ? -26.976 22.511 41.989 1.00 25.75 391 ASP A C 1
ATOM 2964 O O . ASP A 1 391 ? -25.953 21.862 41.748 1.00 25.75 391 ASP A O 1
ATOM 2968 N N . PRO A 1 392 ? -27.201 23.686 41.359 1.00 33.88 392 PRO A N 1
ATOM 2969 C CA . PRO A 1 392 ? -26.321 24.239 40.335 1.00 33.88 392 PRO A CA 1
ATOM 2970 C C . PRO A 1 392 ? -25.246 25.131 40.971 1.00 33.88 392 PRO A C 1
ATOM 2972 O O . PRO A 1 392 ? -25.408 26.342 41.090 1.00 33.88 392 PRO A O 1
ATOM 2975 N N . CYS A 1 393 ? -24.114 24.544 41.351 1.00 26.95 393 CYS A N 1
ATOM 2976 C CA . CYS A 1 393 ? -22.924 25.302 41.734 1.00 26.95 393 CYS A CA 1
ATOM 2977 C C . CYS A 1 393 ? -21.691 24.719 41.039 1.00 26.95 393 CYS A C 1
ATOM 2979 O O . CYS A 1 393 ? -21.320 23.574 41.279 1.00 26.95 393 CYS A O 1
ATOM 2981 N N . LEU A 1 394 ? -21.106 25.535 40.151 1.00 34.28 394 LEU A N 1
ATOM 2982 C CA . LEU A 1 394 ? -19.795 25.412 39.497 1.00 34.28 394 LEU A CA 1
ATOM 2983 C C . LEU A 1 394 ? -18.913 24.293 40.075 1.00 34.28 394 LEU A C 1
ATOM 2985 O O . LEU A 1 394 ? -18.286 24.473 41.116 1.00 34.28 394 LEU A O 1
ATOM 2989 N N . SER A 1 395 ? -18.839 23.152 39.383 1.00 30.30 395 SER A N 1
ATOM 2990 C CA . SER A 1 395 ? -17.946 22.051 39.748 1.00 30.30 395 SER A CA 1
ATOM 2991 C C . SER A 1 395 ? -16.483 22.447 39.478 1.00 30.30 395 SER A C 1
ATOM 2993 O O . SER A 1 395 ? -16.099 22.561 38.305 1.00 30.30 395 SER A O 1
ATOM 2995 N N . PRO A 1 396 ? -15.621 22.622 40.495 1.00 37.38 396 PRO A N 1
ATOM 2996 C CA . PRO A 1 396 ? -14.199 22.851 40.290 1.00 37.38 396 PRO A CA 1
ATOM 2997 C C . PRO A 1 396 ? -13.552 21.491 40.012 1.00 37.38 396 PRO A C 1
ATOM 2999 O O . PRO A 1 396 ? -13.111 20.788 40.914 1.00 37.38 396 PRO A O 1
ATOM 3002 N N . GLY A 1 397 ? -13.575 21.085 38.744 1.00 36.22 397 GLY A N 1
ATOM 3003 C CA . GLY A 1 397 ? -12.994 19.821 38.278 1.00 36.22 397 GLY A CA 1
ATOM 3004 C C . GLY A 1 397 ? -12.352 19.896 36.891 1.00 36.22 397 GLY A C 1
ATOM 3005 O O . GLY A 1 397 ? -11.884 18.881 36.388 1.00 36.22 397 GLY A O 1
ATOM 3006 N N . SER A 1 398 ? -12.303 21.074 36.252 1.00 42.38 398 SER A N 1
ATOM 3007 C CA . SER A 1 398 ? -11.895 21.182 34.838 1.00 42.38 398 SER A CA 1
ATOM 3008 C C . SER A 1 398 ? -10.406 21.474 34.585 1.00 42.38 398 SER A C 1
ATOM 3010 O O . SER A 1 398 ? -9.972 21.428 33.437 1.00 42.38 398 SER A O 1
ATOM 3012 N N . CYS A 1 399 ? -9.587 21.707 35.619 1.00 41.84 399 CYS A N 1
ATOM 3013 C CA . CYS A 1 399 ? -8.161 22.005 35.413 1.00 41.84 399 CYS A CA 1
ATOM 3014 C C . CYS A 1 399 ? -7.309 20.769 35.076 1.00 41.84 399 CYS A C 1
ATOM 3016 O O . CYS A 1 399 ? -6.324 20.895 34.353 1.00 41.84 399 CYS A O 1
ATOM 3018 N N . ALA A 1 400 ? -7.686 19.572 35.541 1.00 38.69 400 ALA A N 1
ATOM 3019 C CA . ALA A 1 400 ? -6.869 18.363 35.379 1.00 38.69 400 ALA A CA 1
ATOM 3020 C C . ALA A 1 400 ? -6.733 17.889 33.915 1.00 38.69 400 ALA A C 1
ATOM 3022 O O . ALA A 1 400 ? -5.756 17.230 33.576 1.00 38.69 400 ALA A O 1
ATOM 3023 N N . MET A 1 401 ? -7.671 18.257 33.032 1.00 43.66 401 MET A N 1
ATOM 3024 C CA . MET A 1 401 ? -7.642 17.882 31.608 1.00 43.66 401 MET A CA 1
ATOM 3025 C C . MET A 1 401 ? -6.987 18.930 30.695 1.00 43.66 401 MET A C 1
ATOM 3027 O O . MET A 1 401 ? -6.858 18.695 29.499 1.00 43.66 401 MET A O 1
ATOM 3031 N N . ARG A 1 402 ? -6.579 20.092 31.222 1.00 48.75 402 ARG A N 1
ATOM 3032 C CA . ARG A 1 402 ? -6.115 21.223 30.397 1.00 48.75 402 ARG A CA 1
ATOM 3033 C C . ARG A 1 402 ? -4.598 21.304 30.209 1.00 48.75 402 ARG A C 1
ATOM 3035 O O . ARG A 1 402 ? -4.152 22.105 29.403 1.00 48.75 402 ARG A O 1
ATOM 3042 N N . LEU A 1 403 ? -3.809 20.497 30.921 1.00 51.56 403 LEU A N 1
ATOM 3043 C CA . LEU A 1 403 ? -2.336 20.555 30.886 1.00 51.56 403 LEU A CA 1
ATOM 3044 C C . LEU A 1 403 ? -1.674 19.411 30.101 1.00 51.56 403 LEU A C 1
ATOM 3046 O O . LEU A 1 403 ? -0.452 19.380 29.978 1.00 51.56 403 LEU A O 1
ATOM 3050 N N . GLN A 1 404 ? -2.450 18.477 29.551 1.00 48.84 404 GLN A N 1
ATOM 3051 C CA . GLN A 1 404 ? -1.901 17.422 28.700 1.00 48.84 404 GLN A CA 1
ATOM 3052 C C . GLN A 1 404 ? -1.504 18.005 27.336 1.00 48.84 404 GLN A C 1
ATOM 3054 O O . GLN A 1 404 ? -2.229 18.822 26.773 1.00 48.84 404 GLN A O 1
ATOM 3059 N N . ASN A 1 405 ? -0.358 17.574 26.801 1.00 52.00 405 ASN A N 1
ATOM 3060 C CA . ASN A 1 405 ? 0.147 17.961 25.477 1.00 52.00 405 ASN A CA 1
ATOM 3061 C C . ASN A 1 405 ? 0.475 19.455 25.301 1.00 52.00 405 ASN A C 1
ATOM 3063 O O . ASN A 1 405 ? 0.328 20.010 24.213 1.00 52.00 405 ASN A O 1
ATOM 3067 N N . LEU A 1 406 ? 0.987 20.113 26.347 1.00 51.62 406 LEU A N 1
ATOM 3068 C CA . LEU A 1 406 ? 1.491 21.485 26.234 1.00 51.62 406 LEU A CA 1
ATOM 3069 C C . LEU A 1 406 ? 2.506 21.617 25.092 1.00 51.62 406 LEU A C 1
ATOM 3071 O O . LEU A 1 406 ? 2.423 22.566 24.324 1.00 51.62 406 LEU A O 1
ATOM 3075 N N . ASP A 1 407 ? 3.393 20.641 24.904 1.00 51.38 407 ASP A N 1
ATOM 3076 C CA . ASP A 1 407 ? 4.454 20.692 23.894 1.00 51.38 407 ASP A CA 1
ATOM 3077 C C . ASP A 1 407 ? 3.969 20.665 22.439 1.00 51.38 407 ASP A C 1
ATOM 3079 O O . ASP A 1 407 ? 4.667 21.198 21.576 1.00 51.38 407 ASP A O 1
ATOM 3083 N N . SER A 1 408 ? 2.769 20.140 22.163 1.00 51.69 408 SER A N 1
ATOM 3084 C CA . SER A 1 408 ? 2.184 20.106 20.813 1.00 51.69 408 SER A CA 1
ATOM 3085 C C . SER A 1 408 ? 1.362 21.351 20.463 1.00 51.69 408 SER A C 1
ATOM 3087 O O . SER A 1 408 ? 0.872 21.468 19.342 1.00 51.69 408 SER A O 1
ATOM 3089 N N . LEU A 1 409 ? 1.175 22.279 21.406 1.00 61.22 409 LEU A N 1
ATOM 3090 C CA . LEU A 1 409 ? 0.434 23.517 21.179 1.00 61.22 409 LEU A CA 1
ATOM 3091 C C . LEU A 1 409 ? 1.326 24.590 20.539 1.00 61.22 409 LEU A C 1
ATOM 3093 O O . LEU A 1 409 ? 2.479 24.792 20.934 1.00 61.22 409 LEU A O 1
ATOM 3097 N N . SER A 1 410 ? 0.766 25.346 19.591 1.00 66.56 410 SER A N 1
ATOM 3098 C CA . SER A 1 410 ? 1.418 26.546 19.052 1.00 66.56 410 SER A CA 1
ATOM 3099 C C . SER A 1 410 ? 1.669 27.576 20.162 1.00 66.56 410 SER A C 1
ATOM 3101 O O . SER A 1 410 ? 0.931 27.627 21.150 1.00 66.56 410 SER A O 1
ATOM 3103 N N . SER A 1 411 ? 2.676 28.445 20.013 1.00 65.38 411 SER A N 1
ATOM 3104 C CA . SER A 1 411 ? 3.011 29.459 21.035 1.00 65.38 411 SER A CA 1
ATOM 3105 C C . SER A 1 411 ? 1.820 30.354 21.418 1.00 65.38 411 SER A C 1
ATOM 3107 O O . SER A 1 411 ? 1.679 30.740 22.581 1.00 65.38 411 SER A O 1
ATOM 3109 N N . ALA A 1 412 ? 0.922 30.634 20.467 1.00 57.19 412 ALA A N 1
ATOM 3110 C CA . ALA A 1 412 ? -0.310 31.385 20.705 1.00 57.19 412 ALA A CA 1
ATOM 3111 C C . ALA A 1 412 ? -1.310 30.601 21.575 1.00 57.19 412 ALA A C 1
ATOM 3113 O O . ALA A 1 412 ? -1.852 31.147 22.536 1.00 57.19 412 ALA A O 1
ATOM 3114 N N . SER A 1 413 ? -1.489 29.308 21.297 1.00 62.41 413 SER A N 1
ATOM 3115 C CA . SER A 1 413 ? -2.386 28.422 22.053 1.00 62.41 413 SER A CA 1
ATOM 3116 C C . SER A 1 413 ? -1.857 28.144 23.463 1.00 62.41 413 SER A C 1
ATOM 3118 O O . SER A 1 413 ? -2.628 28.162 24.419 1.00 62.41 413 SER A O 1
ATOM 3120 N N . LYS A 1 414 ? -0.532 27.997 23.621 1.00 68.38 414 LYS A N 1
ATOM 3121 C CA . LYS A 1 414 ? 0.140 27.926 24.932 1.00 68.38 414 LYS A CA 1
ATOM 3122 C C . LYS A 1 414 ? -0.138 29.175 25.766 1.00 68.38 414 LYS A C 1
ATOM 3124 O O . LYS A 1 414 ? -0.517 29.077 26.927 1.00 68.38 414 LYS A O 1
ATOM 3129 N N . SER A 1 415 ? 0.006 30.352 25.160 1.00 65.50 415 SER A N 1
ATOM 3130 C CA . SER A 1 415 ? -0.225 31.632 25.839 1.00 65.50 415 SER A CA 1
ATOM 3131 C C . SER A 1 415 ? -1.693 31.817 26.240 1.00 65.50 415 SER A C 1
ATOM 3133 O O . SER A 1 415 ? -1.969 32.311 27.330 1.00 65.50 415 SER A O 1
ATOM 3135 N N . ALA A 1 416 ? -2.637 31.400 25.390 1.00 63.03 416 ALA A N 1
ATOM 3136 C CA . ALA A 1 416 ? -4.069 31.454 25.687 1.00 63.03 416 ALA A CA 1
ATOM 3137 C C . ALA A 1 416 ? -4.464 30.496 26.823 1.00 63.03 416 ALA A C 1
ATOM 3139 O O . ALA A 1 416 ? -5.199 30.883 27.730 1.00 63.03 416 ALA A O 1
ATOM 3140 N N . LEU A 1 417 ? -3.917 29.279 26.818 1.00 66.88 417 LEU A N 1
ATOM 3141 C CA . LEU A 1 417 ? -4.121 28.292 27.874 1.00 66.88 417 LEU A CA 1
ATOM 3142 C C . LEU A 1 417 ? -3.562 28.774 29.221 1.00 66.88 417 LEU A C 1
ATOM 3144 O O . LEU A 1 417 ? -4.249 28.700 30.237 1.00 66.88 417 LEU A O 1
ATOM 3148 N N . LEU A 1 418 ? -2.344 29.324 29.223 1.00 66.25 418 LEU A N 1
ATOM 3149 C CA . LEU A 1 418 ? -1.718 29.882 30.423 1.00 66.25 418 LEU A CA 1
ATOM 3150 C C . LEU A 1 418 ? -2.501 31.079 30.980 1.00 66.25 418 LEU A C 1
ATOM 3152 O O . LEU A 1 418 ? -2.633 31.195 32.196 1.00 66.25 418 LEU A O 1
ATOM 3156 N N . ARG A 1 419 ? -3.066 31.932 30.113 1.00 65.88 419 ARG A N 1
ATOM 3157 C CA . ARG A 1 419 ? -3.968 33.019 30.534 1.00 65.88 419 ARG A CA 1
ATOM 3158 C C . ARG A 1 419 ? -5.254 32.484 31.153 1.00 65.88 419 ARG A C 1
ATOM 3160 O O . ARG A 1 419 ? -5.595 32.904 32.246 1.00 65.88 419 ARG A O 1
ATOM 3167 N N . SER A 1 420 ? -5.902 31.500 30.528 1.00 67.12 420 SER A N 1
ATOM 3168 C CA . SER A 1 420 ? -7.111 30.877 31.086 1.00 67.12 420 SER A CA 1
ATOM 3169 C C . SER A 1 420 ? -6.861 30.253 32.463 1.00 67.12 420 SER A C 1
ATOM 3171 O O . SER A 1 420 ? -7.689 30.398 33.355 1.00 67.12 420 SER A O 1
ATOM 3173 N N . ILE A 1 421 ? -5.712 29.599 32.662 1.00 66.50 421 ILE A N 1
ATOM 3174 C CA . ILE A 1 421 ? -5.329 29.046 33.968 1.00 66.50 421 ILE A CA 1
ATOM 3175 C C . ILE A 1 421 ? -5.075 30.171 34.984 1.00 66.50 421 ILE A C 1
ATOM 3177 O O . ILE A 1 421 ? -5.487 30.060 36.138 1.00 66.50 421 ILE A O 1
ATOM 3181 N N . ALA A 1 422 ? -4.426 31.263 34.572 1.00 64.50 422 ALA A N 1
ATOM 3182 C CA . ALA A 1 422 ? -4.197 32.425 35.429 1.00 64.50 422 ALA A CA 1
ATOM 3183 C C . ALA A 1 422 ? -5.507 33.129 35.835 1.00 64.50 422 ALA A C 1
ATOM 3185 O O . ALA A 1 422 ? -5.632 33.565 36.983 1.00 64.50 422 ALA A O 1
ATOM 3186 N N . ASP A 1 423 ? -6.493 33.189 34.939 1.00 63.69 423 ASP A N 1
ATOM 3187 C CA . ASP A 1 423 ? -7.821 33.750 35.205 1.00 63.69 423 ASP A CA 1
ATOM 3188 C C . ASP A 1 423 ? -8.606 32.874 36.195 1.00 63.69 423 ASP A C 1
ATOM 3190 O O . ASP A 1 423 ? -9.168 33.389 37.165 1.00 63.69 423 ASP A O 1
ATOM 3194 N N . ASP A 1 424 ? -8.560 31.547 36.028 1.00 60.22 424 ASP A N 1
ATOM 3195 C CA . ASP A 1 424 ? -9.183 30.587 36.949 1.00 60.22 424 ASP A CA 1
ATOM 3196 C C . ASP A 1 424 ? -8.554 30.675 38.357 1.00 60.22 424 ASP A C 1
ATOM 3198 O O . ASP A 1 424 ? -9.261 30.701 39.370 1.00 60.22 424 ASP A O 1
ATOM 3202 N N . ILE A 1 425 ? -7.224 30.807 38.442 1.00 66.69 425 ILE A N 1
ATOM 3203 C CA . ILE A 1 425 ? -6.503 31.030 39.707 1.00 66.69 425 ILE A CA 1
ATOM 3204 C C . ILE A 1 425 ? -6.913 32.368 40.339 1.00 66.69 425 ILE A C 1
ATOM 3206 O O . ILE A 1 425 ? -7.212 32.427 41.536 1.00 66.69 425 ILE A O 1
ATOM 3210 N N . SER A 1 426 ? -6.974 33.439 39.547 1.00 65.38 426 SER A N 1
ATOM 3211 C CA . SER A 1 426 ? -7.365 34.774 40.013 1.00 65.38 426 SER A CA 1
ATOM 3212 C C . SER A 1 426 ? -8.789 34.784 40.573 1.00 65.38 426 SER A C 1
ATOM 3214 O O . SER A 1 426 ? -9.030 35.357 41.639 1.00 65.38 426 SER A O 1
ATOM 3216 N N . ALA A 1 427 ? -9.724 34.085 39.926 1.00 63.06 427 ALA A N 1
ATOM 3217 C CA . ALA A 1 427 ? -11.101 33.959 40.394 1.00 63.06 427 ALA A CA 1
ATOM 3218 C C . ALA A 1 427 ? -11.191 33.270 41.769 1.00 63.06 427 ALA A C 1
ATOM 3220 O O . ALA A 1 427 ? -11.935 33.722 42.647 1.00 63.06 427 ALA A O 1
ATOM 3221 N N . VAL A 1 428 ? -10.387 32.225 41.998 1.00 65.25 428 VAL A N 1
ATOM 3222 C CA . VAL A 1 428 ? -10.314 31.534 43.296 1.00 65.25 428 VAL A CA 1
ATOM 3223 C C . VAL A 1 428 ? -9.766 32.462 44.386 1.00 65.25 428 VAL A C 1
ATOM 3225 O O . VAL A 1 428 ? -10.344 32.535 45.473 1.00 65.25 428 VAL A O 1
ATOM 3228 N N . PHE A 1 429 ? -8.712 33.234 44.100 1.00 67.50 429 PHE A N 1
ATOM 3229 C CA . PHE A 1 429 ? -8.151 34.199 45.055 1.00 67.50 429 PHE A CA 1
ATOM 3230 C C . PHE A 1 429 ? -9.116 35.344 45.394 1.00 67.50 429 PHE A C 1
ATOM 3232 O O . PHE A 1 429 ? -9.220 35.722 46.562 1.00 67.50 429 PHE A O 1
ATOM 3239 N N . ILE A 1 430 ? -9.878 35.856 44.421 1.00 67.31 430 ILE A N 1
ATOM 3240 C CA . ILE A 1 430 ? -10.927 36.865 44.658 1.00 67.31 430 ILE A CA 1
ATOM 3241 C C . ILE A 1 430 ? -12.015 36.305 45.583 1.00 67.31 430 ILE A C 1
ATOM 3243 O O . ILE A 1 430 ? -12.472 36.989 46.503 1.00 67.31 430 ILE A O 1
ATOM 3247 N N . CYS A 1 431 ? -12.413 35.049 45.374 1.00 62.44 431 CYS A N 1
ATOM 3248 C CA . CYS A 1 431 ? -13.422 34.393 46.198 1.00 62.44 431 CYS A CA 1
ATOM 3249 C C . CYS A 1 431 ? -12.928 34.178 47.641 1.00 62.44 431 CYS A C 1
ATOM 3251 O O . CYS A 1 431 ? -13.659 34.462 48.591 1.00 62.44 431 CYS A O 1
ATOM 3253 N N . ILE A 1 432 ? -11.669 33.761 47.817 1.00 66.25 432 ILE A N 1
ATOM 3254 C CA . ILE A 1 432 ? -11.015 33.645 49.131 1.00 66.25 432 ILE A CA 1
ATOM 3255 C C . ILE A 1 432 ? -10.916 35.013 49.818 1.00 66.25 432 ILE A C 1
ATOM 3257 O O . ILE A 1 432 ? -11.256 35.121 50.992 1.00 66.25 432 ILE A O 1
ATOM 3261 N N . SER A 1 433 ? -10.521 36.067 49.095 1.00 66.12 433 SER A N 1
ATOM 3262 C CA . SER A 1 433 ? -10.395 37.432 49.627 1.00 66.12 433 SER A CA 1
ATOM 3263 C C . SER A 1 433 ? -11.734 37.996 50.120 1.00 66.12 433 SER A C 1
ATOM 3265 O O . SER A 1 433 ? -11.813 38.505 51.240 1.00 66.12 433 SER A O 1
ATOM 3267 N N . LYS A 1 434 ? -12.820 37.819 49.350 1.00 63.59 434 LYS A N 1
ATOM 3268 C CA . LYS A 1 434 ? -14.175 38.208 49.778 1.00 63.59 434 LYS A CA 1
ATOM 3269 C C . LYS A 1 434 ? -14.616 37.460 51.038 1.00 63.59 434 LYS A C 1
ATOM 3271 O O . LYS A 1 434 ? -15.084 38.085 51.984 1.00 63.59 434 LYS A O 1
ATOM 3276 N N . GLN A 1 435 ? -14.422 36.144 51.095 1.00 65.44 435 GLN A N 1
ATOM 3277 C CA . GLN A 1 435 ? -14.818 35.343 52.262 1.00 65.44 435 GLN A CA 1
ATOM 3278 C C . GLN A 1 435 ? -13.952 35.626 53.504 1.00 65.44 435 GLN A C 1
ATOM 3280 O O . GLN A 1 435 ? -14.449 35.555 54.629 1.00 65.44 435 GLN A O 1
ATOM 3285 N N . LEU A 1 436 ? -12.684 36.017 53.312 1.00 65.50 436 LEU A N 1
ATOM 3286 C CA . LEU A 1 436 ? -11.800 36.500 54.377 1.00 65.50 436 LEU A CA 1
ATOM 3287 C C . LEU A 1 436 ? -12.325 37.813 54.979 1.00 65.50 436 LEU A C 1
ATOM 3289 O O . LEU A 1 436 ? -12.397 37.938 56.198 1.00 65.50 436 LEU A O 1
ATOM 3293 N N . SER A 1 437 ? -12.757 38.761 54.136 1.00 64.81 437 SER A N 1
ATOM 3294 C CA . SER A 1 437 ? -13.342 40.033 54.593 1.00 64.81 437 SER A CA 1
ATOM 3295 C C . SER A 1 437 ? -14.672 39.861 55.340 1.00 64.81 437 SER A C 1
ATOM 3297 O O . SER A 1 437 ? -15.000 40.665 56.208 1.00 64.81 437 SER A O 1
ATOM 3299 N N . CYS A 1 438 ? -15.402 38.776 55.065 1.00 70.00 438 CYS A N 1
ATOM 3300 C CA . CYS A 1 438 ? -16.637 38.402 55.757 1.00 70.00 438 CYS A CA 1
ATOM 3301 C C . CYS A 1 438 ? -16.412 37.503 56.992 1.00 70.00 438 CYS A C 1
ATOM 3303 O O . CYS A 1 438 ? -17.385 37.014 57.562 1.00 70.00 438 CYS A O 1
ATOM 3305 N N . GLY A 1 439 ? -15.160 37.226 57.386 1.00 62.03 439 GLY A N 1
ATOM 3306 C CA . GLY A 1 439 ? -14.829 36.435 58.580 1.00 62.03 439 GLY A CA 1
ATOM 3307 C C . GLY A 1 439 ? -15.231 34.952 58.531 1.00 62.03 439 GLY A C 1
ATOM 3308 O O . GLY A 1 439 ? -15.268 34.297 59.568 1.00 62.03 439 GLY A O 1
ATOM 3309 N N . THR A 1 440 ? -15.541 34.402 57.353 1.00 65.88 440 THR A N 1
ATOM 3310 C CA . THR A 1 440 ? -16.141 33.060 57.179 1.00 65.88 440 THR A CA 1
ATOM 3311 C C . THR A 1 440 ? -15.268 32.131 56.325 1.00 65.88 440 THR A C 1
ATOM 3313 O O . THR A 1 440 ? -15.743 31.337 55.507 1.00 65.88 440 THR A O 1
ATOM 3316 N N . LEU A 1 441 ? -13.947 32.191 56.520 1.00 71.31 441 LEU A N 1
ATOM 3317 C CA . LEU A 1 441 ? -13.015 31.292 55.841 1.00 71.31 441 LEU A CA 1
ATOM 3318 C C . LEU A 1 441 ? -13.040 29.892 56.485 1.00 71.31 441 LEU A C 1
ATOM 3320 O O . LEU A 1 441 ? -12.791 29.742 57.676 1.00 71.31 441 LEU A O 1
ATOM 3324 N N . SER A 1 442 ? -13.311 28.850 55.696 1.00 68.88 442 SER A N 1
ATOM 3325 C CA . SER A 1 442 ? -13.251 27.450 56.136 1.00 68.88 442 SER A CA 1
ATOM 3326 C C . SER A 1 442 ? -12.454 26.604 55.140 1.00 68.88 442 SER A C 1
ATOM 3328 O O . SER A 1 442 ? -12.229 27.022 54.003 1.00 68.88 442 SER A O 1
ATOM 3330 N N . ALA A 1 443 ? -12.049 25.395 55.547 1.00 60.56 443 ALA A N 1
ATOM 3331 C CA . ALA A 1 443 ? -11.206 24.491 54.751 1.00 60.56 443 ALA A CA 1
ATOM 3332 C C . ALA A 1 443 ? -11.788 24.134 53.368 1.00 60.56 443 ALA A C 1
ATOM 3334 O O . ALA A 1 443 ? -11.048 23.807 52.442 1.00 60.56 443 ALA A O 1
ATOM 3335 N N . ARG A 1 444 ? -13.110 24.248 53.186 1.00 61.41 444 ARG A N 1
ATOM 3336 C CA . ARG A 1 444 ? -13.767 24.039 51.886 1.00 61.41 444 ARG A CA 1
ATOM 3337 C C . ARG A 1 444 ? -13.355 25.078 50.833 1.00 61.41 444 ARG A C 1
ATOM 3339 O O . ARG A 1 444 ? -13.394 24.777 49.649 1.00 61.41 444 ARG A O 1
ATOM 3346 N N . HIS A 1 445 ? -12.942 26.275 51.256 1.00 65.44 445 HIS A N 1
ATOM 3347 C CA . HIS A 1 445 ? -12.571 27.374 50.359 1.00 65.44 445 HIS A CA 1
ATOM 3348 C C . HIS A 1 445 ? -11.104 27.304 49.896 1.00 65.44 445 HIS A C 1
ATOM 3350 O O . HIS A 1 445 ? -10.766 27.886 48.873 1.00 65.44 445 HIS A O 1
ATOM 3356 N N . THR A 1 446 ? -10.235 26.584 50.615 1.00 66.25 446 THR A N 1
ATOM 3357 C CA . THR A 1 446 ? -8.807 26.416 50.270 1.00 66.25 446 THR A CA 1
ATOM 3358 C C . THR A 1 446 ? -8.495 25.065 49.618 1.00 66.25 446 THR A C 1
ATOM 3360 O O . THR A 1 446 ? -7.436 24.902 49.011 1.00 66.25 446 THR A O 1
ATOM 3363 N N . ARG A 1 447 ? -9.427 24.105 49.683 1.00 63.69 447 ARG A N 1
ATOM 3364 C CA . ARG A 1 447 ? -9.295 22.761 49.100 1.00 63.69 447 ARG A CA 1
ATOM 3365 C C . ARG A 1 447 ? -9.000 22.739 47.590 1.00 63.69 447 ARG A C 1
ATOM 3367 O O . ARG A 1 447 ? -8.088 22.012 47.215 1.00 63.69 447 ARG A O 1
ATOM 3374 N N . PRO A 1 448 ? -9.625 23.575 46.735 1.00 64.88 448 PRO A N 1
ATOM 3375 C CA . PRO A 1 448 ? -9.301 23.595 45.304 1.00 64.88 448 PRO A CA 1
ATOM 3376 C C . PRO A 1 448 ? -7.837 23.958 45.003 1.00 64.88 448 PRO A C 1
ATOM 3378 O O . PRO A 1 448 ? -7.240 23.410 44.079 1.00 64.88 448 PRO A O 1
ATOM 3381 N N . ILE A 1 449 ? -7.230 24.841 45.806 1.00 64.62 449 ILE A N 1
ATOM 3382 C CA . ILE A 1 449 ? -5.807 25.199 45.678 1.00 64.62 449 ILE A CA 1
ATOM 3383 C C . ILE A 1 449 ? -4.930 24.007 46.072 1.00 64.62 449 ILE A C 1
ATOM 3385 O O . ILE A 1 449 ? -3.963 23.685 45.382 1.00 64.62 449 ILE A O 1
ATOM 3389 N N . GLN A 1 450 ? -5.284 23.324 47.161 1.00 62.75 450 GLN A N 1
ATOM 3390 C CA . GLN A 1 450 ? -4.566 22.138 47.619 1.00 62.75 450 GLN A CA 1
ATOM 3391 C C . GLN A 1 450 ? -4.631 20.997 46.590 1.00 62.75 450 GLN A C 1
ATOM 3393 O O . GLN A 1 450 ? -3.614 20.351 46.323 1.00 62.75 450 GLN A O 1
ATOM 3398 N N . ASP A 1 451 ? -5.794 20.782 45.975 1.00 63.88 451 ASP A N 1
ATOM 3399 C CA . ASP A 1 451 ? -6.004 19.759 44.948 1.00 63.88 451 ASP A CA 1
ATOM 3400 C C . ASP A 1 451 ? -5.216 20.090 43.666 1.00 63.88 451 ASP A C 1
ATOM 3402 O O . ASP A 1 451 ? -4.577 19.211 43.080 1.00 63.88 451 ASP A O 1
ATOM 3406 N N . PHE A 1 452 ? -5.158 21.368 43.276 1.00 66.75 452 PHE A N 1
ATOM 3407 C CA . PHE A 1 452 ? -4.345 21.834 42.149 1.00 66.75 452 PHE A CA 1
ATOM 3408 C C . PHE A 1 452 ? -2.840 21.620 42.382 1.00 66.75 452 PHE A C 1
ATOM 3410 O O . PHE A 1 452 ? -2.162 21.026 41.543 1.00 66.75 452 PHE A O 1
ATOM 3417 N N . ILE A 1 453 ? -2.320 22.015 43.551 1.00 65.06 453 ILE A N 1
ATOM 3418 C CA . ILE A 1 453 ? -0.908 21.803 43.920 1.00 65.06 453 ILE A CA 1
ATOM 3419 C C . ILE A 1 453 ? -0.570 20.308 43.940 1.00 65.06 453 ILE A C 1
ATOM 3421 O O . ILE A 1 453 ? 0.490 19.898 43.462 1.00 65.06 453 ILE A O 1
ATOM 3425 N N . THR A 1 454 ? -1.468 19.483 44.478 1.00 64.69 454 THR A N 1
ATOM 3426 C CA . THR A 1 454 ? -1.285 18.026 44.533 1.00 64.69 454 THR A CA 1
ATOM 3427 C C . THR A 1 454 ? -1.253 17.420 43.128 1.00 64.69 454 THR A C 1
ATOM 3429 O O . THR A 1 454 ? -0.425 16.556 42.846 1.00 64.69 454 THR A O 1
ATOM 3432 N N . THR A 1 455 ? -2.087 17.924 42.217 1.00 64.12 455 THR A N 1
ATOM 3433 C CA . THR A 1 455 ? -2.129 17.490 40.814 1.00 64.12 455 THR A CA 1
ATOM 3434 C C . THR A 1 455 ? -0.830 17.814 40.076 1.00 64.12 455 THR A C 1
ATOM 3436 O O . THR A 1 455 ? -0.277 16.937 39.411 1.00 64.12 455 THR A O 1
ATOM 3439 N N . ILE A 1 456 ? -0.295 19.031 40.234 1.00 64.94 456 ILE A N 1
ATOM 3440 C CA . ILE A 1 456 ? 0.992 19.418 39.630 1.00 64.94 456 ILE A CA 1
ATOM 3441 C C . ILE A 1 456 ? 2.110 18.504 40.134 1.00 64.94 456 ILE A C 1
ATOM 3443 O O . ILE A 1 456 ? 2.831 17.915 39.332 1.00 64.94 456 ILE A O 1
ATOM 3447 N N . LYS A 1 457 ? 2.207 18.316 41.456 1.00 60.59 457 LYS A N 1
ATOM 3448 C CA . LYS A 1 457 ? 3.241 17.464 42.063 1.00 60.59 457 LYS A CA 1
ATOM 3449 C C . LYS A 1 457 ? 3.165 16.013 41.586 1.00 60.59 457 LYS A C 1
ATOM 3451 O O . LYS A 1 457 ? 4.196 15.388 41.355 1.00 60.59 457 LYS A O 1
ATOM 3456 N N . ASN A 1 458 ? 1.958 15.470 41.436 1.00 65.06 458 ASN A N 1
ATOM 3457 C CA . ASN A 1 458 ? 1.773 14.110 40.931 1.00 65.06 458 ASN A CA 1
ATOM 3458 C C . ASN A 1 458 ? 2.152 13.994 39.449 1.00 65.06 458 ASN A C 1
ATOM 3460 O O . ASN A 1 458 ? 2.773 13.007 39.065 1.00 65.06 458 ASN A O 1
ATOM 3464 N N . THR A 1 459 ? 1.831 15.007 38.641 1.00 66.12 459 THR A N 1
ATOM 3465 C CA . THR A 1 459 ? 2.188 15.049 37.214 1.00 66.12 459 THR A CA 1
ATOM 3466 C C . THR A 1 459 ? 3.705 15.097 37.033 1.00 66.12 459 THR A C 1
ATOM 3468 O O . THR A 1 459 ? 4.261 14.262 36.326 1.00 66.12 459 THR A O 1
ATOM 3471 N N . GLU A 1 460 ? 4.390 15.984 37.759 1.00 68.06 460 GLU A N 1
ATOM 3472 C CA . GLU A 1 460 ? 5.854 16.087 37.739 1.00 68.06 460 GLU A CA 1
ATOM 3473 C C . GLU A 1 460 ? 6.518 14.771 38.177 1.00 68.06 460 GLU A C 1
ATOM 3475 O O . GLU A 1 460 ? 7.475 14.300 37.562 1.00 68.06 460 GLU A O 1
ATOM 3480 N N . ARG A 1 461 ? 5.979 14.119 39.214 1.00 74.75 461 ARG A N 1
ATOM 3481 C CA . ARG A 1 461 ? 6.491 12.829 39.692 1.00 74.75 461 ARG A CA 1
ATOM 3482 C C . ARG A 1 461 ? 6.336 11.718 38.650 1.00 74.75 461 ARG A C 1
ATOM 3484 O O . ARG A 1 461 ? 7.247 10.902 38.503 1.00 74.75 461 ARG A O 1
ATOM 3491 N N . LEU A 1 462 ? 5.209 11.677 37.938 1.00 70.94 462 LEU A N 1
ATOM 3492 C CA . LEU A 1 462 ? 4.969 10.717 36.856 1.00 70.94 462 LEU A CA 1
ATOM 3493 C C . LEU A 1 462 ? 5.907 10.967 35.668 1.00 70.94 462 LEU A C 1
ATOM 3495 O O . LEU A 1 462 ? 6.490 10.019 35.143 1.00 70.94 462 LEU A O 1
ATOM 3499 N N . GLU A 1 463 ? 6.121 12.228 35.286 1.00 68.88 463 GLU A N 1
ATOM 3500 C CA . GLU A 1 463 ? 7.085 12.591 34.241 1.00 68.88 463 GLU A CA 1
ATOM 3501 C C . GLU A 1 463 ? 8.518 12.212 34.623 1.00 68.88 463 GLU A C 1
ATOM 3503 O O . GLU A 1 463 ? 9.230 11.604 33.822 1.00 68.88 463 GLU A O 1
ATOM 3508 N N . GLN A 1 464 ? 8.934 12.483 35.862 1.00 73.44 464 GLN A N 1
ATOM 3509 C CA . GLN A 1 464 ? 10.250 12.075 36.357 1.00 73.44 464 GLN A CA 1
ATOM 3510 C C . GLN A 1 464 ? 10.428 10.552 36.322 1.00 73.44 464 GLN A C 1
ATOM 3512 O O . GLN A 1 464 ? 11.483 10.068 35.906 1.00 73.44 464 GLN A O 1
ATOM 3517 N N . GLN A 1 465 ? 9.409 9.781 36.714 1.00 78.44 465 GLN A N 1
ATOM 3518 C CA . GLN A 1 465 ? 9.449 8.319 36.627 1.00 78.44 465 GLN A CA 1
ATOM 3519 C C . GLN A 1 465 ? 9.548 7.833 35.178 1.00 78.44 465 GLN A C 1
ATOM 3521 O O . GLN A 1 465 ? 10.361 6.953 34.888 1.00 78.44 465 GLN A O 1
ATOM 3526 N N . ARG A 1 466 ? 8.780 8.428 34.258 1.00 80.00 466 ARG A N 1
ATOM 3527 C CA . ARG A 1 466 ? 8.840 8.116 32.824 1.00 80.00 466 ARG A CA 1
ATOM 3528 C C . ARG A 1 466 ? 10.232 8.386 32.252 1.00 80.00 466 ARG A C 1
ATOM 3530 O O . ARG A 1 466 ? 10.829 7.492 31.659 1.00 80.00 466 ARG A O 1
ATOM 3537 N N . LEU A 1 467 ? 10.792 9.568 32.518 1.00 77.12 467 LEU A N 1
ATOM 3538 C CA . LEU A 1 467 ? 12.140 9.938 32.079 1.00 77.12 467 LEU A CA 1
ATOM 3539 C C . LEU A 1 467 ? 13.207 8.993 32.643 1.00 77.12 467 LEU A C 1
ATOM 3541 O O . LEU A 1 467 ? 14.126 8.607 31.923 1.00 77.12 467 LEU A O 1
ATOM 3545 N N . GLN A 1 468 ? 13.091 8.569 33.905 1.00 82.25 468 GLN A N 1
ATOM 3546 C CA . GLN A 1 468 ? 14.012 7.591 34.491 1.00 82.25 468 GLN A CA 1
ATOM 3547 C C . GLN A 1 468 ? 13.921 6.217 33.815 1.00 82.25 468 GLN A C 1
ATOM 3549 O O . GLN A 1 468 ? 14.957 5.591 33.563 1.00 82.25 468 GLN A O 1
ATOM 3554 N N . GLN A 1 469 ? 12.712 5.749 33.496 1.00 80.75 469 GLN A N 1
ATOM 3555 C CA . GLN A 1 469 ? 12.518 4.500 32.759 1.00 80.75 469 GLN A CA 1
ATOM 3556 C C . GLN A 1 469 ? 13.108 4.590 31.349 1.00 80.75 469 GLN A C 1
ATOM 3558 O O . GLN A 1 469 ? 13.844 3.687 30.942 1.00 80.75 469 GLN A O 1
ATOM 3563 N N . ASP A 1 470 ? 12.855 5.686 30.635 1.00 78.00 470 ASP A N 1
ATOM 3564 C CA . ASP A 1 470 ? 13.395 5.925 29.296 1.00 78.00 470 ASP A CA 1
ATOM 3565 C C . ASP A 1 470 ? 14.925 5.949 29.318 1.00 78.00 470 ASP A C 1
ATOM 3567 O O . ASP A 1 470 ? 15.580 5.260 28.534 1.00 78.00 470 ASP A O 1
ATOM 3571 N N . LEU A 1 471 ? 15.519 6.641 30.291 1.00 83.75 471 LEU A N 1
ATOM 3572 C CA . LEU A 1 471 ? 16.969 6.695 30.478 1.00 83.75 471 LEU A CA 1
ATOM 3573 C C . LEU A 1 471 ? 17.561 5.307 30.787 1.00 83.75 471 LEU A C 1
ATOM 3575 O O . LEU A 1 471 ? 18.652 4.969 30.317 1.00 83.75 471 LEU A O 1
ATOM 3579 N N . GLY A 1 472 ? 16.826 4.463 31.517 1.00 87.31 472 GLY A N 1
ATOM 3580 C CA . GLY A 1 472 ? 17.154 3.051 31.717 1.00 87.31 472 GLY A CA 1
ATOM 3581 C C . GLY A 1 472 ? 17.160 2.248 30.412 1.00 87.31 472 GLY A C 1
ATOM 3582 O O . GLY A 1 472 ? 18.130 1.536 30.132 1.00 87.31 472 GLY A O 1
ATOM 3583 N N . ARG A 1 473 ? 16.125 2.408 29.576 1.00 83.38 473 ARG A N 1
ATOM 3584 C CA . ARG A 1 473 ? 16.027 1.757 28.257 1.00 83.38 473 ARG A CA 1
ATOM 3585 C C . ARG A 1 473 ? 17.157 2.206 27.328 1.00 83.38 473 ARG A C 1
ATOM 3587 O O . ARG A 1 473 ? 17.798 1.358 26.704 1.00 83.38 473 ARG A O 1
ATOM 3594 N N . TYR A 1 474 ? 17.466 3.504 27.281 1.00 80.12 474 TYR A N 1
ATOM 3595 C CA . TYR A 1 474 ? 18.574 4.035 26.480 1.00 80.12 474 TYR A CA 1
ATOM 3596 C C . TYR A 1 474 ? 19.923 3.456 26.908 1.00 80.12 474 TYR A C 1
ATOM 3598 O O . TYR A 1 474 ? 20.693 3.005 26.060 1.00 80.12 474 TYR A O 1
ATOM 3606 N N . ARG A 1 475 ? 20.187 3.362 28.217 1.00 85.69 475 ARG A N 1
ATOM 3607 C CA . ARG A 1 475 ? 21.411 2.728 28.737 1.00 85.69 475 ARG A CA 1
ATOM 3608 C C . ARG A 1 475 ? 21.513 1.249 28.357 1.00 85.69 475 ARG A C 1
ATOM 3610 O O . ARG A 1 475 ? 22.608 0.768 28.067 1.00 85.69 475 ARG A O 1
ATOM 3617 N N . GLN A 1 476 ? 20.403 0.510 28.351 1.00 83.56 476 GLN A N 1
ATOM 3618 C CA . GLN A 1 476 ? 20.394 -0.888 27.906 1.00 83.56 476 GLN A CA 1
ATOM 3619 C C . GLN A 1 476 ? 20.670 -1.013 26.402 1.00 83.56 476 GLN A C 1
ATOM 3621 O O . GLN A 1 476 ? 21.506 -1.831 26.009 1.00 83.56 476 GLN A O 1
ATOM 3626 N N . ARG A 1 477 ? 20.036 -0.173 25.570 1.00 82.44 477 ARG A N 1
ATOM 3627 C CA . ARG A 1 477 ? 20.303 -0.119 24.121 1.00 82.44 477 ARG A CA 1
ATOM 3628 C C . ARG A 1 477 ? 21.764 0.208 23.838 1.00 82.44 477 ARG A C 1
ATOM 3630 O O . ARG A 1 477 ? 22.404 -0.497 23.066 1.00 82.44 477 ARG A O 1
ATOM 3637 N N . GLU A 1 478 ? 22.325 1.194 24.532 1.00 85.19 478 GLU A N 1
ATOM 3638 C CA . GLU A 1 478 ? 23.731 1.568 24.384 1.00 85.19 478 GLU A CA 1
ATOM 3639 C C . GLU A 1 478 ? 24.672 0.394 24.706 1.00 85.19 478 GLU A C 1
ATOM 3641 O O . GLU A 1 478 ? 25.615 0.121 23.960 1.00 85.19 478 GLU A O 1
ATOM 3646 N N . ARG A 1 479 ? 24.405 -0.352 25.788 1.00 87.50 479 ARG A N 1
ATOM 3647 C CA . ARG A 1 479 ? 25.182 -1.556 26.134 1.00 87.50 479 ARG A CA 1
ATOM 3648 C C . ARG A 1 479 ? 25.101 -2.617 25.038 1.00 87.50 479 ARG A C 1
ATOM 3650 O O . ARG A 1 479 ? 26.135 -3.182 24.676 1.00 87.50 479 ARG A O 1
ATOM 3657 N N . ARG A 1 480 ? 23.904 -2.863 24.499 1.00 88.88 480 ARG A N 1
ATOM 3658 C CA . ARG A 1 480 ? 23.686 -3.820 23.407 1.00 88.88 480 ARG A CA 1
ATOM 3659 C C . ARG A 1 480 ? 24.435 -3.402 22.142 1.00 88.88 480 ARG A C 1
ATOM 3661 O O . ARG A 1 480 ? 25.207 -4.198 21.619 1.00 88.88 480 ARG A O 1
ATOM 3668 N N . TRP A 1 481 ? 24.318 -2.144 21.722 1.00 85.25 481 TRP A N 1
ATOM 3669 C CA . TRP A 1 481 ? 25.031 -1.616 20.554 1.00 85.25 481 TRP A CA 1
ATOM 3670 C C . TRP A 1 481 ? 26.550 -1.667 20.715 1.00 85.25 481 TRP A C 1
ATOM 3672 O O . TRP A 1 481 ? 27.264 -2.018 19.777 1.00 85.25 481 TRP A O 1
ATOM 3682 N N . ARG A 1 482 ? 27.080 -1.387 21.914 1.00 87.44 482 ARG A N 1
ATOM 3683 C CA . ARG A 1 482 ? 28.516 -1.558 22.198 1.00 87.44 482 ARG A CA 1
ATOM 3684 C C . ARG A 1 482 ? 28.951 -3.022 22.059 1.00 87.44 482 ARG A C 1
ATOM 3686 O O . ARG A 1 482 ? 30.038 -3.280 21.539 1.00 87.44 482 ARG A O 1
ATOM 3693 N N . ALA A 1 483 ? 28.133 -3.974 22.509 1.00 87.00 483 ALA A N 1
ATOM 3694 C CA . ALA A 1 483 ? 28.416 -5.403 22.378 1.00 87.00 483 ALA A CA 1
ATOM 3695 C C . ALA A 1 483 ? 28.353 -5.872 20.914 1.00 87.00 483 ALA A C 1
ATOM 3697 O O . ALA A 1 483 ? 29.280 -6.538 20.449 1.00 87.00 483 ALA A O 1
ATOM 3698 N N . GLU A 1 484 ? 27.321 -5.463 20.176 1.00 85.25 484 GLU A N 1
ATOM 3699 C CA . GLU A 1 484 ? 27.154 -5.750 18.747 1.00 85.25 484 GLU A CA 1
ATOM 3700 C C . GLU A 1 484 ? 28.302 -5.159 17.924 1.00 85.25 484 GLU A C 1
ATOM 3702 O O . GLU A 1 484 ? 28.913 -5.870 17.129 1.00 85.25 484 GLU A O 1
ATOM 3707 N N . ARG A 1 485 ? 28.707 -3.909 18.185 1.00 86.50 485 ARG A N 1
ATOM 3708 C CA . ARG A 1 485 ? 29.858 -3.284 17.515 1.00 86.50 485 ARG A CA 1
ATOM 3709 C C . ARG A 1 485 ? 31.154 -4.059 17.759 1.00 86.50 485 ARG A C 1
ATOM 3711 O O . ARG A 1 485 ? 31.908 -4.293 16.817 1.00 86.50 485 ARG A O 1
ATOM 3718 N N . LYS A 1 4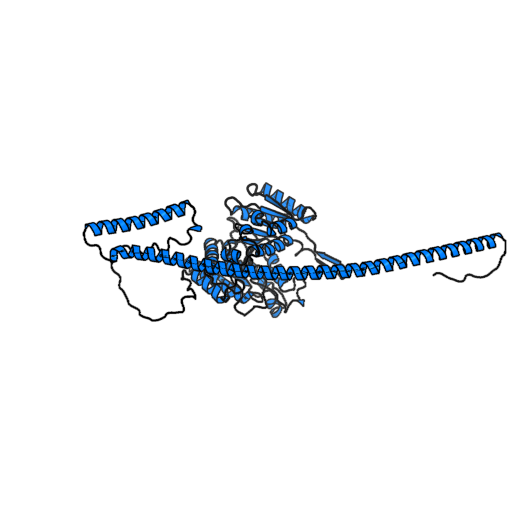86 ? 31.409 -4.509 18.995 1.00 88.69 486 LYS A N 1
ATOM 3719 C CA . LYS A 1 486 ? 32.566 -5.371 19.311 1.00 88.69 486 LYS A CA 1
ATOM 3720 C C . LYS A 1 486 ? 32.490 -6.730 18.613 1.00 88.69 486 LYS A C 1
ATOM 3722 O O . LYS A 1 486 ? 33.519 -7.284 18.234 1.00 88.69 486 LYS A O 1
ATOM 3727 N N . TRP A 1 487 ? 31.297 -7.304 18.483 1.00 92.62 487 TRP A N 1
ATOM 3728 C CA . TRP A 1 487 ? 31.098 -8.564 17.772 1.00 92.62 487 TRP A CA 1
ATOM 3729 C C . TRP A 1 487 ? 31.339 -8.408 16.266 1.00 92.62 487 TRP A C 1
ATOM 3731 O O . TRP A 1 487 ? 32.122 -9.172 15.703 1.00 92.62 487 TRP A O 1
ATOM 3741 N N . MET A 1 488 ? 30.769 -7.372 15.643 1.00 83.38 488 MET A N 1
ATOM 3742 C CA . MET A 1 488 ? 30.992 -7.060 14.230 1.00 83.38 488 MET A CA 1
ATOM 3743 C C . MET A 1 488 ? 32.467 -6.804 13.938 1.00 83.38 488 MET A C 1
ATOM 3745 O O . MET A 1 488 ? 32.997 -7.349 12.977 1.00 83.38 488 MET A O 1
ATOM 3749 N N . HIS A 1 489 ? 33.156 -6.047 14.796 1.00 88.44 489 HIS A N 1
ATOM 3750 C CA . HIS A 1 489 ? 34.581 -5.779 14.613 1.00 88.44 489 HIS A CA 1
ATOM 3751 C C . HIS A 1 489 ? 35.410 -7.073 14.598 1.00 88.44 489 HIS A C 1
ATOM 3753 O O . HIS A 1 489 ? 36.211 -7.272 13.690 1.00 88.44 489 HIS A O 1
ATOM 3759 N N . ARG A 1 490 ? 35.135 -8.009 15.520 1.00 90.88 490 ARG A N 1
ATOM 3760 C CA . ARG A 1 490 ? 35.778 -9.337 15.538 1.00 90.88 490 ARG A CA 1
ATOM 3761 C C . ARG A 1 490 ? 35.474 -10.163 14.286 1.00 90.88 490 ARG A C 1
ATOM 3763 O O . ARG A 1 490 ? 36.349 -10.868 13.793 1.00 90.88 490 ARG A O 1
ATOM 3770 N N . LYS A 1 491 ? 34.244 -10.095 13.766 1.00 89.50 491 LYS A N 1
ATOM 3771 C CA . LYS A 1 491 ? 33.863 -10.795 12.530 1.00 89.50 491 LYS A CA 1
ATOM 3772 C C . LYS A 1 491 ? 34.579 -10.233 11.306 1.00 89.50 491 LYS A C 1
ATOM 3774 O O . LYS A 1 491 ? 35.114 -11.015 10.527 1.00 89.50 491 LYS A O 1
ATOM 3779 N N . VAL A 1 492 ? 34.631 -8.909 11.170 1.00 87.19 492 VAL A N 1
ATOM 3780 C CA . VAL A 1 492 ? 35.359 -8.235 10.085 1.00 87.19 492 VAL A CA 1
ATOM 3781 C C . VAL A 1 492 ? 36.847 -8.567 10.154 1.00 87.19 492 VAL A C 1
ATOM 3783 O O . VAL A 1 492 ? 37.422 -8.961 9.147 1.00 87.19 492 VAL A O 1
ATOM 3786 N N . GLU A 1 493 ? 37.457 -8.507 11.339 1.00 91.19 493 GLU A N 1
ATOM 3787 C CA . GLU A 1 493 ? 38.865 -8.876 11.517 1.00 91.19 493 GLU A CA 1
ATOM 3788 C C . GLU A 1 493 ? 39.136 -10.337 11.106 1.00 91.19 493 GLU A C 1
ATOM 3790 O O . GLU A 1 493 ? 40.131 -10.628 10.442 1.00 91.19 493 GLU A O 1
ATOM 3795 N N . GLY A 1 494 ? 38.224 -11.258 11.438 1.00 92.00 494 GLY A N 1
ATOM 3796 C CA . GLY A 1 494 ? 38.303 -12.653 11.000 1.00 92.00 494 GLY A CA 1
ATOM 3797 C C . GLY A 1 494 ? 38.214 -12.819 9.479 1.00 92.00 494 GLY A C 1
ATOM 3798 O O . GLY A 1 494 ? 38.989 -13.582 8.902 1.00 92.00 494 GLY A O 1
ATOM 3799 N N . LEU A 1 495 ? 37.312 -12.082 8.821 1.00 90.00 495 LEU A N 1
ATOM 3800 C CA . LEU A 1 495 ? 37.177 -12.093 7.360 1.00 90.00 495 LEU A CA 1
ATOM 3801 C C . LEU A 1 495 ? 38.422 -11.534 6.665 1.00 90.00 495 LEU A C 1
ATOM 3803 O O . LEU A 1 495 ? 38.881 -12.120 5.688 1.00 90.00 495 LEU A O 1
ATOM 3807 N N . VAL A 1 496 ? 39.001 -10.451 7.191 1.00 90.12 496 VAL A N 1
ATOM 3808 C CA . VAL A 1 496 ? 40.241 -9.865 6.659 1.00 90.12 496 VAL A CA 1
ATOM 3809 C C . VAL A 1 496 ? 41.390 -10.869 6.747 1.00 90.12 496 VAL A C 1
ATOM 3811 O O . VAL A 1 496 ? 42.028 -11.142 5.733 1.00 90.12 496 VAL A O 1
ATOM 3814 N N . LYS A 1 497 ? 41.593 -11.512 7.907 1.00 91.69 497 LYS A N 1
ATOM 3815 C CA . LYS A 1 497 ? 42.629 -12.551 8.070 1.00 91.69 497 LYS A CA 1
ATOM 3816 C C . LYS A 1 497 ? 42.434 -13.723 7.107 1.00 91.69 497 LYS A C 1
ATOM 3818 O O . LYS A 1 497 ? 43.398 -14.216 6.528 1.00 91.69 497 LYS A O 1
ATOM 3823 N N . HIS A 1 498 ? 41.191 -14.163 6.910 1.00 90.44 498 HIS A N 1
ATOM 3824 C CA . HIS A 1 498 ? 40.887 -15.237 5.965 1.00 90.44 498 HIS A CA 1
ATOM 3825 C C . HIS A 1 498 ? 41.175 -14.827 4.512 1.00 90.44 498 HIS A C 1
ATOM 3827 O O . HIS A 1 498 ? 41.765 -15.597 3.755 1.00 90.44 498 HIS A O 1
ATOM 3833 N N . SER A 1 499 ? 40.826 -13.594 4.136 1.00 86.50 499 SER A N 1
ATOM 3834 C CA . SER A 1 499 ? 41.125 -13.034 2.816 1.00 86.50 499 SER A CA 1
ATOM 3835 C C . SER A 1 499 ? 42.630 -12.925 2.559 1.00 86.50 499 SER A C 1
ATOM 3837 O O . SER A 1 499 ? 43.090 -13.237 1.462 1.00 86.50 499 SER A O 1
ATOM 3839 N N . GLU A 1 500 ? 43.415 -12.506 3.554 1.00 90.81 500 GLU A N 1
ATOM 3840 C CA . GLU A 1 500 ? 44.878 -12.439 3.449 1.00 90.81 500 GLU A CA 1
ATOM 3841 C C . GLU A 1 500 ? 45.508 -13.823 3.245 1.00 90.81 500 GLU A C 1
ATOM 3843 O O . GLU A 1 500 ? 46.444 -13.969 2.454 1.00 90.81 500 GLU A O 1
ATOM 3848 N N . GLU A 1 501 ? 44.979 -14.851 3.912 1.00 92.00 501 GLU A N 1
ATOM 3849 C CA . GLU A 1 501 ? 45.437 -16.232 3.751 1.00 92.00 501 GLU A CA 1
ATOM 3850 C C . GLU A 1 501 ? 45.122 -16.771 2.347 1.00 92.00 501 GLU A C 1
ATOM 3852 O O . GLU A 1 501 ? 46.008 -17.291 1.664 1.00 92.00 501 GLU A O 1
ATOM 3857 N N . ILE A 1 502 ? 43.896 -16.555 1.858 1.00 88.69 502 ILE A N 1
ATOM 3858 C CA . ILE A 1 502 ? 43.514 -16.893 0.478 1.00 88.69 502 ILE A CA 1
ATOM 3859 C C . ILE A 1 502 ? 44.430 -16.172 -0.520 1.00 88.69 502 ILE A C 1
ATOM 3861 O O . ILE A 1 502 ? 44.931 -16.790 -1.463 1.00 88.69 502 ILE A O 1
ATOM 3865 N N . HIS A 1 503 ? 44.698 -14.882 -0.306 1.00 88.50 503 HIS A N 1
ATOM 3866 C CA . HIS A 1 503 ? 45.577 -14.101 -1.171 1.00 88.50 503 HIS A CA 1
ATOM 3867 C C . HIS A 1 503 ? 47.005 -14.670 -1.211 1.00 88.50 503 HIS A C 1
ATOM 3869 O O . HIS A 1 503 ? 47.581 -14.815 -2.293 1.00 88.50 503 HIS A O 1
ATOM 3875 N N . LYS A 1 504 ? 47.571 -15.063 -0.061 1.00 91.50 504 LYS A N 1
ATOM 3876 C CA . LYS A 1 504 ? 48.886 -15.729 0.007 1.00 91.50 504 LYS A CA 1
ATOM 3877 C C . LYS A 1 504 ? 48.903 -17.039 -0.779 1.00 91.50 504 LYS A C 1
ATOM 3879 O O . LYS A 1 504 ? 49.827 -17.260 -1.564 1.00 91.50 504 LYS A O 1
ATOM 3884 N N . GLN A 1 505 ? 47.880 -17.877 -0.624 1.00 90.50 505 GLN A N 1
ATOM 3885 C CA . GLN A 1 505 ? 47.773 -19.146 -1.351 1.00 90.50 505 GLN A CA 1
ATOM 3886 C C . GLN A 1 505 ? 47.694 -18.931 -2.867 1.00 90.50 505 GLN A C 1
ATOM 3888 O O . GLN A 1 505 ? 48.379 -19.616 -3.633 1.00 90.50 505 GLN A O 1
ATOM 3893 N N . TRP A 1 506 ? 46.916 -17.940 -3.310 1.00 87.62 506 TRP A N 1
ATOM 3894 C CA . TRP A 1 506 ? 46.833 -17.563 -4.720 1.00 87.62 506 TRP A CA 1
ATOM 3895 C C . TRP A 1 506 ? 48.157 -17.040 -5.268 1.00 87.62 506 TRP A C 1
ATOM 3897 O O . TRP A 1 506 ? 48.540 -17.421 -6.371 1.00 87.62 506 TRP A O 1
ATOM 3907 N N . LYS A 1 507 ? 48.898 -16.242 -4.494 1.00 89.19 507 LYS A N 1
ATOM 3908 C CA . LYS A 1 507 ? 50.219 -15.744 -4.897 1.00 89.19 507 LYS A CA 1
ATOM 3909 C C . LYS A 1 507 ? 51.207 -16.889 -5.141 1.00 89.19 507 LYS A C 1
ATOM 3911 O O . LYS A 1 507 ? 51.890 -16.896 -6.161 1.00 89.19 507 LYS A O 1
ATOM 3916 N N . VAL A 1 508 ? 51.233 -17.894 -4.261 1.00 91.38 508 VAL A N 1
ATOM 3917 C CA . VAL A 1 508 ? 52.080 -19.091 -4.432 1.00 91.38 508 VAL A CA 1
ATOM 3918 C C . VAL A 1 508 ? 51.678 -19.892 -5.673 1.00 91.38 508 VAL A C 1
ATOM 3920 O O . VAL A 1 508 ? 52.541 -20.316 -6.444 1.00 91.38 508 VAL A O 1
ATOM 3923 N N . ARG A 1 509 ? 50.372 -20.085 -5.904 1.00 89.06 509 ARG A N 1
ATOM 3924 C CA . ARG A 1 509 ? 49.876 -20.76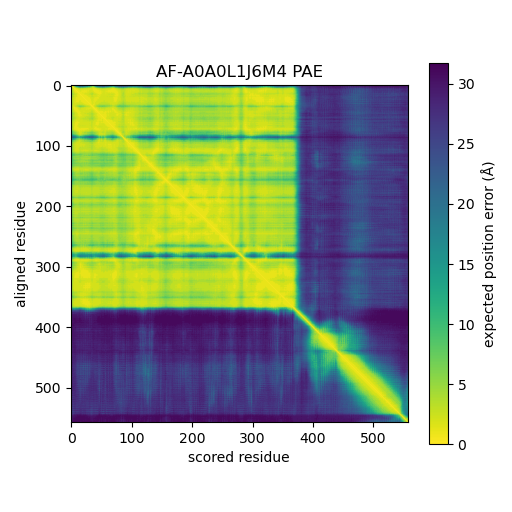6 -7.112 1.00 89.06 509 ARG A CA 1
ATOM 3925 C C . ARG A 1 509 ? 50.249 -20.008 -8.383 1.00 89.06 509 ARG A C 1
ATOM 3927 O O . ARG A 1 509 ? 50.684 -20.635 -9.344 1.00 89.06 509 ARG A O 1
ATOM 3934 N N . LEU A 1 510 ? 50.123 -18.683 -8.375 1.00 86.81 510 LEU A N 1
ATOM 3935 C CA . LEU A 1 510 ? 50.448 -17.836 -9.518 1.00 86.81 510 LEU A CA 1
ATOM 3936 C C . LEU A 1 510 ? 51.932 -17.939 -9.893 1.00 86.81 510 LEU A C 1
ATOM 3938 O O . LEU A 1 510 ? 52.248 -18.099 -11.068 1.00 86.81 510 LEU A O 1
ATOM 3942 N N . GLU A 1 511 ? 52.836 -17.911 -8.912 1.00 88.12 511 GLU A N 1
ATOM 3943 C CA . GLU A 1 511 ? 54.274 -18.083 -9.163 1.00 88.12 511 GLU A CA 1
ATOM 3944 C C . GLU A 1 511 ? 54.602 -19.477 -9.719 1.00 88.12 511 GLU A C 1
ATOM 3946 O O . GLU A 1 511 ? 55.397 -19.602 -10.651 1.00 88.12 511 GLU A O 1
ATOM 3951 N N . ARG A 1 512 ? 53.920 -20.528 -9.241 1.00 88.25 512 ARG A N 1
ATOM 3952 C CA . ARG A 1 512 ? 54.056 -21.879 -9.808 1.00 88.25 512 ARG A CA 1
ATOM 3953 C C . ARG A 1 512 ? 53.593 -21.939 -11.267 1.00 88.25 512 ARG A C 1
ATOM 3955 O O . ARG A 1 512 ? 54.286 -22.510 -12.103 1.00 88.25 512 ARG A O 1
ATOM 3962 N N . VAL A 1 513 ? 52.448 -21.332 -11.584 1.00 86.56 513 VAL A N 1
ATOM 3963 C CA . VAL A 1 513 ? 51.922 -21.279 -12.958 1.00 86.56 513 VAL A CA 1
ATOM 3964 C C . VAL A 1 513 ? 52.863 -20.496 -13.873 1.00 86.56 513 VAL A C 1
ATOM 3966 O O . VAL A 1 513 ? 53.185 -20.984 -14.953 1.00 86.56 513 VAL A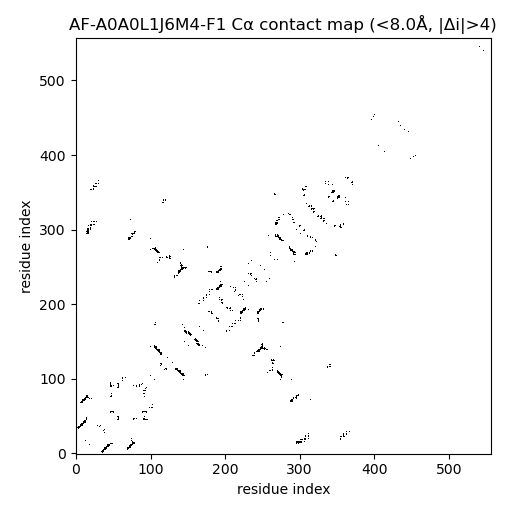 O 1
ATOM 3969 N N . LYS A 1 514 ? 53.376 -19.338 -13.438 1.00 85.44 514 LYS A N 1
ATOM 3970 C CA . LYS A 1 514 ? 54.391 -18.581 -14.192 1.00 85.44 514 LYS A CA 1
ATOM 3971 C C . LYS A 1 514 ? 55.642 -19.417 -14.461 1.00 85.44 514 LYS A C 1
ATOM 3973 O O . LYS A 1 514 ? 56.151 -19.403 -15.578 1.00 85.44 514 LYS A O 1
ATOM 3978 N N . GLY A 1 515 ? 56.118 -20.164 -13.463 1.00 87.31 515 GLY A N 1
ATOM 3979 C CA . GLY A 1 515 ? 57.243 -21.087 -13.616 1.00 87.31 515 GLY A CA 1
ATOM 3980 C C . GLY A 1 515 ? 56.987 -22.146 -14.691 1.00 87.31 515 GLY A C 1
ATOM 3981 O O . GLY A 1 515 ? 57.810 -22.315 -15.589 1.00 87.31 515 GLY A O 1
ATOM 3982 N N . ASN A 1 516 ? 55.818 -22.790 -14.651 1.00 87.94 516 ASN A N 1
ATOM 3983 C CA . ASN A 1 516 ? 55.420 -23.799 -15.637 1.00 87.94 516 ASN A CA 1
ATOM 3984 C C . ASN A 1 516 ? 55.308 -23.220 -17.055 1.00 87.94 516 ASN A C 1
ATOM 3986 O O . ASN A 1 516 ? 55.807 -23.823 -18.000 1.00 87.94 516 ASN A O 1
ATOM 3990 N N . VAL A 1 517 ? 54.703 -22.037 -17.207 1.00 86.06 517 VAL A N 1
ATOM 3991 C CA . VAL A 1 517 ? 54.586 -21.348 -18.505 1.00 86.06 517 VAL A CA 1
ATOM 3992 C C . VAL A 1 517 ? 55.966 -21.000 -19.060 1.00 86.06 517 VAL A C 1
ATOM 3994 O O . VAL A 1 517 ? 56.241 -21.250 -20.233 1.00 86.06 517 VAL A O 1
ATOM 3997 N N . ASN A 1 518 ? 56.867 -20.483 -18.223 1.00 86.00 518 ASN A N 1
ATOM 3998 C CA . ASN A 1 518 ? 58.238 -20.184 -18.634 1.00 86.00 518 ASN A CA 1
ATOM 3999 C C . ASN A 1 518 ? 59.010 -21.452 -19.037 1.00 86.00 518 ASN A C 1
ATOM 4001 O O . ASN A 1 518 ? 59.773 -21.413 -20.002 1.00 86.00 518 ASN A O 1
ATOM 4005 N N . GLY A 1 519 ? 58.802 -22.568 -18.330 1.00 85.19 519 GLY A N 1
ATOM 4006 C CA . GLY A 1 519 ? 59.355 -23.878 -18.687 1.00 85.19 519 GLY A CA 1
ATOM 4007 C C . GLY A 1 519 ? 58.868 -24.358 -20.055 1.00 85.19 519 GLY A C 1
ATOM 4008 O O . GLY A 1 519 ? 59.682 -24.577 -20.949 1.00 85.19 519 GLY A O 1
ATOM 4009 N N . ALA A 1 520 ? 57.549 -24.397 -20.253 1.00 80.50 520 ALA A N 1
ATOM 4010 C CA . ALA A 1 520 ? 56.934 -24.796 -21.520 1.00 80.50 520 ALA A CA 1
ATOM 4011 C C . ALA A 1 520 ? 57.363 -23.894 -22.691 1.00 80.50 520 ALA A C 1
ATOM 4013 O O . ALA A 1 520 ? 57.586 -24.366 -23.802 1.00 80.50 520 ALA A O 1
ATOM 4014 N N . THR A 1 521 ? 57.546 -22.593 -22.444 1.00 84.56 521 THR A N 1
ATOM 4015 C CA . THR A 1 521 ? 58.026 -21.647 -23.466 1.00 84.56 521 THR A CA 1
ATOM 4016 C C . THR A 1 521 ? 59.459 -21.964 -23.902 1.00 84.56 521 THR A C 1
ATOM 4018 O O . THR A 1 521 ? 59.775 -21.880 -25.089 1.00 84.56 521 THR A O 1
ATOM 4021 N N . ARG A 1 522 ? 60.334 -22.357 -22.963 1.00 84.94 522 ARG A N 1
ATOM 4022 C CA . ARG A 1 522 ? 61.711 -22.777 -23.276 1.00 84.94 522 ARG A CA 1
ATOM 4023 C C . ARG A 1 522 ? 61.744 -24.099 -24.038 1.00 84.94 522 ARG A C 1
ATOM 4025 O O . ARG A 1 522 ? 62.494 -24.206 -25.003 1.00 84.94 522 ARG A O 1
ATOM 4032 N N . GLU A 1 523 ? 60.924 -25.070 -23.642 1.00 83.31 523 GLU A N 1
ATOM 4033 C CA . GLU A 1 523 ? 60.802 -26.352 -24.351 1.00 83.31 523 GLU A CA 1
ATOM 4034 C C . GLU A 1 523 ? 60.293 -26.160 -25.782 1.00 83.31 523 GLU A C 1
ATOM 4036 O O . GLU A 1 523 ? 60.883 -26.693 -26.720 1.00 83.31 523 GLU A O 1
ATOM 4041 N N . LEU A 1 524 ? 59.273 -25.318 -25.973 1.00 84.00 524 LEU A N 1
ATOM 4042 C CA . LEU A 1 524 ? 58.754 -24.980 -27.296 1.00 84.00 524 LEU A CA 1
ATOM 4043 C C . LEU A 1 524 ? 59.820 -24.304 -28.173 1.00 84.00 524 LEU A C 1
ATOM 4045 O O . LEU A 1 524 ? 59.925 -24.602 -29.362 1.00 84.00 524 LEU A O 1
ATOM 4049 N N . ALA A 1 525 ? 60.624 -23.402 -27.603 1.00 81.94 525 ALA A N 1
ATOM 4050 C CA . ALA A 1 525 ? 61.725 -22.762 -28.321 1.00 81.94 525 ALA A CA 1
ATOM 4051 C C . ALA A 1 525 ? 62.808 -23.775 -28.735 1.00 81.94 525 ALA A C 1
ATOM 4053 O O . ALA A 1 525 ? 63.282 -23.732 -29.870 1.00 81.94 525 ALA A O 1
ATOM 4054 N N . ALA A 1 526 ? 63.153 -24.720 -27.855 1.00 82.19 526 ALA A N 1
ATOM 4055 C CA . ALA A 1 526 ? 64.104 -25.787 -28.162 1.00 82.19 526 ALA A CA 1
ATOM 4056 C C . ALA A 1 526 ? 63.579 -26.725 -29.263 1.00 82.19 526 ALA A C 1
ATOM 4058 O O . ALA A 1 526 ? 64.306 -27.040 -30.205 1.00 82.19 526 ALA A O 1
ATOM 4059 N N . GLN A 1 527 ? 62.304 -27.120 -29.201 1.00 83.00 527 GLN A N 1
ATOM 4060 C CA . GLN A 1 527 ? 61.673 -27.946 -30.234 1.00 83.00 527 GLN A CA 1
ATOM 4061 C C . GLN A 1 527 ? 61.633 -27.237 -31.591 1.00 83.00 527 GLN A C 1
ATOM 4063 O O . GLN A 1 527 ? 61.989 -27.844 -32.599 1.00 83.00 527 GLN A O 1
ATOM 4068 N N . LYS A 1 528 ? 61.282 -25.942 -31.622 1.00 84.25 528 LYS A N 1
ATOM 4069 C CA . LYS A 1 528 ? 61.323 -25.131 -32.850 1.00 84.25 528 LYS A CA 1
ATOM 4070 C C . LYS A 1 528 ? 62.718 -25.079 -33.459 1.00 84.25 528 LYS A C 1
ATOM 4072 O O . LYS A 1 528 ? 62.859 -25.303 -34.655 1.00 84.25 528 LYS A O 1
ATOM 4077 N N . TRP A 1 529 ? 63.740 -24.845 -32.639 1.00 82.69 529 TRP A N 1
ATOM 4078 C CA . TRP A 1 529 ? 65.123 -24.819 -33.109 1.00 82.69 529 TRP A CA 1
ATOM 4079 C C . TRP A 1 529 ? 65.558 -26.173 -33.682 1.00 82.69 529 TRP A C 1
ATOM 4081 O O . TRP A 1 529 ? 66.161 -26.237 -34.750 1.00 82.69 529 TRP A O 1
ATOM 4091 N N . THR A 1 530 ? 65.185 -27.269 -33.016 1.00 82.44 530 THR A N 1
ATOM 4092 C CA . THR A 1 530 ? 65.479 -28.632 -33.484 1.00 82.44 530 THR A CA 1
ATOM 4093 C C . THR A 1 530 ? 64.791 -28.916 -34.824 1.00 82.44 530 THR A C 1
ATOM 4095 O O . THR A 1 530 ? 65.420 -29.427 -35.747 1.00 82.44 530 THR A O 1
ATOM 4098 N N . TYR A 1 531 ? 63.525 -28.512 -34.962 1.00 81.38 531 TYR A N 1
ATOM 4099 C CA . TYR A 1 531 ? 62.761 -28.622 -36.204 1.00 81.38 531 TYR A CA 1
ATOM 4100 C C . TYR A 1 531 ? 63.380 -27.808 -37.350 1.00 81.38 531 TYR A C 1
ATOM 4102 O O . TYR A 1 531 ? 63.524 -28.317 -38.460 1.00 81.38 531 TYR A O 1
ATOM 4110 N N . GLU A 1 532 ? 63.793 -26.564 -37.096 1.00 82.88 532 GLU A N 1
ATOM 4111 C CA . GLU A 1 532 ? 64.473 -25.715 -38.085 1.00 82.88 532 GLU A CA 1
ATOM 4112 C C . GLU A 1 532 ? 65.818 -26.306 -38.529 1.00 82.88 532 GLU A C 1
ATOM 4114 O O . GLU A 1 532 ? 66.159 -26.249 -39.716 1.00 82.88 532 GLU A O 1
ATOM 4119 N N . LEU A 1 533 ? 66.557 -26.927 -37.603 1.00 79.94 533 LEU A N 1
ATOM 4120 C CA . LEU A 1 533 ? 67.809 -27.618 -37.897 1.00 79.94 533 LEU A CA 1
ATOM 4121 C C . LEU A 1 533 ? 67.575 -28.833 -38.809 1.00 79.94 533 LEU A C 1
ATOM 4123 O O . LEU A 1 533 ? 68.238 -28.960 -39.839 1.00 79.94 533 LEU A O 1
ATOM 4127 N N . SER A 1 534 ? 66.600 -29.686 -38.474 1.00 78.19 534 SER A N 1
ATOM 4128 C CA . SER A 1 534 ? 66.219 -30.852 -39.284 1.00 78.19 534 SER A CA 1
ATOM 4129 C C . SER A 1 534 ? 65.682 -30.448 -40.656 1.00 78.19 534 SER A C 1
ATOM 4131 O O . SER A 1 534 ? 66.033 -31.062 -41.662 1.00 78.19 534 SER A O 1
ATOM 4133 N N . ARG A 1 535 ? 64.891 -29.373 -40.732 1.00 80.69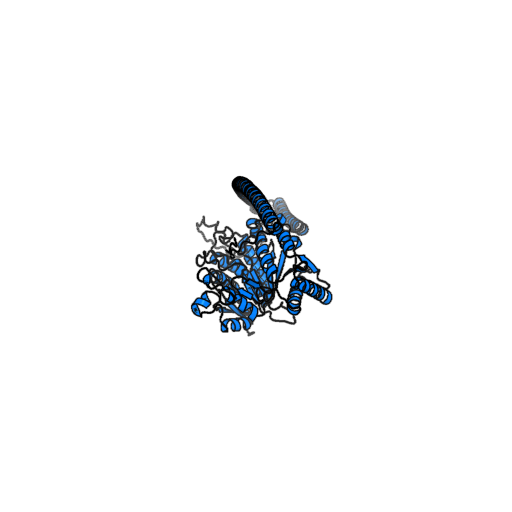 535 ARG A N 1
ATOM 4134 C CA . ARG A 1 535 ? 64.407 -28.815 -42.000 1.00 80.69 535 ARG A CA 1
ATOM 4135 C C . ARG A 1 535 ? 65.561 -28.315 -42.871 1.00 80.69 535 ARG A C 1
ATOM 4137 O O . ARG A 1 535 ? 65.606 -28.634 -44.054 1.00 80.69 535 ARG A O 1
ATOM 4144 N N . SER A 1 536 ? 66.517 -27.592 -42.288 1.00 77.25 536 SER A N 1
ATOM 4145 C CA . SER A 1 536 ? 67.703 -27.101 -43.006 1.00 77.25 536 SER A CA 1
ATOM 4146 C C . SER A 1 536 ? 68.606 -28.245 -43.488 1.00 77.25 536 SER A C 1
ATOM 4148 O O . SER A 1 536 ? 69.208 -28.155 -44.559 1.00 77.25 536 SER A O 1
ATOM 4150 N N . GLN A 1 537 ? 68.700 -29.338 -42.720 1.00 74.19 537 GLN A N 1
ATOM 4151 C CA . GLN A 1 537 ? 69.401 -30.561 -43.126 1.00 74.19 537 GLN A CA 1
ATOM 4152 C C . GLN A 1 537 ? 68.690 -31.263 -44.289 1.00 74.19 537 GLN A C 1
ATOM 4154 O O . GLN A 1 537 ? 69.340 -31.567 -45.285 1.00 74.19 537 GLN A O 1
ATOM 4159 N N . ALA A 1 538 ? 67.366 -31.425 -44.217 1.00 72.19 538 ALA A N 1
ATOM 4160 C CA . ALA A 1 538 ? 66.567 -32.009 -45.293 1.00 72.19 538 ALA A CA 1
ATOM 4161 C C . ALA A 1 538 ? 66.616 -31.169 -46.586 1.00 72.19 538 ALA A C 1
ATOM 4163 O O . ALA A 1 538 ? 66.714 -31.719 -47.681 1.00 72.19 538 ALA A O 1
ATOM 4164 N N . GLU A 1 539 ? 66.599 -29.833 -46.481 1.00 72.50 539 GLU A N 1
ATOM 4165 C CA . GLU A 1 539 ? 66.780 -28.920 -47.621 1.00 72.50 539 GLU A CA 1
ATOM 4166 C C . GLU A 1 539 ? 68.185 -29.058 -48.243 1.00 72.50 539 GLU A C 1
ATOM 4168 O O . GLU A 1 539 ? 68.315 -29.094 -49.470 1.00 72.50 539 GLU A O 1
ATOM 4173 N N . ARG A 1 540 ? 69.235 -29.221 -47.421 1.00 67.50 540 ARG A N 1
ATOM 4174 C CA . ARG A 1 540 ? 70.605 -29.510 -47.888 1.00 67.50 540 ARG A CA 1
ATOM 4175 C C . ARG A 1 540 ? 70.723 -30.861 -48.587 1.00 67.50 540 ARG A C 1
ATOM 4177 O O . ARG A 1 540 ? 71.375 -30.942 -49.625 1.00 67.50 540 ARG A O 1
ATOM 4184 N N . GLU A 1 541 ? 70.109 -31.908 -48.046 1.00 65.44 541 GLU A N 1
ATOM 4185 C CA . GLU A 1 541 ? 70.112 -33.243 -48.656 1.00 65.44 541 GLU A CA 1
ATOM 4186 C C . GLU A 1 541 ? 69.361 -33.257 -49.994 1.00 65.44 541 GLU A C 1
ATOM 4188 O O . GLU A 1 541 ? 69.838 -33.865 -50.954 1.00 65.44 541 GLU A O 1
ATOM 4193 N N . LYS A 1 542 ? 68.269 -32.486 -50.108 1.00 64.50 542 LYS A N 1
ATOM 4194 C CA . LYS A 1 542 ? 67.560 -32.249 -51.376 1.00 64.50 542 LYS A CA 1
ATOM 4195 C C . LYS A 1 542 ? 68.425 -31.538 -52.421 1.00 64.50 542 LYS A C 1
ATOM 4197 O O . LYS A 1 542 ? 68.373 -31.898 -53.593 1.00 64.50 542 LYS A O 1
ATOM 4202 N N . MET A 1 543 ? 69.229 -30.550 -52.020 1.00 59.25 543 MET A N 1
ATOM 4203 C CA . MET A 1 543 ? 70.146 -29.846 -52.932 1.00 59.25 543 MET A CA 1
ATOM 4204 C C . MET A 1 543 ? 71.346 -30.695 -53.376 1.00 59.25 543 MET A C 1
ATOM 4206 O O . MET A 1 543 ? 71.913 -30.436 -54.434 1.00 59.25 543 MET A O 1
ATOM 4210 N N . LEU A 1 544 ? 71.731 -31.711 -52.598 1.00 60.41 544 LEU A N 1
ATOM 4211 C CA . LEU A 1 544 ? 72.867 -32.594 -52.890 1.00 60.41 544 LEU A CA 1
ATOM 4212 C C . LEU A 1 544 ? 72.506 -33.816 -53.757 1.00 60.41 544 LEU A C 1
ATOM 4214 O O . LEU A 1 544 ? 73.363 -34.670 -53.983 1.00 60.41 544 LEU A O 1
ATOM 4218 N N . GLY A 1 545 ? 71.275 -33.897 -54.275 1.00 54.78 545 GLY A N 1
ATOM 4219 C CA . GLY A 1 545 ? 70.908 -34.841 -55.336 1.00 54.78 545 GLY A CA 1
ATOM 4220 C C . GLY A 1 545 ? 70.966 -36.320 -54.941 1.00 54.78 545 GLY A C 1
ATOM 4221 O O . GLY A 1 545 ? 71.341 -37.154 -55.763 1.00 54.78 545 GLY A O 1
ATOM 4222 N N . ARG A 1 546 ? 70.613 -36.669 -53.697 1.00 51.72 546 ARG A N 1
ATOM 4223 C CA . ARG A 1 546 ? 70.383 -38.069 -53.302 1.00 51.72 546 ARG A CA 1
ATOM 4224 C C . ARG A 1 546 ? 68.887 -38.371 -53.308 1.00 51.72 546 ARG A C 1
ATOM 4226 O O . ARG A 1 546 ? 68.194 -38.097 -52.335 1.00 51.72 546 ARG A O 1
ATOM 4233 N N . ASP A 1 547 ? 68.410 -38.951 -54.406 1.00 47.50 547 ASP A N 1
ATOM 4234 C CA . ASP A 1 547 ? 67.122 -39.645 -54.453 1.00 47.50 547 ASP A CA 1
ATOM 4235 C C . ASP A 1 547 ? 67.165 -40.863 -53.523 1.00 47.50 547 ASP A C 1
ATOM 4237 O O . ASP A 1 547 ? 67.957 -41.782 -53.736 1.00 47.50 547 ASP A O 1
ATOM 4241 N N . LEU A 1 548 ? 66.278 -40.906 -52.528 1.00 46.16 548 LEU A N 1
ATOM 4242 C CA . LEU A 1 548 ? 65.861 -42.158 -51.903 1.00 46.16 548 LEU A CA 1
ATOM 4243 C C . LEU A 1 548 ? 64.344 -42.157 -51.710 1.00 46.16 548 LEU A C 1
ATOM 4245 O O . LEU A 1 548 ? 63.785 -41.429 -50.894 1.00 46.16 548 LEU A O 1
ATOM 4249 N N . ASN A 1 549 ? 63.705 -43.032 -52.483 1.00 45.38 549 ASN A N 1
ATOM 4250 C CA . ASN A 1 549 ? 62.354 -43.526 -52.277 1.00 45.38 549 ASN A CA 1
ATOM 4251 C C . ASN A 1 549 ? 62.166 -44.029 -50.835 1.00 45.38 549 ASN A C 1
ATOM 4253 O O . ASN A 1 549 ? 62.758 -45.041 -50.464 1.00 45.38 549 ASN A O 1
ATOM 4257 N N . ALA A 1 550 ? 61.277 -43.393 -50.071 1.00 38.41 550 ALA A N 1
ATOM 4258 C CA . ALA A 1 550 ? 60.496 -44.045 -49.021 1.00 38.41 550 ALA A CA 1
ATOM 4259 C C . ALA A 1 550 ? 59.212 -43.242 -48.742 1.00 38.41 550 ALA A C 1
ATOM 4261 O O . ALA A 1 550 ? 59.226 -42.025 -48.583 1.00 38.41 550 ALA A O 1
ATOM 4262 N N . THR A 1 551 ? 58.100 -43.965 -48.741 1.00 38.50 551 THR A N 1
ATOM 4263 C CA . THR A 1 551 ? 56.697 -43.562 -48.572 1.00 38.50 551 THR A CA 1
ATOM 4264 C C . THR A 1 551 ? 56.371 -42.795 -47.275 1.00 38.50 551 THR A C 1
ATOM 4266 O O . THR A 1 551 ? 57.110 -42.899 -46.297 1.00 38.50 551 THR A O 1
ATOM 4269 N N . PRO A 1 552 ? 55.240 -42.056 -47.243 1.00 48.31 552 PRO A N 1
ATOM 4270 C CA . PRO A 1 552 ? 54.886 -41.139 -46.164 1.00 48.31 552 PRO A CA 1
ATOM 4271 C C . PRO A 1 552 ? 54.344 -41.893 -44.945 1.00 48.31 552 PRO A C 1
ATOM 4273 O O . PRO A 1 552 ? 53.350 -42.608 -45.049 1.00 48.31 552 PRO A O 1
ATOM 4276 N N . ALA A 1 553 ? 54.972 -41.702 -43.785 1.00 37.28 553 ALA A N 1
ATOM 4277 C CA . ALA A 1 553 ? 54.397 -42.080 -42.501 1.00 37.28 553 ALA A CA 1
ATOM 4278 C C . ALA A 1 553 ? 53.942 -40.817 -41.766 1.00 37.28 553 ALA A C 1
ATOM 4280 O O . ALA A 1 553 ? 54.717 -39.897 -41.509 1.00 37.28 553 ALA A O 1
ATOM 4281 N N . GLU A 1 554 ? 52.648 -40.800 -41.480 1.00 45.78 554 GLU A N 1
ATOM 4282 C CA . GLU A 1 554 ? 51.921 -39.853 -40.653 1.00 45.78 554 GLU A CA 1
ATOM 4283 C C . GLU A 1 554 ? 52.664 -39.527 -39.352 1.00 45.78 554 GLU A C 1
ATOM 4285 O O . GLU A 1 554 ? 53.071 -40.414 -38.604 1.00 45.78 554 GLU A O 1
ATOM 4290 N N . THR A 1 555 ? 52.778 -38.243 -39.024 1.00 34.16 555 THR A N 1
ATOM 4291 C CA . THR A 1 555 ? 52.842 -37.801 -37.625 1.00 34.16 555 THR A CA 1
ATOM 4292 C C . THR A 1 555 ? 52.354 -36.360 -37.533 1.00 34.16 555 THR A C 1
ATOM 4294 O O . THR A 1 555 ? 53.110 -35.401 -37.425 1.00 34.16 555 THR A O 1
ATOM 4297 N N . HIS A 1 556 ? 51.030 -36.217 -37.586 1.00 37.62 556 HIS A N 1
ATOM 4298 C CA . HIS A 1 556 ? 50.361 -35.175 -36.820 1.00 37.62 556 HIS A CA 1
ATOM 4299 C C . HIS A 1 556 ? 50.469 -35.548 -35.337 1.00 37.62 556 HIS A C 1
ATOM 4301 O O . HIS A 1 556 ? 49.857 -36.530 -34.915 1.00 37.62 556 HIS A O 1
ATOM 4307 N N . ARG A 1 557 ? 51.221 -34.765 -34.562 1.00 35.00 557 ARG A N 1
ATOM 4308 C CA . ARG A 1 557 ? 50.880 -34.377 -33.186 1.00 35.00 557 ARG A CA 1
ATOM 4309 C C . ARG A 1 557 ? 51.765 -33.239 -32.714 1.00 35.00 557 ARG A C 1
ATOM 4311 O O . ARG A 1 557 ? 52.998 -33.429 -32.710 1.00 35.00 557 ARG A O 1
#

Organism: Aspergillus nomiae NRRL (strain ATCC 15546 / NRRL 13137 / CBS 260.88 / M93) (NCBI:txid1509407)

pLDDT: mean 84.13, std 18.36, range [24.42, 98.81]

Nearest PDB structures (foldseek):
  3r8w-assembly2_D  TM=9.164E-01  e=7.579E-38  Arabidopsis thaliana
  6xxy-assembly1_B  TM=9.122E-01  e=6.068E-38  Haemophilus influenzae Rd KW20
  3wzy-assembly1_A-2  TM=8.997E-01  e=9.467E-38  Shewanella oneidensis MR-1
  3vkz-assembly1_A  TM=8.959E-01  e=8.279E-37  Shewanella oneidensis MR-1
  1cm7-assembly1_B  TM=8.380E-01  e=5.482E-36  Escherichia coli

Radius of gyration: 35.88 Å; Cα contacts (8 Å, |Δi|>4): 855; chains: 1; bounding box: 111×84×114 Å

Mean predicted aligned error: 15.8 Å

Foldseek 3Di:
DPQAAEFEEEEEQAFFQSVLLSVLQVVLVCLPDDNRYYYHYDYDYAFPVCCVPPVARDDVVSLVSLLVGLEYQHEAHDDPVQPVVPPALRHRVNRVLVSCQSQVLQWKKWWFACPPLHVVLLCPQFPDDCVQRPGQTEIETEGANAAQNPADWDDDPPDIDGGGDDDLVSLLQSLVQQLVVQVVDVVRFAEEEEAQCVPDPRRVSSVVSSVVNCVPPPVSHHYHYDYLVVLLVCCVGRNNVVHGYYYYYHPSSLVNSVSSCSSSNDLLQIKMKRWNHFDDPVDNFIYIYIYRPDHSPNVCGPVQQRRSNRSNLSSLVCCVGGVVNNVSSVLLSVLLHVCVVLQVDGVVSVGDHGSVRSSVSSSCVSVVHDDDDPVPPPDDDDDDDDDDDDDDDDDLPPPLPLPPPLVVDDPVRNVVSVVVVVVVVVVLVVVQVVCVVVVNDDPVSCVSVVVVVVSVVVVVVVVVVVVVVVVVVVVVVVVVVVVVVVVVVVVVVVVVVVVVVVVVVVVVVVVVVVVVVVVVVVVVVVVVVVVVVVVVVVVVVVVVDDDDDDDDDDDDD